Protein 2XZC (pdb70)

Secondary structure (P-SEA, 3-state):
ccccccbbbbbcccbbbbbbbbbcccccccccccbbbbbcccbbbbbcccccccccccccccccccbbbbbbccccccbbbbcccccccccbbbbbbcccccccbbbbccbbbbbbccbbbbbbbbbbbcccbbbbbcccccccccbbbbbcccccccccccccccccccccbbbbbbbbbccccccccbbbbbbbbcccccccccccccc/ccccccccccccccbbbbbbbbbcccccccbbbbbbbbcccccccccccccccccccccccccccccccbbbbbbccccccccbbbbbbbbccccbbbbccbbbbbbbbcbbbbbbbbbcccaaaaaacbbbbbbbbccccccbbbbbbbcccccccccccccccccccccbbbbbbbbbbbcaaaaaaccbbbbbbbcccccbbbbbbbcccc

Sequence (425 aa):
VQLQQESSGGPPGGLVKPSETLSSLTCAVSGYSSISSGYYWGWIRQPPGKGLEWIGSIYHSGSTYYNPSLKSRVTISSVDTSSKNQFSLKLSSVTAADTAVYYCAGLTQSSHNDANWGQQGTLTTVSSSASTKGPSVFPLAPGTAALGCCLVKDYFPEPVTVSWNSGALTSGVHTFPAVLQSSGLYSSLSSVVTVPSSSLGTQTYICCNVNHKPSNNTKVDKKVEPSSVLTQPPSVSAAPGQKVTISCSSGSSSNIGNNYVSSWYQQLPGTAPKLLIYDNNKRPSGIPDRFSGSKSGTSATLGITGLQTGDEADYYCGTWDSSLNPVFGGGTKLLEEIKRTVAAPSSVFIFPPSDEQLKSGTASVVCLLNNNFYPREAKVQQWKKVDNALQSGNNSQESVTEQDSKDSTYSLSSTLTLSKADYEKHKVYACCEEVTHQGLSSPVTKSFNRGE

Foldseek 3Di:
DAKAKDFAAEDEAQAKGKMKIADPPAQLLQFQKKAKWWAAPPGDIGGAKMAGSVRDIDGDVVQVVFWDWAADRVRSMIMIMGGRDDQVPFTFMKMWTHRDPPDDDIHIYDTDTHGHHPDDFDAWDKAWQAKCKMKIWIKTDFGDDDDKDKDKPVNPDDPQKDKDDWDQDPVRGTMTMIMGMDRPVCLVPDWIWMWMADPNVRDTDTDIHHD/DAWAWDAADEEAAQAKDKIKTAHACQKLVPWWKWKWWAAPPDDTDTQDTRFFDGDPPHDPLWGKHGDHRMIMIMGGRDALQRFTWMKMWTAGNVRHIDIYPTYGYAHDDDFDFWDKDKDWADPVVLVVWKTKIKMKGPFGPDPDKDKWKAFQNRTDDPQKDKDKDRQDSHRRGIMMMMIGIDTSVVVVVTFKIKMWMDDPNDPHIDIDIGTPPD

Radius of gyration: 23.61 Å; Cα contacts (8 Å, |Δi|>4): 1201; chains: 2; bounding box: 56×40×65 Å

B-factor: mean 16.96, std 10.25, range [4.0, 79.92]

Solvent-accessible surface area: 19146 Å² total

Nearest PDB structures (foldseek):
  2xzc-assembly1_H  TM=1.005E+00  e=4.422E-42  Homo sapiens
  6y1k-assembly1_H  TM=9.927E-01  e=2.645E-40  Homo sapiens
  4hs6-assembly1_B  TM=9.728E-01  e=4.816E-35  Homo sapiens
  5i18-assembly1_H  TM=9.633E-01  e=1.613E-32  Homo sapiens
  4llw-assembly1_A  TM=8.490E-01  e=1.448E-32  Homo sapiens

Structure (mmCIF, N/CA/C/O backbone):
data_2XZC
#
_entry.id   2XZC
#
_cell.length_a   52.560
_cell.length_b   66.950
_cell.length_c   66.210
_cell.angle_alpha   90.00
_cell.angle_beta   107.65
_cell.angle_gamma   90.00
#
_symmetry.space_group_name_H-M   'P 1 21 1'
#
loop_
_entity.id
_entity.type
_entity.pdbx_description
1 polymer 'FAB A.17 HEAVY CHAIN'
2 polymer 'FAB A.17 LIGHT CHAIN'
3 non-polymer 'CHLORIDE ION'
4 non-polymer '8-METHYL-8-AZABICYCLO[3.2.1]OCTAN-3-YL PHENYLPHOSPHONATE'
5 water water
#
loop_
_atom_site.group_PDB
_atom_site.id
_atom_site.type_symbol
_atom_site.label_atom_id
_atom_site.label_alt_id
_atom_site.label_comp_id
_atom_site.label_asym_id
_atom_site.label_entity_id
_atom_site.label_seq_id
_atom_site.pdbx_PDB_ins_code
_atom_site.Cartn_x
_atom_site.Cartn_y
_atom_site.Cartn_z
_atom_site.occupancy
_atom_site.B_iso_or_equiv
_atom_site.auth_seq_id
_atom_site.auth_comp_id
_atom_site.auth_asym_id
_atom_site.auth_atom_id
_atom_site.pdbx_PDB_model_num
ATOM 9 N N . VAL A 1 2 ? -9.194 -17.232 3.562 1.00 25.76 2 VAL H N 1
ATOM 10 C CA . VAL A 1 2 ? -8.161 -16.589 2.705 1.00 19.96 2 VAL H CA 1
ATOM 11 C C . VAL A 1 2 ? -7.227 -15.831 3.693 1.00 18.52 2 VAL H C 1
ATOM 12 O O . VAL A 1 2 ? -7.749 -15.184 4.602 1.00 23.21 2 VAL H O 1
ATOM 16 N N . GLN A 1 3 ? -5.939 -15.965 3.525 1.00 15.21 3 GLN H N 1
ATOM 17 C CA . GLN A 1 3 ? -4.944 -15.197 4.362 1.00 15.35 3 GLN H CA 1
ATOM 18 C C . GLN A 1 3 ? -4.002 -14.515 3.442 1.00 14.01 3 GLN H C 1
ATOM 19 O O . GLN A 1 3 ? -3.517 -15.041 2.469 1.00 13.99 3 GLN H O 1
ATOM 25 N N . LEU A 1 4 ? -3.709 -13.272 3.804 1.00 12.78 4 LEU H N 1
ATOM 26 C CA . LEU A 1 4 ? -2.684 -12.435 3.118 1.00 10.45 4 LEU H CA 1
ATOM 27 C C . LEU A 1 4 ? -1.584 -12.113 4.101 1.00 11.76 4 LEU H C 1
ATOM 28 O O . LEU A 1 4 ? -1.870 -11.783 5.250 1.00 13.71 4 LEU H O 1
ATOM 33 N N . GLN A 1 5 ? -0.356 -12.180 3.680 1.00 13.25 5 GLN H N 1
ATOM 34 C CA A GLN A 1 5 ? 0.752 -11.973 4.609 0.70 14.74 5 GLN H CA 1
ATOM 35 C CA B GLN A 1 5 ? 0.698 -11.884 4.644 0.30 13.90 5 GLN H CA 1
ATOM 36 C C . GLN A 1 5 ? 1.834 -11.165 3.924 1.00 13.56 5 GLN H C 1
ATOM 37 O O . GLN A 1 5 ? 2.434 -11.642 2.908 1.00 13.26 5 GLN H O 1
ATOM 48 N N . GLU A 1 6 ? 2.086 -9.924 4.406 1.00 13.15 6 GLU H N 1
ATOM 49 C CA . GLU A 1 6 ? 3.123 -9.092 3.857 1.00 11.78 6 GLU H CA 1
ATOM 50 C C . GLU A 1 6 ? 4.483 -9.639 4.276 1.00 12.38 6 GLU H C 1
ATOM 51 O O . GLU A 1 6 ? 4.619 -10.301 5.352 1.00 14.61 6 GLU H O 1
ATOM 57 N N A SER A 1 7 ? 5.440 -9.374 3.462 0.50 10.60 7 SER H N 1
ATOM 58 N N B SER A 1 7 ? 5.463 -9.365 3.438 0.50 12.55 7 SER H N 1
ATOM 59 C CA A SER A 1 7 ? 6.790 -9.714 3.842 0.50 10.52 7 SER H CA 1
ATOM 60 C CA B SER A 1 7 ? 6.906 -9.559 3.753 0.50 13.43 7 SER H CA 1
ATOM 61 C C A SER A 1 7 ? 7.126 -8.934 5.091 0.50 12.16 7 SER H C 1
ATOM 62 C C B SER A 1 7 ? 7.678 -8.435 3.168 0.50 14.13 7 SER H C 1
ATOM 63 O O A SER A 1 7 ? 6.401 -8.046 5.517 0.50 11.72 7 SER H O 1
ATOM 64 O O B SER A 1 7 ? 7.316 -7.880 2.153 0.50 14.09 7 SER H O 1
ATOM 69 N N A GLY A 1 8 ? 8.304 -9.198 5.618 0.50 10.92 8 GLY H N 1
ATOM 70 N N B GLY A 1 8 ? 8.866 -8.226 3.710 0.50 15.57 8 GLY H N 1
ATOM 71 C CA A GLY A 1 8 ? 8.654 -8.793 6.995 0.50 10.65 8 GLY H CA 1
ATOM 72 C CA B GLY A 1 8 ? 9.728 -7.263 3.188 0.50 10.32 8 GLY H CA 1
ATOM 73 C C A GLY A 1 8 ? 9.032 -7.312 7.044 0.50 12.94 8 GLY H C 1
ATOM 74 C C B GLY A 1 8 ? 10.568 -6.635 4.206 0.50 17.00 8 GLY H C 1
ATOM 75 O O A GLY A 1 8 ? 9.382 -6.690 6.032 0.50 12.18 8 GLY H O 1
ATOM 76 O O B GLY A 1 8 ? 10.415 -6.849 5.364 0.50 14.99 8 GLY H O 1
ATOM 77 N N A PRO A 1 9 ? 9.039 -6.701 8.239 0.50 15.55 9 PRO H N 1
ATOM 78 N N B PRO A 1 9 ? 11.503 -5.862 3.760 0.50 23.70 9 PRO H N 1
ATOM 79 C CA A PRO A 1 9 ? 9.291 -5.269 8.436 0.50 14.78 9 PRO H CA 1
ATOM 80 C CA B PRO A 1 9 ? 12.461 -5.325 4.713 0.50 21.20 9 PRO H CA 1
ATOM 81 C C A PRO A 1 9 ? 10.753 -4.955 8.387 0.50 15.22 9 PRO H C 1
ATOM 82 C C B PRO A 1 9 ? 11.764 -4.311 5.493 0.50 23.09 9 PRO H C 1
ATOM 83 O O A PRO A 1 9 ? 11.616 -5.876 8.618 0.50 20.69 9 PRO H O 1
ATOM 84 O O B PRO A 1 9 ? 10.958 -3.546 4.929 0.50 27.71 9 PRO H O 1
ATOM 91 N N A GLY A 1 10 ? 11.088 -3.695 8.120 0.50 10.40 10 GLY H N 1
ATOM 92 N N B GLY A 1 10 ? 12.153 -4.227 6.763 0.50 15.05 10 GLY H N 1
ATOM 93 C CA A GLY A 1 10 ? 12.473 -3.361 8.223 0.50 9.44 10 GLY H CA 1
ATOM 94 C CA B GLY A 1 10 ? 11.917 -3.251 7.787 0.50 11.90 10 GLY H CA 1
ATOM 95 C C A GLY A 1 10 ? 12.641 -1.919 7.836 0.50 10.31 10 GLY H C 1
ATOM 96 C C B GLY A 1 10 ? 12.528 -1.936 7.332 0.50 6.82 10 GLY H C 1
ATOM 97 O O A GLY A 1 10 ? 11.892 -1.002 8.218 0.50 10.56 10 GLY H O 1
ATOM 98 O O B GLY A 1 10 ? 11.819 -1.147 7.072 0.50 6.33 10 GLY H O 1
ATOM 99 N N . LEU A 1 11 ? 13.828 -1.753 7.297 1.00 11.24 11 LEU H N 1
ATOM 100 C CA . LEU A 1 11 ? 14.415 -0.469 7.032 1.00 9.80 11 LEU H CA 1
ATOM 101 C C . LEU A 1 11 ? 14.813 -0.380 5.574 1.00 10.08 11 LEU H C 1
ATOM 102 O O . LEU A 1 11 ? 15.323 -1.373 4.989 1.00 13.77 11 LEU H O 1
ATOM 107 N N . VAL A 1 12 ? 14.593 0.800 5.017 1.00 9.39 12 VAL H N 1
ATOM 108 C CA . VAL A 1 12 ? 15.032 1.108 3.660 1.00 9.36 12 VAL H CA 1
ATOM 109 C C . VAL A 1 12 ? 15.767 2.443 3.804 1.00 9.27 12 VAL H C 1
ATOM 110 O O . VAL A 1 12 ? 15.362 3.364 4.497 1.00 9.45 12 VAL H O 1
ATOM 114 N N . LYS A 1 13 ? 16.921 2.566 3.060 1.00 10.21 13 LYS H N 1
ATOM 115 C CA . LYS A 1 13 ? 17.622 3.820 3.081 1.00 9.40 13 LYS H CA 1
ATOM 116 C C . LYS A 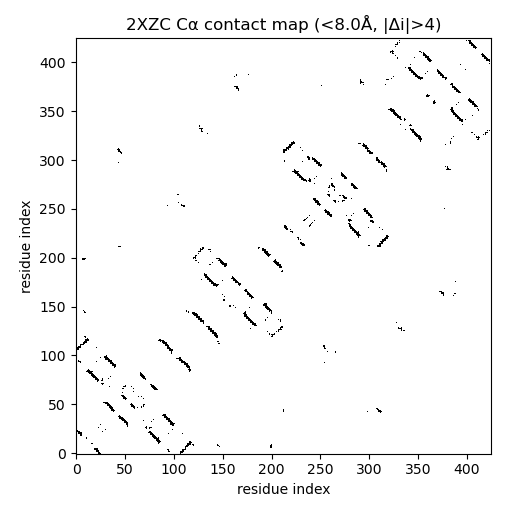1 13 ? 17.009 4.852 2.107 1.00 10.15 13 LYS H C 1
ATOM 117 O O . LYS A 1 13 ? 16.448 4.516 1.084 1.00 11.27 13 LYS H O 1
ATOM 123 N N . PRO A 1 14 ? 17.111 6.129 2.507 1.00 10.84 14 PRO H N 1
ATOM 124 C CA . PRO A 1 14 ? 16.541 7.173 1.586 1.00 9.77 14 PRO H CA 1
ATOM 125 C C . PRO A 1 14 ? 17.114 7.054 0.181 1.00 13.42 14 PRO H C 1
ATOM 126 O O . PRO A 1 14 ? 18.330 6.769 0.003 1.00 13.75 14 PRO H O 1
ATOM 130 N N . SER A 1 15 ? 16.304 7.259 -0.814 1.00 12.04 15 SER H N 1
ATOM 131 C CA . SER A 1 15 ? 16.561 7.188 -2.233 1.00 12.60 15 SER H CA 1
ATOM 132 C C . SER A 1 15 ? 16.519 5.829 -2.823 1.00 12.42 15 SER H C 1
ATOM 133 O O . SER A 1 15 ? 16.478 5.666 -4.076 1.00 14.32 15 SER H O 1
ATOM 136 N N . GLU A 1 16 ? 16.467 4.807 -1.976 1.00 11.56 16 GLU H N 1
ATOM 137 C CA . GLU A 1 16 ? 16.466 3.432 -2.410 1.00 11.59 16 GLU H CA 1
ATOM 138 C C . GLU A 1 16 ? 15.008 2.966 -2.664 1.00 11.46 16 GLU H C 1
ATOM 139 O O . GLU A 1 16 ? 14.078 3.787 -2.536 1.00 11.16 16 GLU H O 1
ATOM 145 N N . THR A 1 17 ? 14.799 1.745 -3.083 1.00 13.17 17 THR H N 1
ATOM 146 C CA . THR A 1 17 ? 13.499 1.281 -3.469 1.00 12.41 17 THR H CA 1
ATOM 147 C C . THR A 1 17 ? 12.937 0.367 -2.410 1.00 14.17 17 THR H C 1
ATOM 148 O O . THR A 1 17 ? 13.619 -0.573 -1.923 1.00 15.98 17 THR H O 1
ATOM 152 N N . LEU A 1 18 ? 11.730 0.647 -1.992 1.00 12.18 18 LEU H N 1
ATOM 153 C CA . LEU A 1 18 ? 11.013 -0.215 -1.031 1.00 11.80 18 LEU H CA 1
ATOM 154 C C . LEU A 1 18 ? 10.391 -1.317 -1.885 1.00 11.34 18 LEU H C 1
ATOM 155 O O . LEU A 1 18 ? 9.759 -1.122 -2.901 1.00 10.61 18 LEU H O 1
ATOM 160 N N . SER A 1 19 ? 10.586 -2.558 -1.418 1.00 12.08 19 SER H N 1
ATOM 161 C CA A SER A 1 19 ? 9.976 -3.694 -2.111 0.70 13.62 19 SER H CA 1
ATOM 162 C CA B SER A 1 19 ? 9.975 -3.715 -2.080 0.30 12.43 19 SER H CA 1
ATOM 163 C C . SER A 1 19 ? 9.253 -4.577 -1.098 1.00 10.88 19 SER H C 1
ATOM 164 O O . SER A 1 19 ? 9.848 -5.093 -0.134 1.00 13.96 19 SER H O 1
ATOM 169 N N . LEU A 1 20 ? 7.948 -4.780 -1.257 1.00 10.18 20 LEU H N 1
ATOM 170 C CA . LEU A 1 20 ? 7.171 -5.620 -0.402 1.00 9.99 20 LEU H CA 1
ATOM 171 C C . LEU A 1 20 ? 6.428 -6.653 -1.258 1.00 9.16 20 LEU H C 1
ATOM 172 O O . LEU A 1 20 ? 6.145 -6.437 -2.427 1.00 9.68 20 LEU H O 1
ATOM 177 N N . THR A 1 21 ? 6.173 -7.808 -0.649 1.00 9.18 21 THR H N 1
ATOM 178 C CA . THR A 1 21 ? 5.323 -8.824 -1.277 1.00 9.01 21 THR H CA 1
ATOM 179 C C . THR A 1 21 ? 4.247 -9.205 -0.333 1.00 10.36 21 THR H C 1
ATOM 180 O O . THR A 1 21 ? 4.308 -8.966 0.916 1.00 10.70 21 THR H O 1
ATOM 184 N N . CYS A 1 22 ? 3.156 -9.709 -0.893 1.00 9.74 22 CYS H N 1
ATOM 185 C CA . CYS A 1 22 ? 2.030 -10.179 -0.174 1.00 9.84 22 CYS H CA 1
ATOM 186 C C . CYS A 1 22 ? 1.680 -11.599 -0.648 1.00 10.05 22 CYS H C 1
ATOM 187 O O . CYS A 1 22 ? 1.325 -11.800 -1.825 1.00 11.51 22 CYS H O 1
ATOM 190 N N . ALA A 1 23 ? 1.924 -12.587 0.196 1.00 11.53 23 ALA H N 1
ATOM 191 C CA . ALA A 1 23 ? 1.590 -13.963 -0.142 1.00 10.77 23 ALA H CA 1
ATOM 192 C C . ALA A 1 23 ? 0.169 -14.262 0.142 1.00 11.10 23 ALA H C 1
ATOM 193 O O . ALA A 1 23 ? -0.288 -13.989 1.253 1.00 13.45 23 ALA H O 1
ATOM 195 N N . VAL A 1 24 ? -0.569 -14.778 -0.803 1.00 10.82 24 VAL H N 1
ATOM 196 C CA . VAL A 1 24 ? -1.940 -15.117 -0.686 1.00 11.08 24 VAL H CA 1
ATOM 197 C C . VAL A 1 24 ? -2.112 -16.653 -0.511 1.00 12.93 24 VAL H C 1
ATOM 198 O O . VAL A 1 24 ? -1.569 -17.438 -1.338 1.00 13.79 24 VAL H O 1
ATOM 202 N N . SER A 1 25 ? -2.854 -16.997 0.518 1.00 11.89 25 SER H N 1
ATOM 203 C CA . SER A 1 25 ? -3.180 -18.463 0.742 1.00 14.43 25 SER H CA 1
ATOM 204 C C . SER A 1 25 ? -4.649 -18.546 0.782 1.00 15.14 25 SER H C 1
ATOM 205 O O . SER A 1 25 ? -5.362 -17.724 1.287 1.00 15.61 25 SER H O 1
ATOM 208 N N . GLY A 1 26 ? -5.177 -19.615 0.165 1.00 15.90 26 GLY H N 1
ATOM 209 C CA . GLY A 1 26 ? -6.559 -19.888 0.239 1.00 16.04 26 GLY H CA 1
ATOM 210 C C . GLY A 1 26 ? -7.310 -19.306 -0.939 1.00 17.06 26 GLY H C 1
ATOM 211 O O . GLY A 1 26 ? -8.536 -19.336 -0.961 1.00 18.15 26 GLY H O 1
ATOM 212 N N . TYR A 1 27 ? -6.628 -18.746 -1.917 1.00 15.33 27 TYR H N 1
ATOM 213 C CA . TYR A 1 27 ? -7.314 -18.122 -3.099 1.00 15.10 27 TYR H CA 1
ATOM 214 C C . TYR A 1 27 ? -6.312 -18.048 -4.202 1.00 14.61 27 TYR H C 1
ATOM 215 O O . TYR A 1 27 ? -5.102 -17.742 -3.914 1.00 17.04 27 TYR H O 1
ATOM 224 N N . SER A 1 28 ? -6.696 -18.304 -5.448 1.00 14.41 28 SER H N 1
ATOM 225 C CA A SER A 1 28 ? -5.708 -18.243 -6.531 0.70 13.63 28 SER H CA 1
ATOM 226 C CA B SER A 1 28 ? -5.771 -18.219 -6.594 0.30 13.51 28 SER H CA 1
ATOM 227 C C . SER A 1 28 ? -5.503 -16.769 -6.904 1.00 13.59 28 SER H C 1
ATOM 228 O O . SER A 1 28 ? -6.488 -16.026 -7.134 1.00 14.46 28 SER H O 1
ATOM 233 N N . ILE A 1 29 ? -4.272 -16.302 -6.979 1.00 12.27 29 ILE H N 1
ATOM 234 C CA . ILE A 1 29 ? -4.074 -14.854 -7.233 1.00 14.15 29 ILE H CA 1
ATOM 235 C C . ILE A 1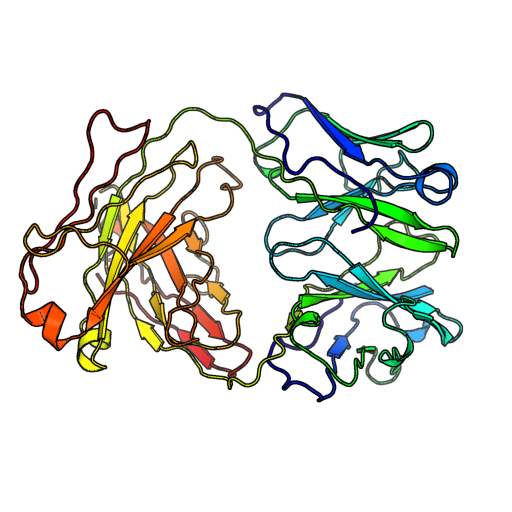 29 ? -4.695 -14.411 -8.552 1.00 13.95 29 ILE H C 1
ATOM 236 O O . ILE A 1 29 ? -5.286 -13.329 -8.633 1.00 15.25 29 ILE H O 1
ATOM 241 N N . SER A 1 30 ? -4.707 -15.271 -9.545 1.00 13.11 30 SER H N 1
ATOM 242 C CA . SER A 1 30 ? -5.228 -14.862 -10.848 1.00 16.46 30 SER H CA 1
ATOM 243 C C . SER A 1 30 ? -6.700 -14.777 -10.845 1.00 14.85 30 SER H C 1
ATOM 244 O O . SER A 1 30 ? -7.210 -14.123 -11.769 1.00 17.68 30 SER H O 1
ATOM 247 N N . SER A 1 31 ? -7.408 -15.315 -9.884 1.00 12.93 31 SER H N 1
ATOM 248 C CA . SER A 1 31 ? -8.839 -15.225 -9.872 1.00 15.01 31 SER H CA 1
ATOM 249 C C . SER A 1 31 ? -9.337 -13.924 -9.151 1.00 13.79 31 SER H C 1
ATOM 250 O O . SER A 1 31 ? -10.537 -13.589 -9.183 1.00 15.95 31 SER H O 1
ATOM 253 N N . GLY A 1 32 ? -8.453 -13.308 -8.330 1.00 11.29 32 GLY H N 1
ATOM 254 C CA . GLY A 1 32 ? -8.904 -12.174 -7.521 1.00 12.49 32 GLY H CA 1
ATOM 255 C C . GLY A 1 32 ? -9.394 -10.988 -8.374 1.00 10.15 32 GLY H C 1
ATOM 256 O O . GLY A 1 32 ? -8.816 -10.684 -9.393 1.00 11.91 32 GLY H O 1
ATOM 257 N N . TYR A 1 33 ? -10.374 -10.317 -7.875 1.00 10.14 33 TYR H N 1
ATOM 258 C CA . TYR A 1 33 ? -10.937 -9.131 -8.575 1.00 10.21 33 TYR H CA 1
ATOM 259 C C . TYR A 1 33 ? -9.968 -7.933 -8.552 1.00 9.07 33 TYR H C 1
ATOM 260 O O . TYR A 1 33 ? -9.739 -7.346 -9.561 1.00 9.37 33 TYR H O 1
ATOM 269 N N . TYR A 1 34 ? -9.431 -7.638 -7.352 1.00 8.06 34 TYR H N 1
ATOM 270 C CA . TYR A 1 34 ? -8.304 -6.685 -7.312 1.00 9.61 34 TYR H CA 1
ATOM 271 C C . TYR A 1 34 ? -7.473 -7.030 -6.059 1.00 7.49 34 TYR H C 1
ATOM 272 O O . TYR A 1 34 ? -8.005 -7.597 -5.076 1.00 8.32 34 TYR H O 1
ATOM 281 N N . TRP A 1 35 ? -6.217 -6.600 -6.179 1.00 7.68 35 TRP H N 1
ATOM 282 C CA . TRP A 1 35 ? -5.225 -6.699 -5.108 1.00 7.63 35 TRP H CA 1
ATOM 283 C C . TRP A 1 35 ? -4.640 -5.321 -4.958 1.00 8.49 35 TRP H C 1
ATOM 284 O O . TRP A 1 35 ? -4.367 -4.645 -5.947 1.00 9.73 35 TRP H O 1
ATOM 295 N N . GLY A 1 36 ? -4.360 -4.904 -3.722 1.00 8.14 36 GLY H N 1
ATOM 296 C CA . GLY A 1 36 ? -3.742 -3.524 -3.637 1.00 9.42 36 GLY H CA 1
ATOM 297 C C . GLY A 1 36 ? -3.096 -3.297 -2.306 1.00 7.67 36 GLY H C 1
ATOM 298 O O . GLY A 1 36 ? -2.982 -4.210 -1.470 1.00 7.35 36 GLY H O 1
ATOM 299 N N . TRP A 1 37 ? -2.682 -2.058 -2.120 1.00 7.02 37 TRP H N 1
ATOM 300 C CA . TRP A 1 37 ? -1.904 -1.688 -0.951 1.00 6.54 37 TRP H CA 1
ATOM 301 C C . TRP A 1 37 ? -2.411 -0.352 -0.394 1.00 5.84 37 TRP H C 1
ATOM 302 O O . TRP A 1 37 ? -2.797 0.564 -1.178 1.00 7.08 37 TRP H O 1
ATOM 313 N N . ILE A 1 38 ? -2.388 -0.223 0.911 1.00 6.83 38 ILE H N 1
ATOM 314 C CA . ILE A 1 38 ? -2.763 0.998 1.626 1.00 7.25 38 ILE H CA 1
ATOM 315 C C . ILE A 1 38 ? -1.671 1.168 2.699 1.00 7.57 38 ILE H C 1
ATOM 316 O O . ILE A 1 38 ? -1.039 0.167 3.137 1.00 11.22 38 ILE H O 1
ATOM 321 N N . ARG A 1 39 ? -1.368 2.339 3.090 1.00 6.50 39 ARG H N 1
ATOM 322 C CA . ARG A 1 39 ? -0.372 2.560 4.199 1.00 7.06 39 ARG H CA 1
ATOM 323 C C . ARG A 1 39 ? -0.921 3.446 5.257 1.00 7.17 39 ARG H C 1
ATOM 324 O O . ARG A 1 39 ? -1.917 4.146 5.061 1.00 8.22 39 ARG H O 1
ATOM 332 N N . GLN A 1 40 ? -0.230 3.465 6.389 1.00 6.75 40 GLN H N 1
ATOM 333 C CA . GLN A 1 40 ? -0.661 4.192 7.580 1.00 8.71 40 GLN H CA 1
ATOM 334 C C . GLN A 1 40 ? 0.632 4.721 8.269 1.00 7.59 40 GLN H C 1
ATOM 335 O O . GLN A 1 40 ? 1.243 3.953 8.940 1.00 8.79 40 GLN H O 1
ATOM 341 N N . PRO A 1 41 ? 0.900 6.017 8.004 1.00 9.94 41 PRO H N 1
ATOM 342 C CA . PRO A 1 41 ? 2.058 6.661 8.678 1.00 13.89 41 PRO H CA 1
ATOM 343 C C . PRO A 1 41 ? 1.810 6.586 10.155 1.00 16.42 41 PRO H C 1
ATOM 344 O O . PRO A 1 41 ? 0.654 6.594 10.646 1.00 14.29 41 PRO H O 1
ATOM 348 N N . PRO A 1 42 ? 2.884 6.587 10.903 1.00 19.81 42 PRO H N 1
ATOM 349 C CA . PRO A 1 42 ? 2.724 6.284 12.376 1.00 21.77 42 PRO H CA 1
ATOM 350 C C . PRO A 1 42 ? 1.939 7.400 13.124 1.00 19.42 42 PRO H C 1
ATOM 351 O O . PRO A 1 42 ? 2.082 8.510 12.807 1.00 20.05 42 PRO H O 1
ATOM 355 N N . GLY A 1 43 ? 0.881 7.014 13.819 1.00 18.93 43 GLY H N 1
ATOM 356 C CA . GLY A 1 43 ? -0.033 8.021 14.509 1.00 18.95 43 GLY H CA 1
ATOM 357 C C . GLY A 1 43 ? -0.987 8.712 13.535 1.00 18.45 43 GLY H C 1
ATOM 358 O O . GLY A 1 43 ? -1.647 9.717 13.862 1.00 17.99 43 GLY H O 1
ATOM 359 N N . LYS A 1 44 ? -1.094 8.292 12.263 1.00 13.31 44 LYS H N 1
ATOM 360 C CA . LYS A 1 44 ? -1.932 8.961 11.297 1.00 12.50 44 LYS H CA 1
ATOM 361 C C . LYS A 1 44 ? -2.954 7.982 10.712 1.00 11.20 44 LYS H C 1
ATOM 362 O O . LYS A 1 44 ? -3.046 6.813 11.175 1.00 9.75 44 LYS H O 1
ATOM 368 N N . GLY A 1 45 ? -3.692 8.405 9.737 1.00 11.24 45 GLY H N 1
ATOM 369 C CA . GLY A 1 45 ? -4.772 7.577 9.098 1.00 9.70 45 GLY H CA 1
ATOM 370 C C . GLY A 1 45 ? -4.253 6.830 7.896 1.00 10.33 45 GLY H C 1
ATOM 371 O O . GLY A 1 45 ? -3.068 6.652 7.643 1.00 10.79 45 GLY H O 1
ATOM 372 N N . LEU A 1 46 ? -5.214 6.242 7.249 1.00 11.48 46 LEU H N 1
ATOM 373 C CA . LEU A 1 46 ? -4.969 5.376 6.044 1.00 11.26 46 LEU H CA 1
ATOM 374 C C . LEU A 1 46 ? -4.876 6.124 4.814 1.00 11.84 46 LEU H C 1
ATOM 375 O O . LEU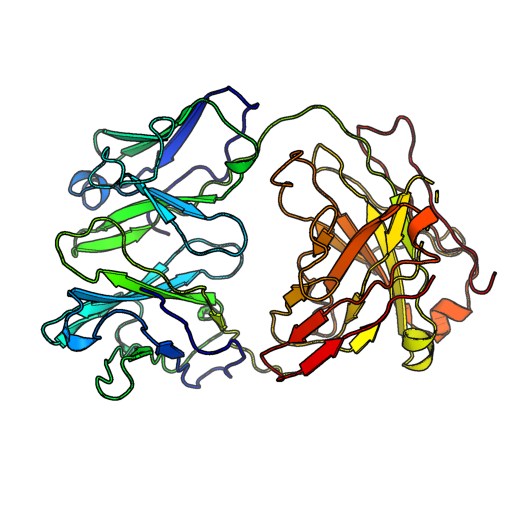 A 1 46 ? -5.565 7.140 4.609 1.00 11.95 46 LEU H O 1
ATOM 380 N N . GLU A 1 47 ? -4.028 5.650 3.871 1.00 8.40 47 GLU H N 1
ATOM 381 C CA . GLU A 1 47 ? -3.766 6.297 2.621 1.00 9.24 47 GLU H CA 1
ATOM 382 C C . GLU A 1 47 ? -3.674 5.183 1.545 1.00 9.07 47 GLU H C 1
ATOM 383 O O . GLU A 1 47 ? -2.837 4.255 1.648 1.00 9.72 47 GLU H O 1
ATOM 389 N N . TRP A 1 48 ? -4.519 5.192 0.537 1.00 8.91 48 TRP H N 1
ATOM 390 C CA . TRP A 1 48 ? -4.433 4.195 -0.544 1.00 7.22 48 TRP H CA 1
ATOM 391 C C . TRP A 1 48 ? -3.242 4.439 -1.395 1.00 8.76 48 TRP H C 1
ATOM 392 O O . TRP A 1 48 ? -2.938 5.616 -1.760 1.00 9.05 48 TRP H O 1
ATOM 403 N N . ILE A 1 49 ? -2.534 3.412 -1.816 1.00 7.00 49 ILE H N 1
ATOM 404 C CA . ILE A 1 49 ? -1.438 3.473 -2.693 1.00 6.59 49 ILE H CA 1
ATOM 405 C C . ILE A 1 49 ? -1.844 3.115 -4.101 1.00 8.44 49 ILE H C 1
ATOM 406 O O . ILE A 1 49 ? -1.403 3.790 -5.053 1.00 7.77 49 ILE H O 1
ATOM 411 N N . GLY A 1 50 ? -2.449 1.936 -4.268 1.00 7.12 50 GLY H N 1
ATOM 412 C CA . GLY A 1 50 ? -2.810 1.498 -5.619 1.00 7.06 50 GLY H CA 1
ATOM 413 C C . GLY A 1 50 ? -3.401 0.168 -5.630 1.00 6.94 50 GLY H C 1
ATOM 414 O O . GLY A 1 50 ? -3.387 -0.561 -4.585 1.00 7.67 50 GLY H O 1
ATOM 415 N N . SER A 1 51 ? -3.928 -0.215 -6.782 1.00 7.75 51 SER H N 1
ATOM 416 C CA . SER A 1 51 ? -4.582 -1.517 -6.959 1.00 8.03 51 SER H CA 1
ATOM 417 C C . SER A 1 51 ? -4.281 -2.040 -8.317 1.00 8.59 51 SER H C 1
ATOM 418 O O . SER A 1 51 ? -3.998 -1.293 -9.295 1.00 8.44 51 SER H O 1
ATOM 421 N N . ILE A 1 52 ? -4.255 -3.357 -8.443 1.00 8.22 52 ILE H N 1
ATOM 422 C CA . ILE A 1 52 ? -4.223 -4.094 -9.723 1.00 7.84 52 ILE H CA 1
ATOM 423 C C . ILE A 1 52 ? -5.423 -4.935 -9.792 1.00 8.33 52 ILE H C 1
ATOM 424 O O . ILE A 1 52 ? -5.789 -5.673 -8.864 1.00 9.14 52 ILE H O 1
ATOM 429 N N . TYR A 1 53 ? -6.130 -4.847 -10.947 1.00 9.04 53 TYR H N 1
ATOM 430 C CA . TYR A 1 53 ? -7.370 -5.607 -11.135 1.00 9.74 53 TYR H CA 1
ATOM 431 C C . TYR A 1 53 ? -7.113 -6.941 -11.858 1.00 9.06 53 TYR H C 1
ATOM 432 O O . TYR A 1 53 ? -6.046 -7.144 -12.397 1.00 9.89 53 TYR H O 1
ATOM 441 N N . HIS A 1 54 ? -8.127 -7.790 -11.817 1.00 11.76 54 HIS H N 1
ATOM 442 C CA . HIS A 1 54 ? -8.044 -9.100 -12.537 1.00 10.23 54 HIS H CA 1
ATOM 443 C C . HIS A 1 54 ? -7.554 -8.987 -13.979 1.00 12.13 54 HIS H C 1
ATOM 444 O O . HIS A 1 54 ? -6.790 -9.855 -14.435 1.00 13.00 54 HIS H O 1
ATOM 451 N N . SER A 1 55 ? -7.976 -7.905 -14.650 1.00 10.81 55 SER H N 1
ATOM 452 C CA . SER A 1 55 ? -7.510 -7.660 -16.024 1.00 11.28 55 SER H CA 1
ATOM 453 C C . SER A 1 55 ? -6.078 -7.425 -16.204 1.00 12.01 55 SER H C 1
ATOM 454 O O . SER A 1 55 ? -5.563 -7.427 -17.305 1.00 14.97 55 SER H O 1
ATOM 457 N N . GLY A 1 56 ? -5.379 -7.094 -15.130 1.00 11.52 56 GLY H N 1
ATOM 458 C CA . GLY A 1 56 ? -4.064 -6.588 -15.191 1.00 12.06 56 GLY H CA 1
ATOM 459 C C . GLY A 1 56 ? -3.978 -5.047 -15.196 1.00 11.60 56 GLY H C 1
ATOM 460 O O . GLY A 1 56 ? -2.841 -4.511 -15.077 1.00 12.08 56 GLY H O 1
ATOM 461 N N . SER A 1 57 ? -5.088 -4.355 -15.284 1.00 11.11 57 SER H N 1
ATOM 462 C CA . SER A 1 57 ? -5.007 -2.894 -15.293 1.00 10.36 57 SER H CA 1
ATOM 463 C C . SER A 1 57 ? -4.659 -2.430 -13.842 1.00 8.63 57 SER H C 1
ATOM 464 O O . SER A 1 57 ? -5.221 -2.874 -12.841 1.00 9.96 57 SER H O 1
ATOM 467 N N . THR A 1 58 ? -3.838 -1.374 -13.769 1.00 9.29 58 THR H N 1
ATOM 468 C CA . THR A 1 58 ? -3.413 -0.792 -12.446 1.00 9.64 58 THR H CA 1
ATOM 469 C C . THR A 1 58 ? -3.975 0.636 -12.381 1.00 8.25 58 THR H C 1
ATOM 470 O O . THR A 1 58 ? -4.073 1.381 -13.373 1.00 10.61 58 THR H O 1
ATOM 474 N N . TYR A 1 59 ? -4.255 1.020 -11.136 1.00 8.37 59 TYR H N 1
ATOM 475 C CA . TYR A 1 59 ? -4.608 2.399 -10.811 1.00 7.05 59 TYR H CA 1
ATOM 476 C C . TYR A 1 59 ? -3.825 2.735 -9.557 1.00 8.58 59 TYR H C 1
ATOM 477 O O . TYR A 1 59 ? -3.914 2.019 -8.558 1.00 8.58 59 TYR H O 1
ATOM 486 N N . TYR A 1 60 ? -3.137 3.894 -9.584 1.00 8.07 60 TYR H N 1
ATOM 487 C CA . TYR A 1 60 ? -2.305 4.302 -8.443 1.00 8.71 60 TYR H CA 1
ATOM 488 C C . TYR A 1 60 ? -2.742 5.630 -7.916 1.00 8.76 60 TYR H C 1
ATOM 489 O O . TYR A 1 60 ? -3.321 6.509 -8.625 1.00 10.24 60 TYR H O 1
ATOM 498 N N . ASN A 1 61 ? -2.406 5.874 -6.663 1.00 8.11 61 ASN H N 1
ATOM 499 C CA . ASN A 1 61 ? -2.667 7.191 -6.066 1.00 9.79 61 ASN H CA 1
ATOM 500 C C . ASN A 1 61 ? -1.886 8.230 -6.886 1.00 9.56 61 ASN H C 1
ATOM 501 O O . ASN A 1 61 ? -0.686 8.081 -7.123 1.00 8.75 61 ASN H O 1
ATOM 506 N N . PRO A 1 62 ? -2.579 9.279 -7.416 1.00 8.84 62 PRO H N 1
ATOM 507 C CA . PRO A 1 62 ? -1.871 10.234 -8.297 1.00 11.25 62 PRO H CA 1
ATOM 508 C C . PRO A 1 62 ? -0.638 10.910 -7.686 1.00 10.88 62 PRO H C 1
ATOM 509 O O . PRO A 1 62 ? 0.238 11.254 -8.437 1.00 13.07 62 PRO H O 1
ATOM 513 N N . SER A 1 63 ? -0.615 11.036 -6.365 1.00 10.67 63 SER H N 1
ATOM 514 C CA . SER A 1 63 ? 0.538 11.673 -5.738 1.00 11.88 63 SER H CA 1
ATOM 515 C C . SER A 1 63 ? 1.752 10.772 -5.673 1.00 12.46 63 SER H C 1
ATOM 516 O O . SER A 1 63 ? 2.888 11.224 -5.363 1.00 14.28 63 SER H O 1
ATOM 519 N N . LEU A 1 64 ? 1.585 9.479 -5.903 1.00 10.73 64 LEU H N 1
ATOM 520 C CA . LEU A 1 64 ? 2.643 8.467 -5.814 1.00 12.63 64 LEU H CA 1
ATOM 521 C C . LEU A 1 64 ? 2.927 7.795 -7.099 1.00 11.73 64 LEU H C 1
ATOM 522 O O . LEU A 1 64 ? 3.879 7.038 -7.163 1.00 11.97 64 LEU H O 1
ATOM 527 N N . LYS A 1 65 ? 2.128 8.051 -8.143 1.00 12.69 65 LYS H N 1
ATOM 528 C CA . LYS A 1 65 ? 2.135 7.235 -9.357 1.00 14.14 65 LYS H CA 1
ATOM 529 C C . LYS A 1 65 ? 3.466 7.038 -9.999 1.00 14.02 65 LYS H C 1
ATOM 530 O O . LYS A 1 65 ? 3.749 5.893 -10.416 1.00 17.10 65 LYS H O 1
ATOM 536 N N . SER A 1 66 ? 4.298 8.084 -10.010 1.00 13.92 66 SER H N 1
ATOM 537 C CA . SER A 1 66 ? 5.563 8.009 -10.719 1.00 15.04 66 SER H CA 1
ATOM 538 C C . SER A 1 66 ? 6.520 7.044 -9.991 1.00 16.50 66 SER H C 1
ATOM 539 O O . SER A 1 66 ? 7.591 6.814 -10.558 1.00 19.20 66 SER H O 1
ATOM 542 N N . ARG A 1 67 ? 6.259 6.665 -8.717 1.00 11.72 67 ARG H N 1
ATOM 543 C CA . ARG A 1 67 ? 7.168 5.885 -7.938 1.00 11.04 67 ARG H CA 1
ATOM 544 C C . ARG A 1 67 ? 6.671 4.463 -7.693 1.00 10.32 67 ARG H C 1
ATOM 545 O O . ARG A 1 67 ? 7.386 3.682 -7.075 1.00 10.81 67 ARG H O 1
ATOM 553 N N . VAL A 1 68 ? 5.434 4.162 -8.067 1.00 10.20 68 VAL H N 1
ATOM 554 C CA . VAL A 1 68 ? 4.791 2.937 -7.635 1.00 9.36 68 VAL H CA 1
ATOM 555 C C . VAL A 1 68 ? 4.734 1.927 -8.782 1.00 10.36 68 VAL H C 1
ATOM 556 O O . VAL A 1 68 ? 4.426 2.287 -9.944 1.00 11.88 68 VAL H O 1
ATOM 560 N N . THR A 1 69 ? 4.986 0.659 -8.448 1.00 9.26 69 THR H N 1
ATOM 561 C CA . THR A 1 69 ? 4.668 -0.455 -9.368 1.00 10.39 69 THR H CA 1
ATOM 562 C C . THR A 1 69 ? 3.990 -1.534 -8.532 1.00 9.41 69 THR H C 1
ATOM 563 O O . THR A 1 69 ? 4.549 -1.946 -7.501 1.00 9.84 69 THR H O 1
ATOM 567 N N . ILE A 1 70 ? 2.839 -1.986 -8.981 1.00 8.22 70 ILE H N 1
ATOM 568 C CA . ILE A 1 70 ? 2.158 -3.156 -8.377 1.00 8.78 70 ILE H CA 1
ATOM 569 C C . ILE A 1 70 ? 2.061 -4.215 -9.404 1.00 9.99 70 ILE H C 1
ATOM 570 O O . ILE A 1 70 ? 1.730 -3.953 -10.566 1.00 10.75 70 ILE H O 1
ATOM 575 N N . SER A 1 71 ? 2.459 -5.441 -9.029 1.00 9.41 71 SER H N 1
ATOM 576 C CA A SER A 1 71 ? 2.382 -6.554 -9.994 0.50 10.10 71 SER H CA 1
ATOM 577 C CA B SER A 1 71 ? 2.556 -6.600 -9.959 0.50 10.27 71 SER H CA 1
ATOM 578 C C . SER A 1 71 ? 1.996 -7.842 -9.270 1.00 10.58 71 SER H C 1
ATOM 579 O O . SER A 1 71 ? 1.925 -7.891 -8.040 1.00 11.45 71 SER H O 1
ATOM 584 N N . VAL A 1 72 ? 1.612 -8.838 -10.047 1.00 11.28 72 VAL H N 1
ATOM 585 C CA . VAL A 1 72 ? 1.248 -10.150 -9.569 1.00 11.60 72 VAL H CA 1
ATOM 586 C C . VAL A 1 72 ? 2.205 -11.214 -10.064 1.00 12.93 72 VAL H C 1
ATOM 587 O O . VAL A 1 72 ? 2.624 -11.158 -11.256 1.00 14.23 72 VAL H O 1
ATOM 591 N N . ASP A 1 73 ? 2.516 -12.191 -9.232 1.00 12.20 73 ASP H N 1
ATOM 592 C CA . ASP A 1 73 ? 3.367 -13.346 -9.641 1.00 13.20 73 ASP H CA 1
ATOM 593 C C . ASP A 1 73 ? 2.482 -14.561 -9.374 1.00 11.44 73 ASP H C 1
ATOM 594 O O . ASP A 1 73 ? 2.317 -15.009 -8.257 1.00 11.64 73 ASP H O 1
ATOM 599 N N . THR A 1 74 ? 2.000 -15.160 -10.473 1.00 13.19 74 THR H N 1
ATOM 600 C CA . THR A 1 74 ? 1.041 -16.291 -10.268 1.00 14.11 74 THR H CA 1
ATOM 601 C C . THR A 1 74 ? 1.783 -17.582 -9.775 1.00 13.28 74 THR H C 1
ATOM 602 O O . THR A 1 74 ? 1.184 -18.325 -8.952 1.00 16.17 74 THR H O 1
ATOM 606 N N . SER A 1 75 ? 3.034 -17.751 -10.100 1.00 13.25 75 SER H N 1
ATOM 607 C CA A SER A 1 75 ? 3.744 -18.946 -9.565 0.70 15.47 75 SER H CA 1
ATOM 608 C CA B SER A 1 75 ? 3.783 -18.917 -9.615 0.30 13.50 75 SER H CA 1
ATOM 609 C C . SER A 1 75 ? 3.970 -18.929 -8.107 1.00 15.59 75 SER H C 1
ATOM 610 O O . SER A 1 75 ? 3.924 -19.944 -7.449 1.00 15.04 75 SER H O 1
ATOM 615 N N . LYS A 1 76 ? 4.175 -17.741 -7.543 1.00 14.07 76 LYS H N 1
ATOM 616 C CA . LYS A 1 76 ? 4.355 -17.593 -6.095 1.00 13.43 76 LYS H CA 1
ATOM 617 C C . LYS A 1 76 ? 3.002 -17.389 -5.363 1.00 12.21 76 LYS H C 1
ATOM 618 O O . LYS A 1 76 ? 2.983 -17.328 -4.166 1.00 14.50 76 LYS H O 1
ATOM 624 N N . ASN A 1 77 ? 1.943 -17.167 -6.170 1.00 13.47 77 ASN H N 1
ATOM 625 C CA . ASN A 1 77 ? 0.632 -16.766 -5.685 1.00 10.47 77 ASN H CA 1
ATOM 626 C C . ASN A 1 77 ? 0.832 -15.520 -4.776 1.00 10.52 77 ASN H C 1
ATOM 627 O O . ASN A 1 77 ? 0.329 -15.487 -3.631 1.00 10.71 77 ASN H O 1
ATOM 632 N N . GLN A 1 78 ? 1.483 -14.478 -5.354 1.00 10.25 78 GLN H N 1
ATOM 633 C CA . GLN A 1 78 ? 1.776 -13.292 -4.513 1.00 11.59 78 GLN H CA 1
ATOM 634 C C . GLN A 1 78 ? 1.633 -12.087 -5.390 1.00 9.82 78 GLN H C 1
ATOM 635 O O . GLN A 1 78 ? 1.528 -12.160 -6.639 1.00 10.73 78 GLN H O 1
ATOM 641 N N . PHE A 1 79 ? 1.444 -10.938 -4.729 1.00 9.36 79 PHE H N 1
ATOM 642 C CA . PHE A 1 79 ? 1.541 -9.654 -5.433 1.00 8.68 79 PHE H CA 1
ATOM 643 C C . PHE A 1 79 ? 2.518 -8.754 -4.676 1.00 9.33 79 PHE H C 1
ATOM 644 O O . PHE A 1 79 ? 2.921 -9.082 -3.560 1.00 9.80 79 PHE H O 1
ATOM 652 N N . SER A 1 80 ? 2.929 -7.691 -5.361 1.00 8.15 80 SER H N 1
ATOM 653 C CA . SER A 1 80 ? 4.045 -6.906 -4.855 1.00 8.87 80 SER H CA 1
ATOM 654 C C . SER A 1 80 ? 3.738 -5.434 -4.932 1.00 9.02 80 SER H C 1
ATOM 655 O O . SER A 1 80 ? 2.853 -4.973 -5.681 1.00 9.91 80 SER H O 1
ATOM 658 N N . LEU A 1 81 ? 4.543 -4.734 -4.156 1.00 8.53 81 LEU H N 1
ATOM 659 C CA . LEU A 1 81 ? 4.631 -3.251 -4.268 1.00 7.51 81 LEU H CA 1
ATOM 660 C C . LEU A 1 81 ? 6.072 -2.881 -4.343 1.00 9.05 81 LEU H C 1
ATOM 661 O O . LEU A 1 81 ? 6.865 -3.317 -3.477 1.00 9.43 81 LEU H O 1
ATOM 666 N N . LYS A 1 82 ? 6.410 -2.039 -5.313 1.00 9.08 82 LYS H N 1
ATOM 667 C CA . LYS A 1 82 ? 7.743 -1.383 -5.351 1.00 10.52 82 LYS H CA 1
ATOM 668 C C . LYS A 1 82 ? 7.475 0.099 -5.309 1.00 9.83 82 LYS H C 1
ATOM 669 O O . LYS A 1 82 ? 6.652 0.602 -6.092 1.00 11.31 82 LYS H O 1
ATOM 675 N N . LEU A 1 83 ? 8.146 0.770 -4.395 1.00 9.44 83 LEU H N 1
ATOM 676 C CA . LEU A 1 83 ? 8.003 2.215 -4.255 1.00 9.26 83 LEU H CA 1
ATOM 677 C C . LEU A 1 83 ? 9.437 2.766 -4.342 1.00 9.37 83 LEU H C 1
ATOM 678 O O . LEU A 1 83 ? 10.292 2.505 -3.462 1.00 10.10 83 LEU H O 1
ATOM 683 N N . SER A 1 84 ? 9.790 3.472 -5.453 1.00 10.35 84 SER H N 1
ATOM 684 C CA . SER A 1 84 ? 11.153 3.942 -5.659 1.00 10.36 84 SER H CA 1
ATOM 685 C C . SER A 1 84 ? 11.379 5.301 -4.996 1.00 9.86 84 SER H C 1
ATOM 686 O O . SER A 1 84 ? 10.483 6.022 -4.529 1.00 10.70 84 SER H O 1
ATOM 689 N N . SER A 1 85 ? 12.659 5.575 -4.893 1.00 11.53 85 SER H N 1
ATOM 690 C CA . SER A 1 85 ? 13.187 6.856 -4.423 1.00 11.49 85 SER H CA 1
ATOM 691 C C . SER A 1 85 ? 12.507 7.282 -3.111 1.00 11.04 85 SER H C 1
ATOM 692 O O . SER A 1 85 ? 11.971 8.364 -2.900 1.00 10.97 85 SER H O 1
ATOM 695 N N . VAL A 1 86 ? 12.612 6.377 -2.109 1.00 9.78 86 VAL H N 1
ATOM 696 C CA . VAL A 1 86 ? 11.857 6.633 -0.905 1.00 9.24 86 VAL H CA 1
ATOM 697 C C . VAL A 1 86 ? 12.435 7.721 -0.031 1.00 9.74 86 VAL H C 1
ATOM 698 O O . VAL A 1 86 ? 13.716 7.979 -0.113 1.00 10.79 86 VAL H O 1
ATOM 702 N N . THR A 1 87 ? 11.642 8.322 0.825 1.00 9.14 87 THR H N 1
ATOM 703 C CA . THR A 1 87 ? 12.115 9.306 1.836 1.00 9.92 87 THR H CA 1
ATOM 704 C C . THR A 1 87 ? 11.505 8.992 3.151 1.00 8.98 87 THR H C 1
ATOM 705 O O . THR A 1 87 ? 10.574 8.128 3.205 1.00 9.22 87 THR H O 1
ATOM 709 N N . ALA A 1 88 ? 11.833 9.669 4.204 1.00 10.42 88 ALA H N 1
ATOM 710 C CA . ALA A 1 88 ? 11.169 9.473 5.502 1.00 9.77 88 ALA H CA 1
ATOM 711 C C . ALA A 1 88 ? 9.718 9.651 5.428 1.00 10.35 88 ALA H C 1
ATOM 712 O O . ALA A 1 88 ? 9.012 9.036 6.272 1.00 11.64 88 ALA H O 1
ATOM 714 N N . ALA A 1 89 ? 9.167 10.403 4.475 1.00 9.39 89 ALA H N 1
ATOM 715 C CA . ALA A 1 89 ? 7.706 10.540 4.428 1.00 9.56 89 ALA H CA 1
ATOM 716 C C . ALA A 1 89 ? 7.028 9.234 3.974 1.00 10.09 89 ALA H C 1
ATOM 717 O O . ALA A 1 89 ? 5.788 9.160 4.098 1.00 11.49 89 ALA H O 1
ATOM 719 N N . ASP A 1 90 ? 7.757 8.231 3.528 1.00 7.99 90 ASP H N 1
ATOM 720 C CA . ASP A 1 90 ? 7.217 6.908 3.164 1.00 6.83 90 ASP H CA 1
ATOM 721 C C . ASP A 1 90 ? 7.244 5.975 4.357 1.00 7.05 90 ASP H C 1
ATOM 722 O O . ASP A 1 90 ? 6.803 4.816 4.236 1.00 8.23 90 ASP H O 1
ATOM 727 N N . THR A 1 91 ? 7.741 6.359 5.536 1.00 6.35 91 THR H N 1
ATOM 728 C CA . THR A 1 91 ? 7.707 5.526 6.710 1.00 6.85 91 THR H CA 1
ATOM 729 C C . THR A 1 91 ? 6.233 5.244 7.098 1.00 7.30 91 THR H C 1
ATOM 730 O O . THR A 1 91 ? 5.475 6.200 7.251 1.00 8.46 91 THR H O 1
ATOM 734 N N . ALA A 1 92 ? 5.856 3.988 7.176 1.00 7.43 92 ALA H N 1
ATOM 735 C CA . ALA A 1 92 ? 4.423 3.682 7.427 1.00 6.27 92 ALA H CA 1
ATOM 736 C C . ALA A 1 92 ? 4.287 2.209 7.649 1.00 6.61 92 ALA H C 1
ATOM 737 O O . ALA A 1 92 ? 5.155 1.420 7.213 1.00 6.12 92 ALA H O 1
ATOM 739 N N . VAL A 1 93 ? 3.130 1.838 8.237 1.00 6.87 93 VAL H N 1
ATOM 740 C CA . VAL A 1 93 ? 2.692 0.439 8.137 1.00 7.80 93 VAL H CA 1
ATOM 741 C C . VAL A 1 93 ? 2.010 0.245 6.762 1.00 7.10 93 VAL H C 1
ATOM 742 O O . VAL A 1 93 ? 1.080 0.986 6.446 1.00 8.22 93 VAL H O 1
ATOM 746 N N . TYR A 1 94 ? 2.492 -0.708 5.996 1.00 6.35 94 TYR H N 1
ATOM 747 C CA . TYR A 1 94 ? 1.912 -1.005 4.684 1.00 6.16 94 TYR H CA 1
ATOM 748 C C . TYR A 1 94 ? 1.068 -2.245 4.823 1.00 7.55 94 TYR H C 1
ATOM 749 O O . TYR A 1 94 ? 1.557 -3.310 5.251 1.00 8.88 94 TYR H O 1
ATOM 758 N N . TYR A 1 95 ? -0.167 -2.143 4.376 1.00 7.32 95 TYR H N 1
ATOM 759 C CA . TYR A 1 95 ? -1.104 -3.296 4.349 1.00 5.85 95 TYR H CA 1
ATOM 760 C C . TYR A 1 95 ? -1.315 -3.706 2.955 1.00 7.36 95 TYR H C 1
ATOM 761 O O . TYR A 1 95 ? -1.594 -2.860 2.047 1.00 8.95 95 TYR H O 1
ATOM 770 N N . CYS A 1 96 ? -1.273 -5.002 2.683 1.00 7.08 96 CYS H N 1
ATOM 771 C CA . CYS A 1 96 ? -1.902 -5.487 1.427 1.00 7.97 96 CYS H CA 1
ATOM 772 C C . CYS A 1 96 ? -3.311 -5.950 1.700 1.00 8.45 96 CYS H C 1
ATOM 773 O O . CYS A 1 96 ? -3.735 -6.226 2.823 1.00 7.81 96 CYS H O 1
ATOM 776 N N . ALA A 1 97 ? -4.138 -5.876 0.641 1.00 8.72 97 ALA H N 1
ATOM 777 C CA . ALA A 1 97 ? -5.539 -6.199 0.715 1.00 8.33 97 ALA H CA 1
ATOM 778 C C . ALA A 1 97 ? -6.081 -6.637 -0.606 1.00 8.42 97 ALA H C 1
ATOM 779 O O . ALA A 1 97 ? -5.432 -6.353 -1.629 1.00 10.69 97 ALA H O 1
ATOM 781 N N . GLY A 1 98 ? -7.119 -7.450 -0.600 1.00 8.49 98 GLY H N 1
ATOM 782 C CA . GLY A 1 98 ? -7.682 -7.698 -1.985 1.00 9.66 98 GLY H CA 1
ATOM 783 C C . GLY A 1 98 ? -9.154 -8.047 -1.806 1.00 9.99 98 GLY H C 1
ATOM 784 O O . GLY A 1 98 ? -9.596 -8.572 -0.754 1.00 10.10 98 GLY H O 1
ATOM 785 N N . LEU A 1 99 ? -9.881 -7.796 -2.890 1.00 10.36 99 LEU H N 1
ATOM 786 C CA . LEU A 1 99 ? -11.304 -8.219 -2.922 1.00 9.68 99 LEU H CA 1
ATOM 787 C C . LEU A 1 99 ? -11.352 -9.454 -3.796 1.00 10.04 99 LEU H C 1
ATOM 788 O O . LEU A 1 99 ? -11.055 -9.363 -5.008 1.00 10.90 99 LEU H O 1
ATOM 793 N N . THR A 1 100 ? -11.612 -10.616 -3.241 1.00 11.40 100 THR H N 1
ATOM 794 C CA . THR A 1 100 ? -11.357 -11.809 -4.087 1.00 15.05 100 THR H CA 1
ATOM 795 C C . THR A 1 100 ? -12.381 -11.951 -5.172 1.00 15.95 100 THR H C 1
ATOM 796 O O . THR A 1 100 ? -11.992 -12.357 -6.300 1.00 16.60 100 THR H O 1
ATOM 800 N N . GLN A 1 101 ? -13.622 -11.547 -4.924 1.00 16.13 101 GLN H N 1
ATOM 801 C CA . GLN A 1 101 ? -14.702 -11.583 -5.964 1.00 19.91 101 GLN H CA 1
ATOM 802 C C . GLN A 1 101 ? -15.403 -10.250 -5.932 1.00 20.37 101 GLN H C 1
ATOM 803 O O . GLN A 1 101 ? -15.606 -9.678 -4.807 1.00 18.29 101 GLN H O 1
ATOM 809 N N . SER A 1 102 ? -15.766 -9.683 -7.097 1.00 20.54 102 SER H N 1
ATOM 810 C CA . SER A 1 102 ? -16.371 -8.310 -7.116 1.00 22.35 102 SER H CA 1
ATOM 811 C C . SER A 1 102 ? -17.675 -8.230 -6.347 1.00 24.45 102 SER H C 1
ATOM 812 O O . SER A 1 102 ? -18.045 -7.118 -5.908 1.00 24.18 102 SER H O 1
ATOM 815 N N . SER A 1 103 ? -18.333 -9.388 -6.129 1.00 23.82 103 SER H N 1
ATOM 816 C CA . SER A 1 103 ? -19.607 -9.397 -5.351 1.00 24.27 103 SER H CA 1
ATOM 817 C C . SER A 1 103 ? -19.382 -9.416 -3.811 1.00 23.74 103 SER H C 1
ATOM 818 O O . SER A 1 103 ? -20.346 -9.389 -2.987 1.00 26.15 103 SER H O 1
ATOM 821 N N . HIS A 1 104 ? -18.149 -9.544 -3.376 1.00 19.83 104 HIS H N 1
ATOM 822 C CA . HIS A 1 104 ? -17.876 -9.610 -1.968 1.00 19.99 104 HIS H CA 1
ATOM 823 C C . HIS A 1 104 ? -17.961 -8.183 -1.414 1.00 15.85 104 HIS H C 1
ATOM 824 O O . HIS A 1 104 ? -17.628 -7.200 -2.072 1.00 16.94 104 HIS H O 1
ATOM 831 N N . ASN A 1 105 ? -18.433 -8.132 -0.173 1.00 15.82 105 ASN H N 1
ATOM 832 C CA . ASN A 1 105 ? -18.376 -6.812 0.543 1.00 17.69 105 ASN H CA 1
ATOM 833 C C . ASN A 1 105 ? -16.998 -6.513 1.170 1.00 17.21 105 ASN H C 1
ATOM 834 O O . ASN A 1 105 ? -16.443 -5.394 1.051 1.00 18.58 105 ASN H O 1
ATOM 839 N N . ASP A 1 106 ? -16.463 -7.483 1.904 1.00 15.72 106 ASP H N 1
ATOM 840 C CA . ASP A 1 106 ? -15.320 -7.308 2.723 1.00 15.33 106 ASP H CA 1
ATOM 841 C C . ASP A 1 106 ? -14.138 -7.718 1.826 1.00 13.45 106 ASP H C 1
ATOM 842 O O . ASP A 1 106 ? -14.114 -8.838 1.231 1.00 14.52 106 ASP H O 1
ATOM 847 N N . ALA A 1 107 ? -13.117 -6.884 1.778 1.00 10.96 107 ALA H N 1
ATOM 848 C CA . ALA A 1 107 ? -11.796 -7.352 1.346 1.00 12.50 107 ALA H CA 1
ATOM 849 C C . ALA A 1 107 ? -11.123 -8.184 2.399 1.00 11.63 107 ALA H C 1
ATOM 850 O O . ALA A 1 107 ? -11.503 -8.146 3.579 1.00 12.36 107 ALA H O 1
ATOM 852 N N . ASN A 1 108 ? -10.178 -8.980 1.993 1.00 9.63 108 ASN H N 1
ATOM 853 C CA . ASN A 1 108 ? -9.272 -9.651 2.869 1.00 9.71 108 ASN H CA 1
ATOM 854 C C . ASN A 1 108 ? -8.013 -8.810 3.069 1.00 11.55 108 ASN H C 1
ATOM 855 O O . ASN A 1 108 ? -7.506 -8.320 2.076 1.00 13.46 108 ASN H O 1
ATOM 860 N N . TRP A 1 109 ? -7.574 -8.576 4.283 1.00 11.09 109 TRP H N 1
ATOM 861 C CA . TRP A 1 109 ? -6.395 -7.761 4.597 1.00 10.28 109 TRP H CA 1
ATOM 862 C C . TRP A 1 109 ? -5.288 -8.569 5.133 1.00 10.95 109 TRP H C 1
ATOM 863 O O . TRP A 1 109 ? -5.496 -9.494 5.912 1.00 13.03 109 TRP H O 1
ATOM 874 N N . GLY A 1 110 ? -4.070 -8.123 4.838 1.00 9.48 110 GLY H N 1
ATOM 875 C CA . GLY A 1 110 ? -2.888 -8.599 5.558 1.00 9.83 110 GLY H CA 1
ATOM 876 C C . GLY A 1 110 ? -2.748 -7.984 6.913 1.00 10.19 110 GLY H C 1
ATOM 877 O O . GLY A 1 110 ? -3.669 -7.345 7.379 1.00 13.10 110 GLY H O 1
ATOM 878 N N . GLN A 1 111 ? -1.656 -8.272 7.580 1.00 11.87 111 GLN H N 1
ATOM 879 C CA A GLN A 1 111 ? -1.521 -7.826 8.938 0.70 13.24 111 GLN H CA 1
ATOM 880 C CA B GLN A 1 111 ? -1.399 -7.880 8.935 0.30 12.30 111 GLN H CA 1
ATOM 881 C C . GLN A 1 111 ? -0.806 -6.505 9.078 1.00 10.27 111 GLN H C 1
ATOM 882 O O . GLN A 1 111 ? -0.750 -5.971 10.178 1.00 12.66 111 GLN H O 1
ATOM 893 N N . GLY A 1 112 ? -0.285 -6.010 7.973 1.00 9.59 112 GLY H N 1
ATOM 894 C CA . GLY A 1 112 ? 0.514 -4.740 8.030 1.00 9.20 112 GLY H CA 1
ATOM 895 C C . GLY A 1 112 ? 1.973 -5.021 8.308 1.00 9.78 112 GLY H C 1
ATOM 896 O O . GLY A 1 112 ? 2.307 -5.934 9.150 1.00 11.15 112 GLY H O 1
ATOM 897 N N . THR A 1 113 ? 2.856 -4.321 7.642 1.00 7.33 113 THR H N 1
ATOM 898 C CA . THR A 1 113 ? 4.306 -4.430 7.941 1.00 7.75 113 THR H CA 1
ATOM 899 C C . THR A 1 113 ? 4.853 -3.039 7.981 1.00 7.38 113 THR H C 1
ATOM 900 O O . THR A 1 113 ? 4.647 -2.223 7.061 1.00 7.60 113 THR H O 1
ATOM 904 N N . LEU A 1 114 ? 5.548 -2.734 9.050 1.00 8.59 114 LEU H N 1
ATOM 905 C CA . LEU A 1 114 ? 6.146 -1.368 9.215 1.00 8.76 114 LEU H CA 1
ATOM 906 C C . LEU A 1 114 ? 7.469 -1.271 8.422 1.00 8.20 114 LEU H C 1
ATOM 907 O O . LEU A 1 114 ? 8.391 -2.058 8.587 1.00 9.25 114 LEU H O 1
ATOM 912 N N . THR A 1 115 ? 7.496 -0.293 7.516 1.00 7.09 115 THR H N 1
ATOM 913 C CA . THR A 1 115 ? 8.751 0.013 6.761 1.00 7.78 115 THR H CA 1
ATOM 914 C C . THR A 1 115 ? 9.168 1.362 7.276 1.00 7.97 115 THR H C 1
ATOM 915 O O . THR A 1 115 ? 8.439 2.379 7.292 1.00 8.51 115 THR H O 1
ATOM 919 N N . THR A 1 116 ? 10.454 1.449 7.708 1.00 6.57 116 THR H N 1
ATOM 920 C CA . THR A 1 116 ? 11.043 2.702 8.198 1.00 7.57 116 THR H CA 1
ATOM 921 C C . THR A 1 116 ? 12.076 3.176 7.192 1.00 8.26 116 THR H C 1
ATOM 922 O O . THR A 1 116 ? 12.934 2.388 6.808 1.00 9.30 116 THR H O 1
ATOM 926 N N . VAL A 1 117 ? 11.966 4.414 6.707 1.00 7.57 117 VAL H N 1
ATOM 927 C CA . VAL A 1 117 ? 12.977 4.942 5.741 1.00 7.91 117 VAL H CA 1
ATOM 928 C C . VAL A 1 117 ? 13.874 5.859 6.596 1.00 9.47 117 VAL H C 1
ATOM 929 O O . VAL A 1 117 ? 13.427 6.841 7.193 1.00 10.46 117 VAL H O 1
ATOM 933 N N . SER A 1 118 ? 15.153 5.457 6.710 1.00 8.54 118 SER H N 1
ATOM 934 C CA . SER A 1 118 ? 16.081 6.145 7.593 1.00 9.35 118 SER H CA 1
ATOM 935 C C . SER A 1 118 ? 17.518 5.879 7.124 1.00 8.86 118 SER H C 1
ATOM 936 O O . SER A 1 118 ? 17.797 4.830 6.564 1.00 10.18 118 SER H O 1
ATOM 939 N N . SER A 1 119 ? 18.396 6.827 7.441 1.00 10.89 119 SER H N 1
ATOM 940 C CA A SER A 1 119 ? 19.846 6.656 7.219 0.50 12.49 119 SER H CA 1
ATOM 941 C CA B SER A 1 119 ? 19.853 6.642 7.191 0.50 11.92 119 SER H CA 1
ATOM 942 C C . SER A 1 119 ? 20.462 5.922 8.340 1.00 12.85 119 SER H C 1
ATOM 943 O O . SER A 1 119 ? 21.672 5.552 8.228 1.00 15.65 119 SER H O 1
ATOM 948 N N . ALA A 1 120 ? 19.794 5.702 9.444 1.00 10.19 120 ALA H N 1
ATOM 949 C CA . ALA A 1 120 ? 20.308 4.850 10.543 1.00 11.66 120 ALA H CA 1
ATOM 950 C C . ALA A 1 120 ? 20.317 3.422 10.106 1.00 10.20 120 ALA H C 1
ATOM 951 O O . ALA A 1 120 ? 19.827 3.074 9.035 1.00 12.84 120 ALA H O 1
ATOM 953 N N . SER A 1 121 ? 20.905 2.538 10.893 1.00 10.35 121 SER H N 1
ATOM 954 C CA . SER A 1 121 ? 21.063 1.160 10.549 1.00 9.52 121 SER H CA 1
ATOM 955 C C . SER A 1 121 ? 20.346 0.192 11.514 1.00 8.80 121 SER H C 1
ATOM 956 O O . SER A 1 121 ? 20.057 0.533 12.666 1.00 9.88 121 SER H O 1
ATOM 959 N N . THR A 1 122 ? 20.103 -0.985 11.038 1.00 7.71 122 THR H N 1
ATOM 960 C CA . THR A 1 122 ? 19.428 -2.020 11.840 1.00 8.93 122 THR H CA 1
ATOM 961 C C . THR A 1 122 ? 20.274 -2.398 12.997 1.00 10.65 122 THR H C 1
ATOM 962 O O . THR A 1 122 ? 21.496 -2.554 12.874 1.00 10.99 122 THR H O 1
ATOM 966 N N . LYS A 1 123 ? 19.681 -2.493 14.197 1.00 9.01 123 LYS H N 1
ATOM 967 C CA . LYS A 1 123 ? 20.373 -2.893 15.415 1.00 9.52 123 LYS H CA 1
ATOM 968 C C . LYS A 1 123 ? 19.438 -3.791 16.234 1.00 8.65 123 LYS H C 1
ATOM 969 O O . LYS A 1 123 ? 18.309 -3.362 16.523 1.00 8.40 123 LYS H O 1
ATOM 975 N N . GLY A 1 124 ? 19.895 -4.947 16.626 1.00 8.97 124 GLY H N 1
ATOM 976 C CA . GLY A 1 124 ? 19.038 -5.808 17.466 1.00 8.52 124 GLY H CA 1
ATOM 977 C C . GLY A 1 124 ? 19.056 -5.386 18.932 1.00 8.50 124 GLY H C 1
ATOM 978 O O . GLY A 1 124 ? 19.980 -4.740 19.387 1.00 10.38 124 GLY H O 1
ATOM 979 N N . PRO A 1 125 ? 18.011 -5.769 19.663 1.00 10.22 125 PRO H N 1
ATOM 980 C CA . PRO A 1 125 ? 17.897 -5.348 21.045 1.00 10.90 125 PRO H CA 1
ATOM 981 C C . PRO A 1 125 ? 18.754 -6.215 22.038 1.00 10.21 125 PRO H C 1
ATOM 982 O O . PRO A 1 125 ? 19.078 -7.356 21.723 1.00 10.72 125 PRO H O 1
ATOM 986 N N . SER A 1 126 ? 18.957 -5.623 23.176 1.00 10.10 126 SER H N 1
ATOM 987 C CA . SER A 1 126 ? 19.281 -6.363 24.378 1.00 9.47 126 SER H CA 1
ATOM 988 C C . SER A 1 126 ? 18.026 -6.553 25.157 1.00 9.91 126 SER H C 1
ATOM 989 O O . SER A 1 126 ? 17.124 -5.705 25.133 1.00 11.85 126 SER H O 1
ATOM 992 N N . VAL A 1 127 ? 17.827 -7.695 25.817 1.00 7.75 127 VAL H N 1
ATOM 993 C CA . VAL A 1 127 ? 16.652 -7.949 26.638 1.00 8.02 127 VAL H CA 1
ATOM 994 C C . VAL A 1 127 ? 17.082 -8.134 28.070 1.00 7.31 127 VAL H C 1
ATOM 995 O O . VAL A 1 127 ? 17.903 -9.027 28.403 1.00 9.91 127 VAL H O 1
ATOM 999 N N . PHE A 1 128 ? 16.559 -7.316 28.951 1.00 6.11 128 PHE H N 1
ATOM 1000 C CA . PHE A 1 128 ? 16.923 -7.346 30.361 1.00 6.44 128 PHE H CA 1
ATOM 1001 C C . PHE A 1 128 ? 15.661 -7.703 31.182 1.00 6.95 128 PHE H C 1
ATOM 1002 O O . PHE A 1 128 ? 14.558 -7.311 30.859 1.00 7.89 128 PHE H O 1
ATOM 1010 N N . PRO A 1 129 ? 15.813 -8.437 32.290 1.00 7.69 129 PRO H N 1
ATOM 1011 C CA . PRO A 1 129 ? 14.657 -8.688 33.136 1.00 7.49 129 PRO H CA 1
ATOM 1012 C C . PRO A 1 129 ? 14.205 -7.550 33.996 1.00 9.71 129 PRO H C 1
ATOM 1013 O O . PRO A 1 129 ? 15.048 -6.737 34.445 1.00 10.84 129 PRO H O 1
ATOM 1017 N N . LEU A 1 130 ? 12.927 -7.431 34.242 1.00 8.27 130 LEU H N 1
ATOM 1018 C CA . LEU A 1 130 ? 12.341 -6.554 35.276 1.00 8.99 130 LEU H CA 1
ATOM 1019 C C . LEU A 1 130 ? 11.839 -7.556 36.358 1.00 9.80 130 LEU H C 1
ATOM 1020 O O . LEU A 1 130 ? 10.768 -8.095 36.276 1.00 8.77 130 LEU H O 1
ATOM 1025 N N . ALA A 1 131 ? 12.729 -7.896 37.298 1.00 11.72 131 ALA H N 1
ATOM 1026 C CA . ALA A 1 131 ? 12.450 -9.047 38.242 1.00 11.32 131 ALA H CA 1
ATOM 1027 C C . ALA A 1 131 ? 11.393 -8.661 39.226 1.00 12.95 131 ALA H C 1
ATOM 1028 O O . ALA A 1 131 ? 11.356 -7.537 39.708 1.00 14.57 131 ALA H O 1
ATOM 1030 N N . PRO A 1 132 ? 10.505 -9.599 39.602 1.00 12.62 132 PRO H N 1
ATOM 1031 C CA . PRO A 1 132 ? 9.473 -9.272 40.585 1.00 16.06 132 PRO H CA 1
ATOM 1032 C C . PRO A 1 132 ? 10.168 -9.109 41.955 1.00 18.19 132 PRO H C 1
ATOM 1033 O O . PRO A 1 132 ? 9.788 -8.241 42.749 1.00 25.47 132 PRO H O 1
ATOM 1037 N N . SER A 1 133 ? 11.049 -9.956 42.291 1.00 22.07 133 SER H N 1
ATOM 1038 N N . GLY A 1 140 ? -0.892 -9.477 47.307 1.00 28.39 140 GLY H N 1
ATOM 1039 C CA . GLY A 1 140 ? -1.031 -10.838 46.724 1.00 25.46 140 GLY H CA 1
ATOM 1040 C C . GLY A 1 140 ? -0.524 -10.885 45.257 1.00 23.17 140 GLY H C 1
ATOM 1041 O O . GLY A 1 140 ? -0.466 -11.970 44.675 1.00 25.68 140 GLY H O 1
ATOM 1042 N N . THR A 1 141 ? -0.272 -9.697 44.681 1.00 22.73 141 THR H N 1
ATOM 1043 C CA . THR A 1 141 ? 0.044 -9.499 43.204 1.00 21.91 141 THR H CA 1
ATOM 1044 C C . THR A 1 141 ? 1.463 -8.934 43.044 1.00 19.47 141 THR H C 1
ATOM 1045 O O . THR A 1 141 ? 1.916 -7.962 43.690 1.00 22.33 141 THR H O 1
ATOM 1049 N N . ALA A 1 142 ? 2.154 -9.592 42.123 1.00 16.40 142 ALA H N 1
ATOM 1050 C CA . ALA A 1 142 ? 3.530 -9.183 41.824 1.00 13.57 142 ALA H CA 1
ATOM 1051 C C . ALA A 1 142 ? 3.532 -8.738 40.345 1.00 11.85 142 ALA H C 1
ATOM 1052 O O . ALA A 1 142 ? 2.857 -9.320 39.521 1.00 14.34 142 ALA H O 1
ATOM 1054 N N . ALA A 1 143 ? 4.396 -7.764 40.059 1.00 12.19 143 ALA H N 1
ATOM 1055 C CA . ALA A 1 143 ? 4.634 -7.356 38.627 1.00 10.50 143 ALA H CA 1
ATOM 1056 C C . ALA A 1 143 ? 6.014 -7.773 38.270 1.00 9.34 143 ALA H C 1
ATOM 1057 O O . ALA A 1 143 ? 6.996 -7.686 39.019 1.00 9.86 143 ALA H O 1
ATOM 1059 N N . LEU A 1 144 ? 6.185 -8.186 37.027 1.00 8.66 144 LEU H N 1
ATOM 1060 C CA . LEU A 1 144 ? 7.503 -8.528 36.467 1.00 9.15 144 LEU H CA 1
ATOM 1061 C C . LEU A 1 144 ? 7.427 -8.205 34.957 1.00 8.04 144 LEU H C 1
ATOM 1062 O O . LEU A 1 144 ? 6.383 -7.919 34.407 1.00 9.85 144 LEU H O 1
ATOM 1067 N N . GLY A 1 145 ? 8.583 -8.222 34.334 1.00 7.00 145 GLY H N 1
ATOM 1068 C CA . GLY A 1 145 ? 8.571 -7.806 32.923 1.00 7.59 145 GLY H CA 1
ATOM 1069 C C . GLY A 1 145 ? 9.922 -8.038 32.271 1.00 7.09 145 GLY H C 1
ATOM 1070 O O . GLY A 1 145 ? 10.865 -8.608 32.831 1.00 7.42 145 GLY H O 1
ATOM 1071 N N . CYS A 1 146 ? 10.022 -7.502 31.035 1.00 6.75 146 CYS H N 1
ATOM 1072 C CA A CYS A 1 146 ? 11.270 -7.451 30.203 0.80 7.14 146 CYS H CA 1
ATOM 1073 C CA B CYS A 1 146 ? 11.297 -7.358 30.421 0.20 6.73 146 CYS H CA 1
ATOM 1074 C C . CYS A 1 146 ? 11.410 -6.028 29.685 1.00 5.91 146 CYS H C 1
ATOM 1075 O O . CYS A 1 146 ? 10.411 -5.474 29.206 1.00 7.36 146 CYS H O 1
ATOM 1080 N N . LEU A 1 147 ? 12.664 -5.606 29.710 1.00 5.59 147 LEU H N 1
ATOM 1081 C CA . LEU A 1 147 ? 13.028 -4.331 29.047 1.00 7.37 147 LEU H CA 1
ATOM 1082 C C . LEU A 1 147 ? 13.737 -4.666 27.804 1.00 6.01 147 LEU H C 1
ATOM 1083 O O . LEU A 1 147 ? 14.793 -5.363 27.864 1.00 7.75 147 LEU H O 1
ATOM 1088 N N . VAL A 1 148 ? 13.253 -4.245 26.659 1.00 6.68 148 VAL H N 1
ATOM 1089 C CA . VAL A 1 148 ? 13.824 -4.607 25.301 1.00 6.15 148 VAL H CA 1
ATOM 1090 C C . VAL A 1 148 ? 14.478 -3.275 24.830 1.00 6.25 148 VAL H C 1
ATOM 1091 O O . VAL A 1 148 ? 13.765 -2.358 24.432 1.00 7.22 148 VAL H O 1
ATOM 1095 N N . LYS A 1 149 ? 15.780 -3.211 24.958 1.00 7.82 149 LYS H N 1
ATOM 1096 C CA . LYS A 1 149 ? 16.508 -1.894 24.849 1.00 8.48 149 LYS H CA 1
ATOM 1097 C C . LYS A 1 149 ? 17.407 -1.870 23.644 1.00 7.95 149 LYS H C 1
ATOM 1098 O O . LYS A 1 149 ? 18.036 -2.834 23.265 1.00 9.27 149 LYS H O 1
ATOM 1104 N N . ASP A 1 150 ? 17.467 -0.654 23.073 1.00 8.72 150 ASP H N 1
ATOM 1105 C CA . ASP A 1 150 ? 18.494 -0.320 22.107 1.00 9.26 150 ASP H CA 1
ATOM 1106 C C . ASP A 1 150 ? 18.416 -1.065 20.793 1.00 9.16 150 ASP H C 1
ATOM 1107 O O . ASP A 1 150 ? 19.344 -1.633 20.243 1.00 11.10 150 ASP H O 1
ATOM 1112 N N . TYR A 1 151 ? 17.229 -0.911 20.165 1.00 7.59 151 TYR H N 1
ATOM 1113 C CA . TYR A 1 151 ? 17.051 -1.553 18.853 1.00 8.21 151 TYR H CA 1
ATOM 1114 C C . TYR A 1 151 ? 16.577 -0.525 17.811 1.00 6.90 151 TYR H C 1
ATOM 1115 O O . TYR A 1 151 ? 16.062 0.574 18.139 1.00 7.49 151 TYR H O 1
ATOM 1124 N N . PHE A 1 152 ? 16.735 -0.903 16.537 1.00 6.90 152 PHE H N 1
ATOM 1125 C CA . PHE A 1 152 ? 16.255 -0.049 15.448 1.00 6.07 152 PHE H CA 1
ATOM 1126 C C . PHE A 1 152 ? 16.098 -0.893 14.225 1.00 6.14 152 PHE H C 1
ATOM 1127 O O . PHE A 1 152 ? 16.867 -1.798 14.022 1.00 7.00 152 PHE H O 1
ATOM 1135 N N . PRO A 1 153 ? 15.129 -0.620 13.342 1.00 6.48 153 PRO H N 1
ATOM 1136 C CA . PRO A 1 153 ? 13.951 0.218 13.560 1.00 5.97 153 PRO H CA 1
ATOM 1137 C C . PRO A 1 153 ? 12.891 -0.498 14.343 1.00 6.11 153 PRO H C 1
ATOM 1138 O O . PRO A 1 153 ? 13.141 -1.650 14.825 1.00 6.76 153 PRO H O 1
ATOM 1142 N N . GLU A 1 154 ? 11.757 0.119 14.562 1.00 6.83 154 GLU H N 1
ATOM 1143 C CA . GLU A 1 154 ? 10.592 -0.661 15.079 1.00 7.03 154 GLU H CA 1
ATOM 1144 C C . GLU A 1 154 ? 10.195 -1.698 14.019 1.00 6.67 154 GLU H C 1
ATOM 1145 O O . GLU A 1 154 ? 10.563 -1.577 12.849 1.00 7.91 154 GLU H O 1
ATOM 1151 N N . PRO A 1 155 ? 9.405 -2.711 14.399 1.00 6.90 155 PRO H N 1
ATOM 1152 C CA . PRO A 1 155 ? 8.873 -2.991 15.709 1.00 6.92 155 PRO H CA 1
ATOM 1153 C C . PRO A 1 155 ? 9.558 -4.178 16.374 1.00 7.16 155 PRO H C 1
ATOM 1154 O O . PRO A 1 155 ? 10.283 -4.909 15.748 1.00 8.22 155 PRO H O 1
ATOM 1158 N N . VAL A 1 156 ? 9.239 -4.355 17.628 1.00 8.83 156 VAL H N 1
ATOM 1159 C CA . VAL A 1 156 ? 9.501 -5.645 18.346 1.00 9.71 156 VAL H CA 1
ATOM 1160 C C . VAL A 1 156 ? 8.110 -6.160 18.751 1.00 11.42 156 VAL H C 1
ATOM 1161 O O . VAL A 1 156 ? 7.223 -5.372 19.097 1.00 14.82 156 VAL H O 1
ATOM 1165 N N . THR A 1 157 ? 8.031 -7.484 18.827 1.00 10.38 157 THR H N 1
ATOM 1166 C CA . THR A 1 157 ? 6.869 -8.119 19.445 1.00 13.00 157 THR H CA 1
ATOM 1167 C C . THR A 1 157 ? 7.321 -8.821 20.709 1.00 9.51 157 THR H C 1
ATOM 1168 O O . THR A 1 157 ? 8.481 -9.313 20.783 1.00 9.79 157 THR H O 1
ATOM 1172 N N . VAL A 1 158 ? 6.411 -8.862 21.646 1.00 9.48 158 VAL H N 1
ATOM 1173 C CA . VAL A 1 158 ? 6.710 -9.584 22.873 1.00 8.99 158 VAL H CA 1
ATOM 1174 C C . VAL A 1 158 ? 5.438 -10.423 23.223 1.00 10.11 158 VAL H C 1
ATOM 1175 O O . VAL A 1 158 ? 4.308 -9.969 23.206 1.00 11.91 158 VAL H O 1
ATOM 1179 N N . SER A 1 159 ? 5.725 -11.693 23.496 1.00 9.95 159 SER H N 1
ATOM 1180 C CA . SER A 1 159 ? 4.714 -12.578 24.139 1.00 9.24 159 SER H CA 1
ATOM 1181 C C . SER A 1 159 ? 5.271 -13.087 25.427 1.00 8.69 159 SER H C 1
ATOM 1182 O O . SER A 1 159 ? 6.468 -12.940 25.658 1.00 8.73 159 SER H O 1
ATOM 1185 N N . TRP A 1 160 ? 4.364 -13.667 26.218 1.00 9.94 160 TRP H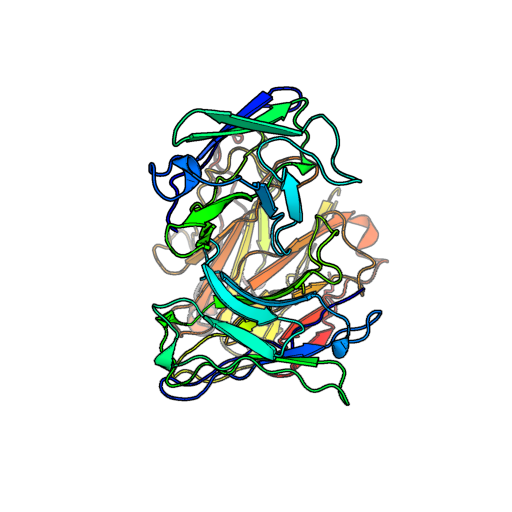 N 1
ATOM 1186 C CA . TRP A 1 160 ? 4.782 -14.317 27.503 1.00 10.26 160 TRP H CA 1
ATOM 1187 C C . TRP A 1 160 ? 4.420 -15.845 27.489 1.00 9.91 160 TRP H C 1
ATOM 1188 O O . TRP A 1 160 ? 3.312 -16.201 27.016 1.00 11.50 160 TRP H O 1
ATOM 1199 N N . ASN A 1 161 ? 5.408 -16.582 27.860 1.00 9.75 161 ASN H N 1
ATOM 1200 C CA . ASN A 1 161 ? 5.188 -18.080 27.980 1.00 12.37 161 ASN H CA 1
ATOM 1201 C C . ASN A 1 161 ? 4.653 -18.639 26.708 1.00 15.54 161 ASN H C 1
ATOM 1202 O O . ASN A 1 161 ? 3.698 -19.468 26.682 1.00 14.87 161 ASN H O 1
ATOM 1207 N N . SER A 1 162 ? 5.238 -18.227 25.611 1.00 13.60 162 SER H N 1
ATOM 1208 C CA . SER A 1 162 ? 4.933 -18.708 24.250 1.00 14.81 162 SER H CA 1
ATOM 1209 C C . SER A 1 162 ? 3.502 -18.496 23.930 1.00 16.71 162 SER H C 1
ATOM 1210 O O . SER A 1 162 ? 2.885 -19.364 23.190 1.00 20.34 162 SER H O 1
ATOM 1213 N N . GLY A 1 163 ? 2.867 -17.448 24.388 1.00 14.63 163 GLY H N 1
ATOM 1214 C CA . GLY A 1 163 ? 1.484 -17.129 24.179 1.00 16.82 163 GLY H CA 1
ATOM 1215 C C . GLY A 1 163 ? 0.499 -17.711 25.144 1.00 18.34 163 GLY H C 1
ATOM 1216 O O . GLY A 1 163 ? -0.719 -17.358 25.091 1.00 20.51 163 GLY H O 1
ATOM 1217 N N . ALA A 1 164 ? 0.998 -18.545 26.047 1.00 17.38 164 ALA H N 1
ATOM 1218 C CA . ALA A 1 164 ? 0.103 -19.089 27.158 1.00 17.31 164 ALA H CA 1
ATOM 1219 C C . ALA A 1 164 ? -0.355 -18.064 28.162 1.00 19.48 164 ALA H C 1
ATOM 1220 O O . ALA A 1 164 ? -1.418 -18.201 28.828 1.00 21.97 164 ALA H O 1
ATOM 1222 N N . LEU A 1 165 ? 0.432 -16.957 28.337 1.00 14.21 165 LEU H N 1
ATOM 1223 C CA . LEU A 1 165 ? 0.105 -15.966 29.351 1.00 13.82 165 LEU H CA 1
ATOM 1224 C C . LEU A 1 165 ? -0.304 -14.690 28.683 1.00 14.23 165 LEU H C 1
ATOM 1225 O O . LEU A 1 165 ? 0.541 -14.008 28.023 1.00 13.56 165 LEU H O 1
ATOM 1230 N N . THR A 1 166 ? -1.551 -14.338 28.734 1.00 14.30 166 THR H N 1
ATOM 1231 C CA . THR A 1 166 ? -2.052 -13.128 28.147 1.00 15.35 166 THR H CA 1
ATOM 1232 C C . THR A 1 166 ? -2.723 -12.248 29.126 1.00 16.35 166 THR H C 1
ATOM 1233 O O . THR A 1 166 ? -2.691 -11.051 28.945 1.00 15.88 166 THR H O 1
ATOM 1237 N N . SER A 1 167 ? -3.403 -12.788 30.157 1.00 15.85 167 SER H N 1
ATOM 1238 C CA . SER A 1 167 ? -4.116 -11.953 31.085 1.00 15.99 167 SER H CA 1
ATOM 1239 C C . SER A 1 167 ? -3.078 -11.120 31.873 1.00 15.19 167 SER H C 1
ATOM 1240 O O . SER A 1 167 ? -2.070 -11.675 32.305 1.00 15.90 167 SER H O 1
ATOM 1243 N N . GLY A 1 168 ? -3.393 -9.858 32.061 1.00 14.47 168 GLY H N 1
ATOM 1244 C CA . GLY A 1 168 ? -2.559 -8.926 32.842 1.00 13.76 168 GLY H CA 1
ATOM 1245 C C . GLY A 1 168 ? -1.275 -8.456 32.129 1.00 12.19 168 GLY H C 1
ATOM 1246 O O . GLY A 1 168 ? -0.505 -7.759 32.763 1.00 13.70 168 GLY H O 1
ATOM 1247 N N . VAL A 1 169 ? -1.067 -8.852 30.906 1.00 11.63 169 VAL H N 1
ATOM 1248 C CA . VAL A 1 169 ? 0.134 -8.406 30.108 1.00 11.39 169 VAL H CA 1
ATOM 1249 C C . VAL A 1 169 ? -0.108 -7.000 29.594 1.00 11.31 169 VAL H C 1
ATOM 1250 O O . VAL A 1 169 ? -1.180 -6.684 29.038 1.00 13.55 169 VAL H O 1
ATOM 1254 N N . HIS A 1 170 ? 0.909 -6.135 29.748 1.00 9.31 170 HIS H N 1
ATOM 1255 C CA . HIS A 1 170 ? 0.887 -4.840 29.069 1.00 7.83 170 HIS H CA 1
ATOM 1256 C C . HIS A 1 170 ? 2.205 -4.650 28.380 1.00 8.46 170 HIS H C 1
ATOM 1257 O O . HIS A 1 170 ? 3.246 -4.583 29.087 1.00 9.05 170 HIS H O 1
ATOM 1264 N N . THR A 1 171 ? 2.194 -4.550 27.048 1.00 8.29 171 THR H N 1
ATOM 1265 C CA . THR A 1 171 ? 3.375 -4.257 26.250 1.00 9.32 171 THR H CA 1
ATOM 1266 C C . THR A 1 171 ? 3.259 -2.831 25.801 1.00 9.00 171 THR H C 1
ATOM 1267 O O . THR A 1 171 ? 2.258 -2.467 25.139 1.00 10.65 171 THR H O 1
ATOM 1271 N N . PHE A 1 172 ? 4.170 -1.957 26.271 1.00 7.61 172 PHE H N 1
ATOM 1272 C CA . PHE A 1 172 ? 4.040 -0.545 26.067 1.00 7.53 172 PHE H CA 1
ATOM 1273 C C . PHE A 1 172 ? 4.512 -0.109 24.687 1.00 8.27 172 PHE H C 1
ATOM 1274 O O . PHE A 1 172 ? 5.399 -0.761 24.074 1.00 8.58 172 PHE H O 1
ATOM 1282 N N . PRO A 1 173 ? 4.016 1.012 24.140 1.00 8.49 173 PRO H N 1
ATOM 1283 C CA . PRO A 1 173 ? 4.698 1.621 22.972 1.00 7.97 173 PRO H CA 1
ATOM 1284 C C . PRO A 1 173 ? 6.185 1.864 23.281 1.00 7.52 173 PRO H C 1
ATOM 1285 O O . PRO A 1 173 ? 6.563 2.301 24.369 1.00 7.83 173 PRO H O 1
ATOM 1289 N N . ALA A 1 174 ? 6.996 1.661 22.236 1.00 8.44 174 ALA H N 1
ATOM 1290 C CA . ALA A 1 174 ? 8.352 2.016 22.385 1.00 9.21 174 ALA H CA 1
ATOM 1291 C C . ALA A 1 174 ? 8.628 3.501 22.482 1.00 7.51 174 ALA H C 1
ATOM 1292 O O . ALA A 1 174 ? 7.788 4.293 21.997 1.00 11.44 174 ALA H O 1
ATOM 1294 N N . VAL A 1 175 ? 9.690 3.878 23.112 1.00 8.84 175 VAL H N 1
ATOM 1295 C CA . VAL A 1 175 ? 10.167 5.322 23.039 1.00 9.36 175 VAL H CA 1
ATOM 1296 C C . VAL A 1 175 ? 11.422 5.354 22.293 1.00 9.51 175 VAL H C 1
ATOM 1297 O O . VAL A 1 175 ? 12.239 4.455 22.316 1.00 9.02 175 VAL H O 1
ATOM 1301 N N . LEU A 1 176 ? 11.585 6.467 21.503 1.00 10.18 176 LEU H N 1
ATOM 1302 C CA . LEU A 1 176 ? 12.819 6.736 20.763 1.00 10.67 176 LEU H CA 1
ATOM 1303 C C . LEU A 1 176 ? 13.760 7.533 21.674 1.00 11.35 176 LEU H C 1
ATOM 1304 O O . LEU A 1 176 ? 13.396 8.632 22.112 1.00 14.14 176 LEU H O 1
ATOM 1309 N N . GLN A 1 177 ? 14.829 6.869 22.068 1.00 12.33 177 GLN H N 1
ATOM 1310 C CA . GLN A 1 177 ? 15.801 7.510 22.963 1.00 13.40 177 GLN H CA 1
ATOM 1311 C C . GLN A 1 177 ? 16.580 8.557 22.209 1.00 17.30 177 GLN H C 1
ATOM 1312 O O . GLN A 1 177 ? 16.658 8.547 20.973 1.00 16.37 177 GLN H O 1
ATOM 1318 N N . SER A 1 178 ? 17.242 9.448 22.964 1.00 19.87 178 SER H N 1
ATOM 1319 C CA . SER A 1 178 ? 18.117 10.426 22.313 1.00 20.97 178 SER H CA 1
ATOM 1320 C C . SER A 1 178 ? 19.247 9.832 21.527 1.00 21.46 178 SER H C 1
ATOM 1321 O O . SER A 1 178 ? 19.808 10.440 20.629 1.00 22.05 178 SER H O 1
ATOM 1324 N N . SER A 1 179 ? 19.632 8.581 21.760 1.00 17.56 179 SER H N 1
ATOM 1325 C CA . SER A 1 179 ? 20.596 7.933 20.948 1.00 17.97 179 SER H CA 1
ATOM 1326 C C . SER A 1 179 ? 20.112 7.574 19.501 1.00 14.81 179 SER H C 1
ATOM 1327 O O . SER A 1 179 ? 20.909 7.106 18.676 1.00 18.84 179 SER H O 1
ATOM 1330 N N . GLY A 1 180 ? 18.784 7.645 19.273 1.00 15.09 180 GLY H N 1
ATOM 1331 C CA . GLY A 1 180 ? 18.258 7.233 17.964 1.00 14.93 180 GLY H CA 1
ATOM 1332 C C . GLY A 1 180 ? 17.781 5.773 18.024 1.00 13.37 180 GLY H C 1
ATOM 1333 O O . GLY A 1 180 ? 17.394 5.287 16.994 1.00 13.81 180 GLY H O 1
ATOM 1334 N N . LEU A 1 181 ? 17.876 5.116 19.188 1.00 9.61 181 LEU H N 1
ATOM 1335 C CA . LEU A 1 181 ? 17.453 3.678 19.307 1.00 8.60 181 LEU H CA 1
ATOM 1336 C C . LEU A 1 181 ? 16.192 3.664 20.116 1.00 8.47 181 LEU H C 1
ATOM 1337 O O . LEU A 1 181 ? 15.991 4.466 21.067 1.00 9.94 181 LEU H O 1
ATOM 1342 N N . TYR A 1 182 ? 15.351 2.641 19.870 1.00 7.53 182 TYR H N 1
ATOM 1343 C CA . TYR A 1 182 ? 14.114 2.432 20.627 1.00 8.00 182 TYR H CA 1
ATOM 1344 C C . TYR A 1 182 ? 14.374 1.595 21.870 1.00 6.53 182 TYR H C 1
ATOM 1345 O O . TYR A 1 182 ? 15.315 0.812 21.952 1.00 7.69 182 TYR H O 1
ATOM 1354 N N . SER A 1 183 ? 13.437 1.779 22.836 1.00 7.16 183 SER H N 1
ATOM 1355 C CA A SER A 1 183 ? 13.405 0.948 24.065 0.50 7.00 183 SER H CA 1
ATOM 1356 C CA B SER A 1 183 ? 13.366 0.877 24.014 0.50 8.41 183 SER H CA 1
ATOM 1357 C C . SER A 1 183 ? 11.947 0.723 24.378 1.00 8.05 183 SER H C 1
ATOM 1358 O O . SER A 1 183 ? 11.126 1.654 24.338 1.00 8.70 183 SER H O 1
ATOM 1363 N N . LEU A 1 184 ? 11.594 -0.500 24.811 1.00 8.64 184 LEU H N 1
ATOM 1364 C CA . LEU A 1 184 ? 10.211 -0.856 25.137 1.00 10.04 184 LEU H CA 1
ATOM 1365 C C . LEU A 1 184 ? 10.199 -1.735 26.354 1.00 8.30 184 LEU H C 1
ATOM 1366 O O . LEU A 1 184 ? 11.142 -2.525 26.593 1.00 9.20 184 LEU H O 1
ATOM 1371 N N . SER A 1 185 ? 9.181 -1.655 27.159 1.00 7.37 185 SER H N 1
ATOM 1372 C CA . SER A 1 185 ? 8.960 -2.600 28.239 1.00 7.55 185 SER H CA 1
ATOM 1373 C C . SER A 1 185 ? 7.693 -3.363 28.008 1.00 6.98 185 SER H C 1
ATOM 1374 O O . SER A 1 185 ? 6.706 -2.896 27.390 1.00 7.62 185 SER H O 1
ATOM 1377 N N . SER A 1 186 ? 7.709 -4.617 28.527 1.00 5.90 186 SER H N 1
ATOM 1378 C CA . SER A 1 186 ? 6.490 -5.488 28.534 1.00 6.82 186 SER H CA 1
ATOM 1379 C C . SER A 1 186 ? 6.403 -6.001 29.967 1.00 6.93 186 SER H C 1
ATOM 1380 O O . SER A 1 186 ? 7.418 -6.516 30.484 1.00 7.60 186 SER H O 1
ATOM 1383 N N . VAL A 1 187 ? 5.247 -5.920 30.597 1.00 7.46 187 VAL H N 1
ATOM 1384 C CA . VAL A 1 187 ? 5.088 -6.331 31.975 1.00 8.32 187 VAL H CA 1
ATOM 1385 C C . VAL A 1 187 ? 3.888 -7.220 32.068 1.00 8.24 187 VAL H C 1
ATOM 1386 O O . VAL A 1 187 ? 3.038 -7.245 31.180 1.00 8.86 187 VAL H O 1
ATOM 1390 N N . VAL A 1 188 ? 3.808 -7.900 33.197 1.00 9.34 188 VAL H N 1
ATOM 1391 C CA . VAL A 1 188 ? 2.587 -8.709 33.509 1.00 9.90 188 VAL H CA 1
ATOM 1392 C C . VAL A 1 188 ? 2.520 -8.722 35.041 1.00 11.55 188 VAL H C 1
ATOM 1393 O O . VAL A 1 188 ? 3.516 -8.700 35.775 1.00 11.18 188 VAL H O 1
ATOM 1397 N N . THR A 1 189 ? 1.280 -8.762 35.527 1.00 11.90 189 THR H N 1
ATOM 1398 C CA . THR A 1 189 ? 1.010 -8.895 36.977 1.00 12.78 189 THR H CA 1
ATOM 1399 C C . THR A 1 189 ? 0.481 -10.339 37.191 1.00 13.57 189 THR H C 1
ATOM 1400 O O . THR A 1 189 ? -0.311 -10.886 36.353 1.00 15.30 189 THR H O 1
ATOM 1404 N N . VAL A 1 190 ? 1.000 -11.028 38.202 1.00 14.29 190 VAL H N 1
ATOM 1405 C CA . VAL A 1 190 ? 0.727 -12.444 38.468 1.00 15.42 190 VAL H CA 1
ATOM 1406 C C . VAL A 1 190 ? 0.508 -12.574 39.986 1.00 15.11 190 VAL H C 1
ATOM 1407 O O . VAL A 1 190 ? 0.924 -11.748 40.755 1.00 15.02 190 VAL H O 1
ATOM 1411 N N . PRO A 1 191 ? -0.086 -13.701 40.421 1.00 16.31 191 PRO H N 1
ATOM 1412 C CA . PRO A 1 191 ? -0.043 -13.948 41.866 1.00 16.19 191 PRO H CA 1
ATOM 1413 C C . PRO A 1 191 ? 1.400 -14.077 42.391 1.00 14.77 191 PRO H C 1
ATOM 1414 O O . PRO A 1 191 ? 2.244 -14.867 41.867 1.00 16.53 191 PRO H O 1
ATOM 1418 N N . SER A 1 192 ? 1.649 -13.431 43.548 1.00 16.82 192 SER H N 1
ATOM 1419 C CA . SER A 1 192 ? 2.878 -13.622 44.246 1.00 18.03 192 SER H CA 1
ATOM 1420 C C . SER A 1 192 ? 3.224 -15.061 44.605 1.00 17.49 192 SER H C 1
ATOM 1421 O O . SER A 1 192 ? 4.336 -15.491 44.524 1.00 18.68 192 SER H O 1
ATOM 1424 N N . SER A 1 193 ? 2.173 -15.863 44.899 1.00 20.23 193 SER H N 1
ATOM 1425 C CA . SER A 1 193 ? 2.429 -17.331 45.156 1.00 21.50 193 SER H CA 1
ATOM 1426 C C . SER A 1 193 ? 2.952 -18.140 44.010 1.00 20.86 193 SER H C 1
ATOM 1427 O O . SER A 1 193 ? 3.535 -19.217 44.154 1.00 24.66 193 SER H O 1
ATOM 1430 N N . SER A 1 194 ? 2.803 -17.589 42.798 1.00 16.70 194 SER H N 1
ATOM 1431 C CA . SER A 1 194 ? 3.147 -18.358 41.618 1.00 15.73 194 SER H CA 1
ATOM 1432 C C . SER A 1 194 ? 4.636 -18.210 41.281 1.00 13.86 194 SER H C 1
ATOM 1433 O O . SER A 1 194 ? 5.224 -18.909 40.460 1.00 15.27 194 SER H O 1
ATOM 1436 N N . LEU A 1 195 ? 5.275 -17.207 41.985 1.00 16.06 195 LEU H N 1
ATOM 1437 C CA . LEU A 1 195 ? 6.643 -16.882 41.632 1.00 17.19 195 LEU H CA 1
ATOM 1438 C C . LEU A 1 195 ? 7.605 -17.999 41.880 1.00 16.16 195 LEU H C 1
ATOM 1439 O O . LEU A 1 195 ? 8.638 -18.186 41.207 1.00 17.95 195 LEU H O 1
ATOM 1444 N N . GLY A 1 196 ? 7.255 -18.823 42.910 1.00 16.29 196 GLY H N 1
ATOM 1445 C CA . GLY A 1 196 ? 8.141 -19.915 43.188 1.00 19.08 196 GLY H CA 1
ATOM 1446 C C . GLY A 1 196 ? 7.926 -21.174 42.352 1.00 16.22 196 GLY H C 1
ATOM 1447 O O . GLY A 1 196 ? 8.764 -22.093 42.317 1.00 19.20 196 GLY H O 1
ATOM 1448 N N . THR A 1 197 ? 6.794 -21.262 41.627 1.00 13.89 197 THR H N 1
ATOM 1449 C CA . THR A 1 197 ? 6.471 -22.441 40.883 1.00 13.32 197 THR H CA 1
ATOM 1450 C C . THR A 1 197 ? 6.245 -22.312 39.349 1.00 11.36 197 THR H C 1
ATOM 1451 O O . THR A 1 197 ? 6.341 -23.262 38.630 1.00 16.12 197 THR H O 1
ATOM 1455 N N . GLN A 1 198 ? 5.917 -21.065 38.926 1.00 14.19 198 GLN H N 1
ATOM 1456 C CA . GLN A 1 198 ? 5.584 -20.859 37.518 1.00 14.73 198 GLN H CA 1
ATOM 1457 C C . GLN A 1 198 ? 6.778 -20.116 36.908 1.00 13.26 198 GLN H C 1
ATOM 1458 O O . GLN A 1 198 ? 7.148 -19.028 37.434 1.00 16.05 198 GLN H O 1
ATOM 1464 N N . THR A 1 199 ? 7.285 -20.634 35.817 1.00 12.19 199 THR H N 1
ATOM 1465 C CA . THR A 1 199 ? 8.309 -19.996 35.106 1.00 13.73 199 THR H CA 1
ATOM 1466 C C . THR A 1 199 ? 7.657 -18.911 34.193 1.00 12.07 199 THR H C 1
ATOM 1467 O O . THR A 1 199 ? 6.552 -19.066 33.639 1.00 13.84 199 THR H O 1
ATOM 1471 N N . TYR A 1 200 ? 8.349 -17.730 34.138 1.00 10.79 200 TYR H N 1
ATOM 1472 C CA . TYR A 1 200 ? 7.855 -16.589 33.286 1.00 9.72 200 TYR H CA 1
ATOM 1473 C C . TYR A 1 200 ? 9.007 -16.273 32.328 1.00 8.64 200 TYR H C 1
ATOM 1474 O O . TYR A 1 200 ? 10.120 -16.033 32.728 1.00 10.07 200 TYR H O 1
ATOM 1483 N N . ILE A 1 201 ? 8.662 -16.380 31.024 1.00 9.21 201 ILE H N 1
ATOM 1484 C CA . ILE A 1 201 ? 9.617 -16.111 29.939 1.00 8.00 201 ILE H CA 1
ATOM 1485 C C . ILE A 1 201 ? 8.943 -15.157 28.972 1.00 8.79 201 ILE H C 1
ATOM 1486 O O . ILE A 1 201 ? 7.805 -15.312 28.549 1.00 9.42 201 ILE H O 1
ATOM 1491 N N . CYS A 1 202 ? 9.752 -14.105 28.675 1.00 7.88 202 CYS H N 1
ATOM 1492 C CA A CYS A 1 202 ? 9.244 -13.190 27.603 0.80 7.96 202 CYS H CA 1
ATOM 1493 C CA B CYS A 1 202 ? 9.269 -13.164 27.646 0.20 8.26 202 CYS H CA 1
ATOM 1494 C C . CYS A 1 202 ? 9.893 -13.546 26.308 1.00 6.68 202 CYS H C 1
ATOM 1495 O O . CYS A 1 202 ? 11.119 -13.779 26.208 1.00 8.78 202 CYS H O 1
ATOM 1500 N N . ASN A 1 203 ? 9.071 -13.651 25.274 1.00 7.57 203 ASN H N 1
ATOM 1501 C CA . ASN A 1 203 ? 9.477 -14.058 23.966 1.00 7.22 203 ASN H CA 1
ATOM 1502 C C . ASN A 1 203 ? 9.576 -12.827 23.068 1.00 7.32 203 ASN H C 1
ATOM 1503 O O . ASN A 1 203 ? 8.524 -12.260 22.742 1.00 8.46 203 ASN H O 1
ATOM 1508 N N . VAL A 1 204 ? 10.779 -12.434 22.785 1.00 7.71 204 VAL H N 1
ATOM 1509 C CA . VAL A 1 204 ? 10.999 -11.148 22.051 1.00 7.14 204 VAL H CA 1
ATOM 1510 C C . VAL A 1 204 ? 11.380 -11.480 20.638 1.00 6.92 204 VAL H C 1
ATOM 1511 O O . VAL A 1 204 ? 12.279 -12.293 20.388 1.00 9.12 204 VAL H O 1
ATOM 1515 N N . ASN A 1 205 ? 10.786 -10.758 19.669 1.00 8.59 205 ASN H N 1
ATOM 1516 C CA . ASN A 1 205 ? 11.166 -10.892 18.290 1.00 8.53 205 ASN H CA 1
ATOM 1517 C C . ASN A 1 205 ? 11.367 -9.478 17.687 1.00 8.17 205 ASN H C 1
ATOM 1518 O O . ASN A 1 205 ? 10.404 -8.720 17.679 1.00 11.08 205 ASN H O 1
ATOM 1523 N N . HIS A 1 206 ? 12.552 -9.303 17.192 1.00 7.89 206 HIS H N 1
ATOM 1524 C CA . HIS A 1 206 ? 12.888 -8.110 16.359 1.00 8.85 206 HIS H CA 1
ATOM 1525 C C . HIS A 1 206 ? 13.144 -8.507 14.945 1.00 7.42 206 HIS H C 1
ATOM 1526 O O . HIS A 1 206 ? 14.245 -8.836 14.639 1.00 9.14 206 HIS H O 1
ATOM 1533 N N . LYS A 1 207 ? 12.100 -8.576 14.146 1.00 8.90 207 LYS H N 1
ATOM 1534 C CA . LYS A 1 207 ? 12.188 -9.170 12.810 1.00 11.53 207 LYS H CA 1
ATOM 1535 C C . LYS A 1 207 ? 13.199 -8.410 11.949 1.00 11.77 207 LYS H C 1
ATOM 1536 O O . LYS A 1 207 ? 13.961 -9.010 11.228 1.00 12.99 207 LYS H O 1
ATOM 1542 N N . PRO A 1 208 ? 13.265 -7.049 12.100 1.00 10.34 208 PRO H N 1
ATOM 1543 C CA . PRO A 1 208 ? 14.229 -6.406 11.200 1.00 12.08 208 PRO H CA 1
ATOM 1544 C C . PRO A 1 208 ? 15.621 -6.853 11.311 1.00 12.93 208 PRO H C 1
ATOM 1545 O O . PRO A 1 208 ? 16.365 -6.789 10.328 1.00 16.24 208 PRO H O 1
ATOM 1549 N N . SER A 1 209 ? 16.108 -7.304 12.499 1.00 10.43 209 SER H N 1
ATOM 1550 C CA . SER A 1 209 ? 17.471 -7.749 12.683 1.00 10.93 209 SER H CA 1
ATOM 1551 C C . SER A 1 209 ? 17.515 -9.310 12.778 1.00 10.69 209 SER H C 1
ATOM 1552 O O . SER A 1 209 ? 18.597 -9.802 13.139 1.00 15.26 209 SER H O 1
ATOM 1555 N N . ASN A 1 210 ? 16.361 -9.945 12.548 1.00 13.49 210 ASN H N 1
ATOM 1556 C CA A ASN A 1 210 ? 16.245 -11.411 12.740 0.60 14.91 210 ASN H CA 1
ATOM 1557 C CA B ASN A 1 210 ? 16.254 -11.390 12.736 0.40 15.23 210 ASN H CA 1
ATOM 1558 C C . ASN A 1 210 ? 16.725 -11.821 14.144 1.00 17.44 210 ASN H C 1
ATOM 1559 O O . ASN A 1 210 ? 17.442 -12.821 14.297 1.00 19.34 210 ASN H O 1
ATOM 1568 N N . THR A 1 211 ? 16.373 -11.044 15.197 1.00 14.48 211 THR H N 1
ATOM 1569 C CA . THR A 1 211 ? 16.811 -11.338 16.616 1.00 13.41 211 THR H CA 1
ATOM 1570 C C . THR A 1 211 ? 15.568 -11.848 17.303 1.00 13.08 211 THR H C 1
ATOM 1571 O O . THR A 1 211 ? 14.595 -11.141 17.470 1.00 13.42 211 THR H O 1
ATOM 1575 N N . LYS A 1 212 ? 15.600 -13.127 17.789 1.00 10.79 212 LYS H N 1
ATOM 1576 C CA . LYS A 1 212 ? 14.609 -13.699 18.721 1.00 10.53 212 LYS H CA 1
ATOM 1577 C C . LYS A 1 212 ? 15.353 -14.110 19.954 1.00 8.66 212 LYS H C 1
ATOM 1578 O O . LYS A 1 212 ? 16.422 -14.745 19.916 1.00 9.01 212 LYS H O 1
ATOM 1584 N N . VAL A 1 213 ? 14.742 -13.710 21.091 1.00 8.06 213 VAL H N 1
ATOM 1585 C CA . VAL A 1 213 ? 15.279 -14.082 22.433 1.00 8.48 213 VAL H CA 1
ATOM 1586 C C . VAL A 1 213 ? 14.162 -14.482 23.324 1.00 9.67 213 VAL H C 1
ATOM 1587 O O . VAL A 1 213 ? 13.116 -13.851 23.360 1.00 10.15 213 VAL H O 1
ATOM 1591 N N . ASP A 1 214 ? 14.369 -15.613 24.057 1.00 10.05 214 ASP H N 1
ATOM 1592 C CA . ASP A 1 214 ? 13.446 -16.045 25.117 1.00 8.93 214 ASP H CA 1
ATOM 1593 C C . ASP A 1 214 ? 14.111 -15.843 26.412 1.00 9.09 214 ASP H C 1
ATOM 1594 O O . ASP A 1 214 ? 15.153 -16.482 26.662 1.00 11.32 214 ASP H O 1
ATOM 1599 N N . LYS A 1 215 ? 13.705 -14.862 27.204 1.00 8.33 215 LYS H N 1
ATOM 1600 C CA . LYS A 1 215 ? 14.356 -14.466 28.439 1.00 9.24 215 LYS H CA 1
ATOM 1601 C C . LYS A 1 215 ? 13.486 -14.880 29.637 1.00 9.22 215 LYS H C 1
ATOM 1602 O O . LYS A 1 215 ? 12.352 -14.447 29.815 1.00 8.20 215 LYS H O 1
ATOM 1608 N N . LYS A 1 216 ? 14.060 -15.771 30.487 1.00 10.57 216 LYS H N 1
ATOM 1609 C CA . LYS A 1 216 ? 13.410 -16.073 31.765 1.00 10.87 216 LYS H CA 1
ATOM 1610 C C . LYS A 1 216 ? 13.596 -14.969 32.763 1.00 10.47 216 LYS H C 1
ATOM 1611 O O . LYS A 1 216 ? 14.710 -14.382 32.890 1.00 12.71 216 LYS H O 1
ATOM 1617 N N . VAL A 1 217 ? 12.507 -14.661 33.402 1.00 8.34 217 VAL H N 1
ATOM 1618 C CA . VAL A 1 217 ? 12.529 -13.565 34.452 1.00 8.73 217 VAL H CA 1
ATOM 1619 C C . VAL A 1 217 ? 12.363 -14.224 35.828 1.00 10.81 217 VAL H C 1
ATOM 1620 O O . VAL A 1 217 ? 11.328 -14.777 36.018 1.00 12.90 217 VAL H O 1
ATOM 1624 N N . GLU A 1 218 ? 13.399 -14.168 36.607 1.00 15.01 218 GLU H N 1
ATOM 1625 C CA . GLU A 1 218 ? 13.426 -14.869 37.933 1.00 18.81 218 GLU H CA 1
ATOM 1626 C C . GLU A 1 218 ? 13.171 -13.903 39.011 1.00 18.36 218 GLU H C 1
ATOM 1627 O O . GLU A 1 218 ? 13.640 -12.778 38.912 1.00 16.01 218 GLU H O 1
ATOM 1633 N N . PRO A 1 219 ? 12.521 -14.365 40.100 1.00 19.59 219 PRO H N 1
ATOM 1634 C CA . PRO A 1 219 ? 12.277 -13.511 41.191 1.00 22.85 219 PRO H CA 1
ATOM 1635 C C . PRO A 1 219 ? 13.615 -13.204 41.834 1.00 25.37 219 PRO H C 1
ATOM 1636 O O . PRO A 1 219 ? 14.627 -13.916 41.650 1.00 25.71 219 PRO H O 1
ATOM 1640 N N . LYS A 1 220 ? 13.705 -12.110 42.469 1.00 31.18 220 LYS H N 1
ATOM 1649 N N . SER B 2 2 ? -5.207 12.109 4.868 1.00 19.26 2 SER L N 1
ATOM 1650 C CA A SER B 2 2 ? -6.689 12.055 4.943 0.70 18.67 2 SER L CA 1
ATOM 1651 C CA B SER B 2 2 ? -6.658 12.049 4.969 0.30 18.16 2 SER L CA 1
ATOM 1652 C C . SER B 2 2 ? -7.294 13.135 4.143 1.00 20.14 2 SER L C 1
ATOM 1653 O O . SER B 2 2 ? -6.629 14.199 3.905 1.00 19.60 2 SER L O 1
ATOM 1658 N N . VAL B 2 3 ? -8.478 12.861 3.649 1.00 16.63 3 VAL L N 1
ATOM 1659 C CA . VAL B 2 3 ? -9.248 13.737 2.895 1.00 16.90 3 VAL L CA 1
ATOM 1660 C C . VAL B 2 3 ? -10.572 14.131 3.623 1.00 19.52 3 VAL L C 1
ATOM 1661 O O . VAL B 2 3 ? -11.068 15.253 3.468 1.00 19.92 3 VAL L O 1
ATOM 1665 N N . LEU B 2 4 ? -11.233 13.175 4.278 1.00 15.25 4 LEU L N 1
ATOM 1666 C CA . LEU B 2 4 ? -12.523 13.451 4.868 1.00 15.06 4 LEU L CA 1
ATOM 1667 C C . LEU B 2 4 ? -12.227 13.822 6.308 1.00 14.80 4 LEU L C 1
ATOM 1668 O O . LEU B 2 4 ? -11.204 13.432 6.915 1.00 15.91 4 LEU L O 1
ATOM 1673 N N . THR B 2 5 ? -13.143 14.634 6.906 1.00 13.64 5 THR L N 1
ATOM 1674 C CA . THR B 2 5 ? -12.864 15.135 8.267 1.00 12.92 5 THR L CA 1
ATOM 1675 C C . THR B 2 5 ? -13.783 14.394 9.295 1.00 11.04 5 THR L C 1
ATOM 1676 O O . THR B 2 5 ? -15.004 14.356 9.145 1.00 12.19 5 THR L O 1
ATOM 1680 N N . GLN B 2 6 ? -13.098 13.875 10.287 1.00 10.50 6 GLN L N 1
ATOM 1681 C CA . GLN B 2 6 ? -13.772 13.203 11.419 1.00 11.22 6 GLN L CA 1
ATOM 1682 C C . GLN B 2 6 ? -13.299 13.913 12.726 1.00 11.86 6 GLN L C 1
ATOM 1683 O O . GLN B 2 6 ? -12.166 14.370 12.796 1.00 12.21 6 GLN L O 1
ATOM 1689 N N . PRO B 2 7 ? -14.091 13.871 13.799 1.00 12.53 7 PRO L N 1
ATOM 1690 C CA . PRO B 2 7 ? -13.558 14.402 15.076 1.00 11.77 7 PRO L CA 1
ATOM 1691 C C . PRO B 2 7 ? -12.416 13.515 15.567 1.00 11.41 7 PRO L C 1
ATOM 1692 O O . PRO B 2 7 ? -12.423 12.249 15.364 1.00 11.03 7 PRO L O 1
ATOM 1696 N N . PRO B 2 8 ? -11.440 14.016 16.293 1.00 12.06 8 PRO L N 1
ATOM 1697 C CA . PRO B 2 8 ? -10.341 13.150 16.764 1.00 13.64 8 PRO L CA 1
ATOM 1698 C C . PRO B 2 8 ? -10.748 12.082 17.731 1.00 11.27 8 PRO L C 1
ATOM 1699 O O . PRO B 2 8 ? -10.082 10.995 17.792 1.00 11.80 8 PRO L O 1
ATOM 1703 N N . SER B 2 9 ? -11.782 12.373 18.539 1.00 11.79 9 SER L N 1
ATOM 1704 C CA . SER B 2 9 ? -12.153 11.408 19.534 1.00 14.12 9 SER L CA 1
ATOM 1705 C C . SER B 2 9 ? -13.595 11.553 19.914 1.00 12.80 9 SER L C 1
ATOM 1706 O O . SER B 2 9 ? -14.185 12.641 19.710 1.00 14.31 9 SER L O 1
ATOM 1709 N N . VAL B 2 10 ? -14.180 10.477 20.401 1.00 12.00 10 VAL L N 1
ATOM 1710 C CA . VAL B 2 10 ? -15.540 10.506 21.025 1.00 11.46 10 VAL L CA 1
ATOM 1711 C C . VAL B 2 10 ? -15.390 9.610 22.267 1.00 12.07 10 VAL L C 1
ATOM 1712 O O . VAL B 2 10 ? -14.580 8.703 22.359 1.00 12.02 10 VAL L O 1
ATOM 1716 N N . SER B 2 11 ? -16.332 9.808 23.213 1.00 13.34 11 SER L N 1
ATOM 1717 C CA . SER B 2 11 ? -16.325 9.046 24.432 1.00 13.46 11 SER L CA 1
ATOM 1718 C C . SER B 2 11 ? -17.723 8.948 25.042 1.00 13.05 11 SER L C 1
ATOM 1719 O O . SER B 2 11 ? -18.511 9.901 24.904 1.00 15.22 11 SER L O 1
ATOM 1722 N N . ALA B 2 12 ? -17.976 7.827 25.622 1.00 11.24 12 ALA L N 1
ATOM 1723 C CA . ALA B 2 12 ? -19.247 7.598 26.357 1.00 12.07 12 ALA L CA 1
ATOM 1724 C C . ALA B 2 12 ? -19.036 6.416 27.248 1.00 11.98 12 ALA L C 1
ATOM 1725 O O . ALA B 2 12 ? -18.022 5.646 27.136 1.00 10.61 12 ALA L O 1
ATOM 1727 N N . ALA B 2 13 ? -20.000 6.164 28.146 1.00 12.04 13 ALA L N 1
ATOM 1728 C CA . ALA B 2 13 ? -19.960 4.976 29.021 1.00 11.66 13 ALA L CA 1
ATOM 1729 C C . ALA B 2 13 ? -20.519 3.723 28.349 1.00 11.50 13 ALA L C 1
ATOM 1730 O O . ALA B 2 13 ? -21.268 3.851 27.379 1.00 10.25 13 ALA L O 1
ATOM 1732 N N . PRO B 2 14 ? -20.176 2.553 28.881 1.00 11.19 14 PRO L N 1
ATOM 1733 C CA . PRO B 2 14 ? -20.768 1.313 28.348 1.00 11.23 14 PRO L CA 1
ATOM 1734 C C . PRO B 2 14 ? -22.264 1.349 28.406 1.00 11.80 14 PRO L C 1
ATOM 1735 O O . PRO B 2 14 ? -22.871 1.963 29.384 1.00 14.02 14 PRO L O 1
ATOM 1739 N N . GLY B 2 15 ? -22.884 0.758 27.353 1.00 12.33 15 GLY L N 1
ATOM 1740 C CA . GLY B 2 15 ? -24.331 0.806 27.242 1.00 14.97 15 GLY L CA 1
ATOM 1741 C C . GLY B 2 15 ? -24.845 2.052 26.545 1.00 12.74 15 GLY L C 1
ATOM 1742 O O . GLY B 2 15 ? -26.012 2.025 26.122 1.00 14.15 15 GLY L O 1
ATOM 1743 N N . GLN B 2 16 ? -24.117 3.139 26.408 1.00 10.72 16 GLN L N 1
ATOM 1744 C CA . GLN B 2 16 ? -24.569 4.336 25.799 1.00 11.75 16 GLN L CA 1
ATOM 1745 C C . GLN B 2 16 ? -24.388 4.251 24.238 1.00 11.00 16 GLN L C 1
ATOM 1746 O O . GLN B 2 16 ? -23.937 3.178 23.764 1.00 11.12 16 GLN L O 1
ATOM 1752 N N . LYS B 2 17 ? -24.759 5.291 23.584 1.00 11.61 17 LYS L N 1
ATOM 1753 C CA . LYS B 2 17 ? -24.586 5.451 22.100 1.00 10.48 17 LYS L CA 1
ATOM 1754 C C . LYS B 2 17 ? -23.604 6.539 21.860 1.00 11.26 17 LYS L C 1
ATOM 1755 O O . LYS B 2 17 ? -23.571 7.588 22.547 1.00 11.91 17 LYS L O 1
ATOM 1761 N N . VAL B 2 18 ? -22.770 6.381 20.813 1.00 10.22 18 VAL L N 1
ATOM 1762 C CA . VAL B 2 18 ? -22.015 7.495 20.204 1.00 11.17 18 VAL L CA 1
ATOM 1763 C C . VAL B 2 18 ? -22.283 7.538 18.735 1.00 9.87 18 VAL L C 1
ATOM 1764 O O . VAL B 2 18 ? -22.669 6.520 18.120 1.00 10.75 18 VAL L O 1
ATOM 1768 N N . THR B 2 19 ? -22.120 8.741 18.158 1.00 9.35 19 THR L N 1
ATOM 1769 C CA . THR B 2 19 ? -22.113 8.931 16.736 1.00 10.80 19 THR L CA 1
ATOM 1770 C C . THR B 2 19 ? -20.755 9.511 16.407 1.00 10.04 19 THR L C 1
ATOM 1771 O O . THR B 2 19 ? -20.128 10.302 17.141 1.00 10.43 19 THR L O 1
ATOM 1775 N N . ILE B 2 20 ? -20.311 9.181 15.181 1.00 10.00 20 ILE L N 1
ATOM 1776 C CA . ILE B 2 20 ? -19.040 9.652 14.638 1.00 9.58 20 ILE L CA 1
ATOM 1777 C C . ILE B 2 20 ? -19.364 10.198 13.229 1.00 8.80 20 ILE L C 1
ATOM 1778 O O . ILE B 2 20 ? -19.801 9.436 12.367 1.00 10.11 20 ILE L O 1
ATOM 1783 N N . SER B 2 21 ? -19.055 11.490 13.032 1.00 11.84 21 SER L N 1
ATOM 1784 C CA . SER B 2 21 ? -19.340 12.112 11.769 1.00 11.79 21 SER L CA 1
ATOM 1785 C C . SER B 2 21 ? -18.141 12.076 10.791 1.00 11.14 21 SER L C 1
ATOM 1786 O O . SER B 2 21 ? -16.981 11.873 11.196 1.00 11.97 21 SER L O 1
ATOM 1789 N N . CYS B 2 22 ? -18.453 12.165 9.531 1.00 11.29 22 CYS L N 1
ATOM 1790 C CA . CYS B 2 22 ? -17.480 12.194 8.457 0.70 8.80 22 CYS L CA 1
ATOM 1791 C C . CYS B 2 22 ? -17.915 13.182 7.439 1.00 11.67 22 CYS L C 1
ATOM 1792 O O . CYS B 2 22 ? -18.979 13.023 6.829 1.00 13.80 22 CYS L O 1
ATOM 1795 N N . SER B 2 23 ? -17.168 14.257 7.338 1.00 12.63 23 SER L N 1
ATOM 1796 C CA A SER B 2 23 ? -17.619 15.355 6.429 0.70 12.81 23 SER L CA 1
ATOM 1797 C CA B SER B 2 23 ? -17.497 15.456 6.513 0.30 12.18 23 SER L CA 1
ATOM 1798 C C . SER B 2 23 ? -16.681 15.474 5.204 1.00 12.85 23 SER L C 1
ATOM 1799 O O . SER B 2 23 ? -15.454 15.376 5.331 1.00 13.60 23 SER L O 1
ATOM 1804 N N . GLY B 2 24 ? -17.319 15.595 4.054 1.00 14.10 24 GLY L N 1
ATOM 1805 C CA . GLY B 2 24 ? -16.634 15.573 2.774 1.00 16.36 24 GLY L CA 1
ATOM 1806 C C . GLY B 2 24 ? -17.152 16.738 1.905 1.00 17.18 24 GLY L C 1
ATOM 1807 O O . GLY B 2 24 ? -17.594 17.800 2.436 1.00 19.10 24 GLY L O 1
ATOM 1808 N N . SER B 2 25 ? -17.196 16.482 0.644 1.00 17.27 25 SER L N 1
ATOM 1809 C CA . SER B 2 25 ? -17.556 17.538 -0.321 1.00 15.73 25 SER L CA 1
ATOM 1810 C C . SER B 2 25 ? -18.526 16.903 -1.270 1.00 18.29 25 SER L C 1
ATOM 1811 O O . SER B 2 25 ? -18.752 15.675 -1.290 1.00 15.45 25 SER L O 1
ATOM 1814 N N . SER B 2 26 ? -19.133 17.740 -2.168 1.00 18.50 26 SER L N 1
ATOM 1815 C CA . SER B 2 26 ? -20.034 17.249 -3.144 1.00 19.65 26 SER L CA 1
ATOM 1816 C C . SER B 2 26 ? -19.379 16.239 -4.073 1.00 17.64 26 SER L C 1
ATOM 1817 O O . SER B 2 26 ? -20.078 15.332 -4.489 1.00 19.93 26 SER L O 1
ATOM 1820 N N . SER B 2 27 ? -18.066 16.349 -4.343 1.00 18.74 27 SER L N 1
ATOM 1821 C CA . SER B 2 27 ? -17.467 15.390 -5.350 1.00 18.52 27 SER L CA 1
ATOM 1822 C C . SER B 2 27 ? -16.932 14.029 -4.725 1.00 17.12 27 SER L C 1
ATOM 1823 O O . SER B 2 27 ? -16.557 13.107 -5.448 1.00 18.32 27 SER L O 1
ATOM 1826 N N . ASN B 2 28 ? -16.891 13.948 -3.381 1.00 15.61 28 ASN L N 1
ATOM 1827 C CA . ASN B 2 28 ? -16.550 12.666 -2.753 1.00 14.08 28 ASN L CA 1
ATOM 1828 C C . ASN B 2 28 ? -17.871 12.089 -2.117 1.00 13.84 28 ASN L C 1
ATOM 1829 O O . ASN B 2 28 ? -18.624 11.412 -2.829 1.00 13.03 28 ASN L O 1
ATOM 1834 N N . ILE B 2 29 ? -18.090 12.360 -0.814 1.00 13.14 29 ILE L N 1
ATOM 1835 C CA . ILE B 2 29 ? -19.328 11.865 -0.167 1.00 14.49 29 ILE L CA 1
ATOM 1836 C C . ILE B 2 29 ? -20.610 12.237 -0.913 1.00 14.60 29 ILE L C 1
ATOM 1837 O O . ILE B 2 29 ? -21.462 11.425 -1.118 1.00 16.54 29 ILE L O 1
ATOM 1842 N N . GLY B 2 30 ? -20.602 13.441 -1.461 1.00 16.42 30 GLY L N 1
ATOM 1843 C CA . GLY B 2 30 ? -21.845 13.922 -2.109 1.00 18.08 30 GLY L CA 1
ATOM 1844 C C . GLY B 2 30 ? -22.250 12.975 -3.232 1.00 19.58 30 GLY L C 1
ATOM 1845 O O . GLY B 2 30 ? -23.484 12.677 -3.405 1.00 25.46 30 GLY L O 1
ATOM 1846 N N . ASN B 2 31 ? -21.283 12.385 -3.955 1.00 17.24 31 ASN L N 1
ATOM 1847 C CA . ASN B 2 31 ? -21.630 11.551 -5.080 1.00 17.95 31 ASN L CA 1
ATOM 1848 C C . ASN B 2 31 ? -21.428 10.072 -4.924 1.00 16.12 31 ASN L C 1
ATOM 1849 O O . ASN B 2 31 ? -21.632 9.353 -5.808 1.00 19.43 31 ASN L O 1
ATOM 1854 N N . ASN B 2 32 ? -20.899 9.615 -3.746 1.00 13.75 32 ASN L N 1
ATOM 1855 C CA . ASN B 2 32 ? -20.431 8.242 -3.653 1.00 13.58 32 ASN L CA 1
ATOM 1856 C C . ASN B 2 32 ? -20.850 7.588 -2.333 1.00 12.20 32 ASN L C 1
ATOM 1857 O O . ASN B 2 32 ? -21.207 8.305 -1.364 1.00 15.19 32 ASN L O 1
ATOM 1862 N N . TYR B 2 33 ? -20.807 6.286 -2.380 1.00 12.93 33 TYR L N 1
ATOM 1863 C CA . TYR B 2 33 ? -21.114 5.491 -1.157 1.00 11.79 33 TYR L CA 1
ATOM 1864 C C . TYR B 2 33 ? -20.058 5.620 -0.125 1.00 11.99 33 TYR L C 1
ATOM 1865 O O . TYR B 2 33 ? -18.832 5.739 -0.469 1.00 11.84 33 TYR L O 1
ATOM 1874 N N . VAL B 2 34 ? -20.445 5.589 1.116 1.00 10.82 34 VAL L N 1
ATOM 1875 C CA . VAL B 2 34 ? -19.501 5.659 2.266 1.00 8.52 34 VAL L CA 1
ATOM 1876 C C . VAL B 2 34 ? -19.426 4.304 2.902 1.00 8.51 34 VAL L C 1
ATOM 1877 O O . VAL B 2 34 ? -20.402 3.566 3.114 1.00 10.27 34 VAL L O 1
ATOM 1881 N N . SER B 2 35 ? -18.180 4.006 3.343 1.00 7.81 35 SER L N 1
ATOM 1882 C CA A SER B 2 35 ? -17.847 2.790 4.082 0.70 9.16 35 SER L CA 1
ATOM 1883 C CA B SER B 2 35 ? -17.906 2.797 4.127 0.30 8.25 35 SER L CA 1
ATOM 1884 C C . SER B 2 35 ? -17.219 3.196 5.413 1.00 6.89 35 SER L C 1
ATOM 1885 O O . SER B 2 35 ? -16.657 4.278 5.563 1.00 9.10 35 SER L O 1
ATOM 1890 N N . TRP B 2 36 ? -17.340 2.348 6.430 1.00 7.76 36 TRP L N 1
ATOM 1891 C CA . TRP B 2 36 ? -16.739 2.573 7.748 1.00 6.49 36 TRP L CA 1
ATOM 1892 C C . TRP B 2 36 ? -15.983 1.382 8.219 1.00 6.71 36 TRP L C 1
ATOM 1893 O O . TRP B 2 36 ? -16.389 0.240 7.931 1.00 7.23 36 TRP L O 1
ATOM 1904 N N . TYR B 2 37 ? -14.865 1.639 8.921 1.00 6.43 37 TYR L N 1
ATOM 1905 C CA . TYR B 2 37 ? -13.951 0.581 9.363 1.00 6.53 37 TYR L CA 1
ATOM 1906 C C . TYR B 2 37 ? -13.660 0.751 10.825 1.00 7.30 37 TYR L C 1
ATOM 1907 O O . TYR B 2 37 ? -13.531 1.899 11.331 1.00 7.77 37 TYR L O 1
ATOM 1916 N N . GLN B 2 38 ? -13.463 -0.348 11.527 1.00 6.99 38 GLN L N 1
ATOM 1917 C CA . GLN B 2 38 ? -12.948 -0.317 12.863 1.00 7.04 38 GLN L CA 1
ATOM 1918 C C . GLN B 2 38 ? -11.503 -0.803 12.816 1.00 7.30 38 GLN L C 1
ATOM 1919 O O . GLN B 2 38 ? -11.210 -1.859 12.167 1.00 8.68 38 GLN L O 1
ATOM 1925 N N . GLN B 2 39 ? -10.628 -0.124 13.524 1.00 7.36 39 GLN L N 1
ATOM 1926 C CA . GLN B 2 39 ? -9.217 -0.584 13.694 1.00 6.85 39 GLN L CA 1
ATOM 1927 C C . GLN B 2 39 ? -8.874 -0.698 15.151 1.00 7.55 39 GLN L C 1
ATOM 1928 O O . GLN B 2 39 ? -8.604 0.273 15.849 1.00 7.84 39 GLN L O 1
ATOM 1934 N N . LEU B 2 40 ? -8.981 -1.937 15.647 1.00 9.95 40 LEU L N 1
ATOM 1935 C CA . LEU B 2 40 ? -8.512 -2.234 16.996 1.00 11.39 40 LEU L CA 1
ATOM 1936 C C . LEU B 2 40 ? -7.012 -2.004 16.960 1.00 12.58 40 LEU L C 1
ATOM 1937 O O . LEU B 2 40 ? -6.321 -2.242 15.936 1.00 12.51 40 LEU L O 1
ATOM 1942 N N . PRO B 2 41 ? -6.413 -1.598 18.093 1.00 14.90 41 PRO L N 1
ATOM 1943 C CA . PRO B 2 41 ? -4.973 -1.420 18.111 1.00 16.45 41 PRO L CA 1
ATOM 1944 C C . PRO B 2 41 ? -4.124 -2.601 17.586 1.00 16.38 41 PRO L C 1
ATOM 1945 O O . PRO B 2 41 ? -4.401 -3.747 17.915 1.00 19.58 41 PRO L O 1
ATOM 1949 N N . GLY B 2 42 ? -3.197 -2.232 16.692 1.00 17.63 42 GLY L N 1
ATOM 1950 C CA . GLY B 2 42 ? -2.244 -3.230 16.100 1.00 18.38 42 GLY L CA 1
ATOM 1951 C C . GLY B 2 42 ? -2.856 -4.186 15.050 1.00 18.23 42 GLY L C 1
ATOM 1952 O O . GLY B 2 42 ? -2.328 -5.233 14.775 1.00 19.06 42 GLY L O 1
ATOM 1953 N N . THR B 2 43 ? -4.092 -3.930 14.620 1.00 15.18 43 THR L N 1
ATOM 1954 C CA . THR B 2 43 ? -4.739 -4.824 13.678 1.00 12.87 43 THR L CA 1
ATOM 1955 C C . THR B 2 43 ? -5.074 -4.013 12.381 1.00 9.89 43 THR L C 1
ATOM 1956 O O . THR B 2 43 ? -5.062 -2.770 12.346 1.00 11.05 43 THR L O 1
ATOM 1960 N N . ALA B 2 44 ? -5.392 -4.718 11.328 1.00 9.82 44 ALA L N 1
ATOM 1961 C CA . ALA B 2 44 ? -5.918 -4.143 10.091 1.00 8.74 44 ALA L CA 1
ATOM 1962 C C . ALA B 2 44 ? -7.340 -3.576 10.244 1.00 9.67 44 ALA L C 1
ATOM 1963 O O . ALA B 2 44 ? -8.128 -4.077 11.087 1.00 9.58 44 ALA L O 1
ATOM 1965 N N . PRO B 2 45 ? -7.678 -2.589 9.503 1.00 8.02 45 PRO L N 1
ATOM 1966 C CA . PRO B 2 45 ? -9.108 -2.159 9.451 1.00 9.14 45 PRO L CA 1
ATOM 1967 C C . PRO B 2 45 ? -10.010 -3.284 9.107 1.00 7.90 45 PRO L C 1
ATOM 1968 O O . PRO B 2 45 ? -9.744 -4.190 8.301 1.00 10.08 45 PRO L O 1
ATOM 1972 N N . LYS B 2 46 ? -11.202 -3.253 9.739 1.00 8.20 46 LYS L N 1
ATOM 1973 C CA . LYS B 2 46 ? -12.238 -4.260 9.519 1.00 9.75 46 LYS L CA 1
ATOM 1974 C C . LYS B 2 46 ? -13.536 -3.509 9.100 1.00 8.81 46 LYS L C 1
ATOM 1975 O O . LYS B 2 46 ? -13.964 -2.515 9.777 1.00 7.85 46 LYS L O 1
ATOM 1981 N N . LEU B 2 47 ? -14.200 -3.931 8.058 1.00 7.79 47 LEU L N 1
ATOM 1982 C CA . LEU B 2 47 ? -15.361 -3.255 7.509 1.00 7.14 47 LEU L CA 1
ATOM 1983 C C . LEU B 2 47 ? -16.518 -3.426 8.509 1.00 8.08 47 LEU L C 1
ATOM 1984 O O . LEU B 2 47 ? -16.918 -4.543 8.938 1.00 8.87 47 LEU L O 1
ATOM 1989 N N . LEU B 2 48 ? -17.142 -2.292 8.842 1.00 8.11 48 LEU L N 1
ATOM 1990 C CA . LEU B 2 48 ? -18.386 -2.239 9.623 1.00 6.87 48 LEU L CA 1
ATOM 1991 C C . LEU B 2 48 ? -19.578 -1.967 8.782 1.00 7.99 48 LEU L C 1
ATOM 1992 O O . LEU B 2 48 ? -20.694 -2.516 9.063 1.00 8.98 48 LEU L O 1
ATOM 1997 N N . ILE B 2 49 ? -19.491 -1.083 7.828 1.00 8.38 49 ILE L N 1
ATOM 1998 C CA . ILE B 2 49 ? -20.602 -0.571 6.999 1.00 7.88 49 ILE L CA 1
ATOM 1999 C C . ILE B 2 49 ? -20.105 -0.351 5.601 1.00 8.58 49 ILE L C 1
ATOM 2000 O O . ILE B 2 49 ? -19.037 0.213 5.408 1.00 8.28 49 ILE L O 1
ATOM 2005 N N . TYR B 2 50 ? -20.932 -0.718 4.642 1.00 8.80 50 TYR L N 1
ATOM 2006 C CA . TYR B 2 50 ? -20.667 -0.410 3.218 1.00 10.63 50 TYR L CA 1
ATOM 2007 C C . TYR B 2 50 ? -21.930 0.131 2.562 1.00 9.95 50 TYR L C 1
ATOM 2008 O O . TYR B 2 50 ? -23.027 -0.024 3.135 1.00 9.80 50 TYR L O 1
ATOM 2017 N N . ASP B 2 51 ? -21.785 0.756 1.418 1.00 9.91 51 ASP L N 1
ATOM 2018 C CA . ASP B 2 51 ? -22.933 1.347 0.652 1.00 12.41 51 ASP L CA 1
ATOM 2019 C C . ASP B 2 51 ? -23.738 2.158 1.653 1.00 10.50 51 ASP L C 1
ATOM 2020 O O . ASP B 2 51 ? -25.022 2.111 1.665 1.00 12.31 51 ASP L O 1
ATOM 2025 N N . ASN B 2 52 ? -23.131 3.004 2.417 1.00 9.45 52 ASN L N 1
ATOM 2026 C CA . ASN B 2 52 ? -23.739 3.952 3.362 1.00 11.46 52 ASN L CA 1
ATOM 2027 C C . ASN B 2 52 ? -24.313 3.359 4.665 1.00 9.55 52 ASN L C 1
ATOM 2028 O O . ASN B 2 52 ? -24.155 3.935 5.727 1.00 9.03 52 ASN L O 1
ATOM 2033 N N . ASN B 2 53 ? -24.970 2.210 4.530 1.00 9.64 53 ASN L N 1
ATOM 2034 C CA . ASN B 2 53 ? -25.818 1.768 5.662 1.00 9.65 53 ASN L CA 1
ATOM 2035 C C . ASN B 2 53 ? -25.924 0.273 5.719 1.00 10.63 53 ASN L C 1
ATOM 2036 O O . ASN B 2 53 ? -26.749 -0.214 6.564 1.00 12.18 53 ASN L O 1
ATOM 2041 N N . LYS B 2 54 ? -25.148 -0.503 4.978 1.00 10.89 54 LYS L N 1
ATOM 2042 C CA . LYS B 2 54 ? -25.312 -1.939 4.990 1.00 9.86 54 LYS L CA 1
ATOM 2043 C C . LYS B 2 54 ? -24.250 -2.595 5.881 1.00 9.79 54 LYS L C 1
ATOM 2044 O O . LYS B 2 54 ? -23.008 -2.185 5.831 1.00 10.99 54 LYS L O 1
ATOM 2050 N N . ARG B 2 55 ? -24.565 -3.555 6.685 1.00 11.63 55 ARG L N 1
ATOM 2051 C CA . ARG B 2 55 ? -23.559 -4.323 7.482 1.00 11.80 55 ARG L CA 1
ATOM 2052 C C . ARG B 2 55 ? -23.163 -5.607 6.829 1.00 13.51 55 ARG L C 1
ATOM 2053 O O . ARG B 2 55 ? -24.063 -6.380 6.419 1.00 14.16 55 ARG L O 1
ATOM 2061 N N . PRO B 2 56 ? -21.884 -5.880 6.731 1.00 10.75 56 PRO L N 1
ATOM 2062 C CA . PRO B 2 56 ? -21.444 -7.161 6.232 1.00 13.43 56 PRO L CA 1
ATOM 2063 C C . PRO B 2 56 ? -21.776 -8.204 7.320 1.00 14.28 56 PRO L C 1
ATOM 2064 O O . PRO B 2 56 ? -22.049 -7.967 8.497 1.00 13.04 56 PRO L O 1
ATOM 2068 N N . SER B 2 57 ? -21.764 -9.474 6.843 1.00 17.79 57 SER L N 1
ATOM 2069 C CA . SER B 2 57 ? -22.023 -10.601 7.754 1.00 20.00 57 SER L CA 1
ATOM 2070 C C . SER B 2 57 ? -21.027 -10.544 8.927 1.00 17.53 57 SER L C 1
ATOM 2071 O O . SER B 2 57 ? -19.879 -10.241 8.742 1.00 18.71 57 SER L O 1
ATOM 2074 N N . GLY B 2 58 ? -21.470 -10.800 10.151 1.00 16.60 58 GLY L N 1
ATOM 2075 C CA . GLY B 2 58 ? -20.592 -10.799 11.283 1.00 16.34 58 GLY L CA 1
ATOM 2076 C C . GLY B 2 58 ? -20.657 -9.493 12.121 1.00 15.53 58 GLY L C 1
ATOM 2077 O O . GLY B 2 58 ? -20.083 -9.451 13.168 1.00 17.36 58 GLY L O 1
ATOM 2078 N N . ILE B 2 59 ? -21.148 -8.397 11.545 1.00 12.58 59 ILE L N 1
ATOM 2079 C CA . ILE B 2 59 ? -21.144 -7.101 12.285 1.00 10.28 59 ILE L CA 1
ATOM 2080 C C . ILE B 2 59 ? -22.553 -6.978 12.927 1.00 9.65 59 ILE L C 1
ATOM 2081 O O . ILE B 2 59 ? -23.592 -7.062 12.216 1.00 11.89 59 ILE L O 1
ATOM 2086 N N . PRO B 2 60 ? -22.561 -6.788 14.188 1.00 9.88 60 PRO L N 1
ATOM 2087 C CA . PRO B 2 60 ? -23.948 -6.707 14.843 1.00 11.04 60 PRO L CA 1
ATOM 2088 C C . PRO B 2 60 ? -24.626 -5.412 14.595 1.00 8.84 60 PRO L C 1
ATOM 2089 O O . PRO B 2 60 ? -24.023 -4.378 14.214 1.00 9.26 60 PRO L O 1
ATOM 2093 N N . ASP B 2 61 ? -25.930 -5.413 14.869 1.00 9.03 61 ASP L N 1
ATOM 2094 C CA . ASP B 2 61 ? -26.797 -4.247 14.526 1.00 9.07 61 ASP L CA 1
ATOM 2095 C C . ASP B 2 61 ? -26.629 -3.125 15.540 1.00 9.44 61 ASP L C 1
ATOM 2096 O O . ASP B 2 61 ? -27.287 -2.098 15.376 1.00 10.54 61 ASP L O 1
ATOM 2101 N N . ARG B 2 62 ? -25.699 -3.217 16.478 1.00 9.22 62 ARG L N 1
ATOM 2102 C CA . ARG B 2 62 ? -25.288 -2.061 17.257 1.00 9.42 62 ARG L CA 1
ATOM 2103 C C . ARG B 2 62 ? -24.570 -1.047 16.411 1.00 9.40 62 ARG L C 1
ATOM 2104 O O . ARG B 2 62 ? -24.496 0.102 16.821 1.00 9.94 62 ARG L O 1
ATOM 2112 N N . PHE B 2 63 ? -24.016 -1.471 15.268 1.00 8.35 63 PHE L N 1
ATOM 2113 C CA . PHE B 2 63 ? -23.416 -0.528 14.326 1.00 8.42 63 PHE L CA 1
ATOM 2114 C C . PHE B 2 63 ? -24.370 -0.170 13.282 1.00 8.53 63 PHE L C 1
ATOM 2115 O O . PHE B 2 63 ? -25.022 -1.077 12.679 1.00 9.46 63 PHE L O 1
ATOM 2123 N N . SER B 2 64 ? -24.453 1.109 12.918 1.00 8.02 64 SER L N 1
ATOM 2124 C CA . SER B 2 64 ? -25.276 1.531 11.801 1.00 8.11 64 SER L CA 1
ATOM 2125 C C . SER B 2 64 ? -24.600 2.733 11.097 1.00 7.80 64 SER L C 1
ATOM 2126 O O . SER B 2 64 ? -23.763 3.408 11.677 1.00 8.64 64 SER L O 1
ATOM 2129 N N . GLY B 2 65 ? -25.002 2.959 9.853 1.00 8.27 65 GLY L N 1
ATOM 2130 C CA . GLY B 2 65 ? -24.464 4.182 9.139 1.00 9.26 65 GLY L CA 1
ATOM 2131 C C . GLY B 2 65 ? -25.621 4.859 8.427 1.00 8.50 65 GLY L C 1
ATOM 2132 O O . GLY B 2 65 ? -26.620 4.213 8.053 1.00 11.69 65 GLY L O 1
ATOM 2133 N N . SER B 2 66 ? -25.350 6.109 8.118 1.00 9.39 66 SER L N 1
ATOM 2134 C CA . SER B 2 66 ? -26.237 6.856 7.207 1.00 11.66 66 SER L CA 1
ATOM 2135 C C . SER B 2 66 ? -25.419 7.889 6.500 1.00 11.49 66 SER L C 1
ATOM 2136 O O . SER B 2 66 ? -24.298 8.216 6.888 1.00 10.40 66 SER L O 1
ATOM 2139 N N . LYS B 2 67 ? -26.044 8.458 5.466 1.00 13.30 67 LYS L N 1
ATOM 2140 C CA . LYS B 2 67 ? -25.377 9.497 4.665 1.00 15.86 67 LYS L CA 1
ATOM 2141 C C . LYS B 2 67 ? -26.453 10.550 4.368 1.00 16.22 67 LYS L C 1
ATOM 2142 O O . LYS B 2 67 ? -27.606 10.182 4.024 1.00 17.81 67 LYS L O 1
ATOM 2148 N N . SER B 2 68 ? -26.035 11.791 4.534 1.00 15.72 68 SER L N 1
ATOM 2149 C CA . SER B 2 68 ? -26.957 12.912 4.214 1.00 19.79 68 SER L CA 1
ATOM 2150 C C . SER B 2 68 ? -26.112 14.027 3.554 1.00 17.65 68 SER L C 1
ATOM 2151 O O . SER B 2 68 ? -25.270 14.639 4.156 1.00 16.87 68 SER L O 1
ATOM 2154 N N . GLY B 2 69 ? -26.374 14.279 2.271 1.00 19.36 69 GLY L N 1
ATOM 2155 C CA . GLY B 2 69 ? -25.641 15.422 1.647 1.00 19.84 69 GLY L CA 1
ATOM 2156 C C . GLY B 2 69 ? -24.139 15.073 1.445 1.00 15.81 69 GLY L C 1
ATOM 2157 O O . GLY B 2 69 ? -23.816 14.010 0.790 1.00 20.06 69 GLY L O 1
ATOM 2158 N N . THR B 2 70 ? -23.301 15.899 2.003 1.00 16.70 70 THR L N 1
ATOM 2159 C CA . THR B 2 70 ? -21.899 15.702 1.863 1.00 16.24 70 THR L CA 1
ATOM 2160 C C . THR B 2 70 ? -21.315 15.155 3.197 1.00 16.34 70 THR L C 1
ATOM 2161 O O . THR B 2 70 ? -20.091 15.241 3.383 1.00 15.16 70 THR L O 1
ATOM 2165 N N . SER B 2 71 ? -22.148 14.622 4.100 1.00 14.83 71 SER L N 1
ATOM 2166 C CA . SER B 2 71 ? -21.722 14.066 5.441 1.00 14.49 71 SER L CA 1
ATOM 2167 C C . SER B 2 71 ? -22.300 12.681 5.571 1.00 12.73 71 SER L C 1
ATOM 2168 O O . SER B 2 71 ? -23.229 12.228 4.908 1.00 14.27 71 SER L O 1
ATOM 2171 N N . ALA B 2 72 ? -21.586 11.908 6.436 1.00 11.84 72 ALA L N 1
ATOM 2172 C CA . ALA B 2 72 ? -22.069 10.555 6.780 1.00 12.20 72 ALA L CA 1
ATOM 2173 C C . ALA B 2 72 ? -21.833 10.429 8.258 1.00 10.85 72 ALA L C 1
ATOM 2174 O O . ALA B 2 72 ? -20.962 11.067 8.871 1.00 11.64 72 ALA L O 1
ATOM 2176 N N . THR B 2 73 ? -22.547 9.438 8.825 1.00 9.19 73 THR L N 1
ATOM 2177 C CA . THR B 2 73 ? -22.466 9.210 10.262 1.00 11.01 73 THR L CA 1
ATOM 2178 C C . THR B 2 73 ? -22.473 7.713 10.604 1.00 9.44 73 THR L C 1
ATOM 2179 O O . THR B 2 73 ? -23.274 6.977 10.031 1.00 11.21 73 THR L O 1
ATOM 2183 N N . LEU B 2 74 ? -21.561 7.331 11.520 1.00 7.28 74 LEU L N 1
ATOM 2184 C CA . LEU B 2 74 ? -21.572 5.996 12.092 1.00 7.96 74 LEU L CA 1
ATOM 2185 C C . LEU B 2 74 ? -22.174 6.069 13.503 1.00 7.52 74 LEU L C 1
ATOM 2186 O O . LEU B 2 74 ? -21.790 6.928 14.297 1.00 8.81 74 LEU L O 1
ATOM 2191 N N . GLY B 2 75 ? -23.138 5.211 13.753 1.00 8.80 75 GLY L N 1
ATOM 2192 C CA . GLY B 2 75 ? -23.695 5.125 15.125 1.00 8.82 75 GLY L CA 1
ATOM 2193 C C . GLY B 2 75 ? -23.261 3.828 15.766 1.00 7.56 75 GLY L C 1
ATOM 2194 O O . GLY B 2 75 ? -23.173 2.761 15.078 1.00 8.42 75 GLY L O 1
ATOM 2195 N N . ILE B 2 76 ? -22.927 3.850 17.033 1.00 8.15 76 ILE L N 1
ATOM 2196 C CA . ILE B 2 76 ? -22.600 2.608 17.764 1.00 8.61 76 ILE L CA 1
ATOM 2197 C C . ILE B 2 76 ? -23.486 2.672 19.049 1.00 9.04 76 ILE L C 1
ATOM 2198 O O . ILE B 2 76 ? -23.285 3.567 19.873 1.00 10.68 76 ILE L O 1
ATOM 2203 N N . THR B 2 77 ? -24.385 1.710 19.190 1.00 9.25 77 THR L N 1
ATOM 2204 C CA . THR B 2 77 ? -25.223 1.674 20.439 1.00 10.34 77 THR L CA 1
ATOM 2205 C C . THR B 2 77 ? -24.714 0.574 21.268 1.00 11.00 77 THR L C 1
ATOM 2206 O O . THR B 2 77 ? -23.946 -0.335 20.896 1.00 11.73 77 THR L O 1
ATOM 2210 N N . GLY B 2 78 ? -25.182 0.546 22.541 1.00 10.63 78 GLY L N 1
ATOM 2211 C CA . GLY B 2 78 ? -24.873 -0.595 23.396 1.00 11.03 78 GLY L CA 1
ATOM 2212 C C . GLY B 2 78 ? -23.377 -0.750 23.555 1.00 11.32 78 GLY L C 1
ATOM 2213 O O . GLY B 2 78 ? -22.817 -1.844 23.559 1.00 12.61 78 GLY L O 1
ATOM 2214 N N . LEU B 2 79 ? -22.697 0.367 23.847 1.00 10.24 79 LEU L N 1
ATOM 2215 C CA . LEU B 2 79 ? -21.207 0.390 23.789 1.00 11.27 79 LEU L CA 1
ATOM 2216 C C . LEU B 2 79 ? -20.642 -0.645 24.725 1.00 12.88 79 LEU L C 1
ATOM 2217 O O . LEU B 2 79 ? -21.126 -0.774 25.878 1.00 14.06 79 LEU L O 1
ATOM 2222 N N . GLN B 2 80 ? -19.581 -1.332 24.291 1.00 12.03 80 GLN L N 1
ATOM 2223 C CA . GLN B 2 80 ? -18.879 -2.321 25.129 1.00 14.54 80 GLN L CA 1
ATOM 2224 C C . GLN B 2 80 ? -17.428 -1.906 25.210 1.00 13.86 80 GLN L C 1
ATOM 2225 O O . GLN B 2 80 ? -16.904 -1.219 24.285 1.00 12.20 80 GLN L O 1
ATOM 2231 N N . THR B 2 81 ? -16.712 -2.472 26.179 1.00 13.07 81 THR L N 1
ATOM 2232 C CA . THR B 2 81 ? -15.324 -2.092 26.335 1.00 16.26 81 THR L CA 1
ATOM 2233 C C . THR B 2 81 ? -14.478 -2.562 25.094 1.00 15.26 81 THR L C 1
ATOM 2234 O O . THR B 2 81 ? -13.483 -1.879 24.662 1.00 16.40 81 THR L O 1
ATOM 2238 N N . GLY B 2 82 ? -14.891 -3.611 24.454 1.00 14.40 82 GLY L N 1
ATOM 2239 C CA . GLY B 2 82 ? -14.272 -4.099 23.222 1.00 16.96 82 GLY L CA 1
ATOM 2240 C C . GLY B 2 82 ? -14.372 -3.139 22.051 1.00 15.20 82 GLY L C 1
ATOM 2241 O O . GLY B 2 82 ? -13.822 -3.447 20.959 1.00 16.26 82 GLY L O 1
ATOM 2242 N N . ASP B 2 83 ? -15.229 -2.110 22.108 1.00 12.61 83 ASP L N 1
ATOM 2243 C CA . ASP B 2 83 ? -15.375 -1.209 21.018 1.00 11.32 83 ASP L CA 1
ATOM 2244 C C . ASP B 2 83 ? -14.327 -0.118 21.046 1.00 10.29 83 ASP L C 1
ATOM 2245 O O . ASP B 2 83 ? -14.268 0.729 20.135 1.00 10.50 83 ASP L O 1
ATOM 2250 N N . GLU B 2 84 ? -13.463 -0.069 22.007 1.00 11.34 84 GLU L N 1
ATOM 2251 C CA . GLU B 2 84 ? -12.385 0.868 22.047 1.00 10.50 84 GLU L CA 1
ATOM 2252 C C . GLU B 2 84 ? -11.474 0.630 20.843 1.00 9.81 84 GLU L C 1
ATOM 2253 O O . GLU B 2 84 ? -10.918 -0.491 20.678 1.00 11.39 84 GLU L O 1
ATOM 2259 N N . ALA B 2 85 ? -11.276 1.614 20.007 1.00 8.73 85 ALA L N 1
ATOM 2260 C CA . ALA B 2 85 ? -10.659 1.422 18.664 1.00 8.25 85 ALA L CA 1
ATOM 2261 C C . ALA B 2 85 ? -10.657 2.756 18.004 1.00 8.87 85 ALA L C 1
ATOM 2262 O O . ALA B 2 85 ? -11.264 3.717 18.470 1.00 9.72 85 ALA L O 1
ATOM 2264 N N . ASP B 2 86 ? -9.945 2.815 16.861 1.00 8.22 86 ASP L N 1
ATOM 2265 C CA . ASP B 2 86 ? -10.078 3.907 15.940 1.00 10.00 86 ASP L CA 1
ATOM 2266 C C . ASP B 2 86 ? -11.031 3.615 14.836 1.00 9.32 86 ASP L C 1
ATOM 2267 O O . ASP B 2 86 ? -10.996 2.464 14.341 1.00 12.48 86 ASP L O 1
ATOM 2272 N N . TYR B 2 87 ? -11.899 4.524 14.445 1.00 7.67 87 TYR L N 1
ATOM 2273 C CA . TYR B 2 87 ? -12.883 4.293 13.424 1.00 6.96 87 TYR L CA 1
ATOM 2274 C C . TYR B 2 87 ? 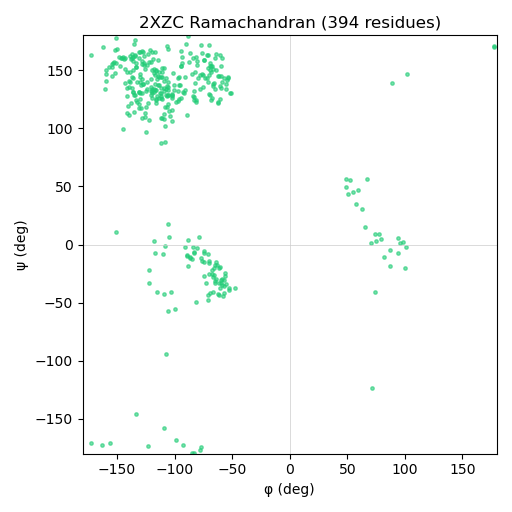-12.592 5.170 12.241 1.00 8.33 87 TYR L C 1
ATOM 2275 O O . TYR B 2 87 ? -12.324 6.411 12.462 1.00 9.32 87 TYR L O 1
ATOM 2284 N N . TYR B 2 88 ? -12.703 4.654 11.037 1.00 7.50 88 TYR L N 1
ATOM 2285 C CA . TYR B 2 88 ? -12.447 5.450 9.808 1.00 7.40 88 TYR L CA 1
ATOM 2286 C C . TYR B 2 88 ? -13.576 5.376 8.864 1.00 7.37 88 TYR L C 1
ATOM 2287 O O . TYR B 2 88 ? -14.160 4.322 8.617 1.00 8.21 88 TYR L O 1
ATOM 2296 N N . CYS B 2 89 ? -13.912 6.483 8.274 1.00 7.46 89 CYS L N 1
ATOM 2297 C CA . CYS B 2 89 ? -14.767 6.447 7.112 1.00 8.20 89 CYS L CA 1
ATOM 2298 C C . CYS B 2 89 ? -13.962 6.432 5.816 1.00 7.73 89 CYS L C 1
ATOM 2299 O O . CYS B 2 89 ? -12.789 6.863 5.801 1.00 8.45 89 CYS L O 1
ATOM 2302 N N . GLY B 2 90 ? -14.591 6.025 4.742 1.00 7.97 90 GLY L N 1
ATOM 2303 C CA . GLY B 2 90 ? -13.956 6.024 3.413 1.00 8.63 90 GLY L CA 1
ATOM 2304 C C . GLY B 2 90 ? -14.991 6.294 2.338 1.00 9.44 90 GLY L C 1
ATOM 2305 O O . GLY B 2 90 ? -16.163 5.921 2.498 1.00 9.44 90 GLY L O 1
ATOM 2306 N N . THR B 2 91 ? -14.582 6.859 1.193 1.00 9.65 91 THR L N 1
ATOM 2307 C CA . THR B 2 91 ? -15.519 6.993 0.058 1.00 10.90 91 THR L CA 1
ATOM 2308 C C . THR B 2 91 ? -14.598 7.074 -1.176 1.00 10.68 91 THR L C 1
ATOM 2309 O O . THR B 2 91 ? -13.368 6.802 -1.092 1.00 11.62 91 THR L O 1
ATOM 2313 N N . TRP B 2 92 ? -15.181 7.387 -2.306 1.00 10.57 92 TRP L N 1
ATOM 2314 C CA . TRP B 2 92 ? -14.394 7.643 -3.543 1.00 11.11 92 TRP L CA 1
ATOM 2315 C C . TRP B 2 92 ? -14.477 9.087 -3.882 1.00 12.51 92 TRP L C 1
ATOM 2316 O O . TRP B 2 92 ? -15.448 9.815 -3.634 1.00 12.36 92 TRP L O 1
ATOM 2327 N N . ASP B 2 93 ? -13.406 9.557 -4.553 1.00 12.55 93 ASP L N 1
ATOM 2328 C CA . ASP B 2 93 ? -13.347 10.981 -4.898 1.00 13.06 93 ASP L CA 1
ATOM 2329 C C . ASP B 2 93 ? -13.791 11.170 -6.381 1.00 13.83 93 ASP L C 1
ATOM 2330 O O . ASP B 2 93 ? -14.317 10.222 -7.032 1.00 13.47 93 ASP L O 1
ATOM 2335 N N . SER B 2 94 ? -13.556 12.386 -6.893 1.00 15.75 94 SER L N 1
ATOM 2336 C CA . SER B 2 94 ? -14.029 12.649 -8.274 1.00 17.22 94 SER L CA 1
ATOM 2337 C C . SER B 2 94 ? -13.325 11.832 -9.340 1.00 17.20 94 SER L C 1
ATOM 2338 O O . SER B 2 94 ? -13.873 11.638 -10.470 1.00 17.19 94 SER L O 1
ATOM 2341 N N . SER B 2 95 ? -12.136 11.315 -9.036 1.00 15.55 95 SER L N 1
ATOM 2342 C CA . SER B 2 95 ? -11.478 10.347 -9.892 1.00 14.48 95 SER L CA 1
ATOM 2343 C C . SER B 2 95 ? -11.813 8.907 -9.631 1.00 14.16 95 SER L C 1
ATOM 2344 O O . SER B 2 95 ? -11.228 7.947 -10.200 1.00 14.92 95 SER L O 1
ATOM 2347 N N . LEU B 2 96 ? -12.753 8.652 -8.691 1.00 12.96 96 LEU L N 1
ATOM 2348 C CA . LEU B 2 96 ? -13.115 7.287 -8.269 1.00 14.05 96 LEU L CA 1
ATOM 2349 C C . LEU B 2 96 ? -11.934 6.521 -7.613 1.00 12.23 96 LEU L C 1
ATOM 2350 O O . LEU B 2 96 ? -11.859 5.308 -7.677 1.00 14.52 96 LEU L O 1
ATOM 2355 N N . ASN B 2 97 ? -11.102 7.325 -6.985 1.00 11.78 97 ASN L N 1
ATOM 2356 C CA . ASN B 2 97 ? -10.054 6.747 -6.136 1.00 12.65 97 ASN L CA 1
ATOM 2357 C C . ASN B 2 97 ? -10.517 6.726 -4.659 1.00 10.57 97 ASN L C 1
ATOM 2358 O O . ASN B 2 97 ? -11.231 7.670 -4.210 1.00 12.87 97 ASN L O 1
ATOM 2363 N N . PRO B 2 98 ? -10.132 5.693 -3.934 1.00 10.87 98 PRO L N 1
ATOM 2364 C CA . PRO B 2 98 ? -10.506 5.608 -2.481 1.00 10.42 98 PRO L CA 1
ATOM 2365 C C . PRO B 2 98 ? -9.822 6.678 -1.726 1.00 10.36 98 PRO L C 1
ATOM 2366 O O . PRO B 2 98 ? -8.584 6.854 -1.843 1.00 13.00 98 PRO L O 1
ATOM 2370 N N . VAL B 2 99 ? -10.565 7.321 -0.833 1.00 9.91 99 VAL L N 1
ATOM 2371 C CA . VAL B 2 99 ? -10.057 8.302 0.144 1.00 9.87 99 VAL L CA 1
ATOM 2372 C C . VAL B 2 99 ? -10.634 8.009 1.500 1.00 9.59 99 VAL L C 1
ATOM 2373 O O . VAL B 2 99 ? -11.704 7.385 1.631 1.00 9.85 99 VAL L O 1
ATOM 2377 N N . PHE B 2 100 ? -9.900 8.395 2.547 1.00 9.60 100 PHE L N 1
ATOM 2378 C CA . PHE B 2 100 ? -10.251 8.115 3.986 1.00 9.71 100 PHE L CA 1
ATOM 2379 C C . PHE B 2 100 ? -10.413 9.302 4.758 1.00 9.45 100 PHE L C 1
ATOM 2380 O O . PHE B 2 100 ? -9.801 10.418 4.476 1.00 10.56 100 PHE L O 1
ATOM 2388 N N . GLY B 2 101 ? -11.176 9.187 5.865 1.00 9.79 101 GLY L N 1
ATOM 2389 C CA . GLY B 2 101 ? -11.136 10.202 6.968 1.00 10.80 101 GLY L CA 1
ATOM 2390 C C . GLY B 2 101 ? -9.890 9.988 7.805 1.00 10.08 101 GLY L C 1
ATOM 2391 O O . GLY B 2 101 ? -9.167 8.998 7.672 1.00 9.83 101 GLY L O 1
ATOM 2392 N N . GLY B 2 102 ? -9.632 10.940 8.727 1.00 10.14 102 GLY L N 1
ATOM 2393 C CA . GLY B 2 102 ? -8.434 10.915 9.540 1.00 9.58 102 GLY L CA 1
ATOM 2394 C C . GLY B 2 102 ? -8.549 10.010 10.771 1.00 9.55 102 GLY L C 1
ATOM 2395 O O . GLY B 2 102 ? -7.589 9.837 11.459 1.00 10.82 102 GLY L O 1
ATOM 2396 N N . GLY B 2 103 ? -9.770 9.454 11.052 1.00 9.31 103 GLY L N 1
ATOM 2397 C CA . GLY B 2 103 ? -9.878 8.523 12.177 1.00 10.06 103 GLY L CA 1
ATOM 2398 C C . GLY B 2 103 ? -10.479 9.213 13.350 1.00 9.73 103 GLY L C 1
ATOM 2399 O O . GLY B 2 103 ? -10.166 10.378 13.678 1.00 10.62 103 GLY L O 1
ATOM 2400 N N . THR B 2 104 ? -11.240 8.475 14.139 1.00 8.68 104 THR L N 1
ATOM 2401 C CA . THR B 2 104 ? -11.795 8.933 15.454 1.00 8.16 104 THR L CA 1
ATOM 2402 C C . THR B 2 104 ? -11.483 7.875 16.450 1.00 7.79 104 THR L C 1
ATOM 2403 O O . THR B 2 104 ? -11.862 6.676 16.237 1.00 9.23 104 THR L O 1
ATOM 2407 N N . LYS B 2 105 ? -10.836 8.183 17.542 1.00 8.18 105 LYS L N 1
ATOM 2408 C CA . LYS B 2 105 ? -10.611 7.249 18.635 1.00 9.42 105 LYS L CA 1
ATOM 2409 C C . LYS B 2 105 ? -11.827 7.214 19.554 1.00 9.88 105 LYS L C 1
ATOM 2410 O O . LYS B 2 105 ? -12.251 8.302 20.086 1.00 11.63 105 LYS L O 1
ATOM 2416 N N . LEU B 2 106 ? -12.335 6.054 19.826 1.00 9.25 106 LEU L N 1
ATOM 2417 C CA A LEU B 2 106 ? -13.429 5.897 20.794 0.50 9.90 106 LEU L CA 1
ATOM 2418 C CA B LEU B 2 106 ? -13.433 5.891 20.806 0.50 9.95 106 LEU L CA 1
ATOM 2419 C C . LEU B 2 106 ? -12.889 5.531 22.155 1.00 9.39 106 LEU L C 1
ATOM 2420 O O . LEU B 2 106 ? -12.184 4.558 22.287 1.00 10.47 106 LEU L O 1
ATOM 2429 N N . GLU B 2 107 ? -13.206 6.352 23.166 1.00 9.59 107 GLU L N 1
ATOM 2430 C CA A GLU B 2 107 ? -12.767 6.005 24.520 0.60 9.97 107 GLU L CA 1
ATOM 2431 C CA B GLU B 2 107 ? -12.787 6.179 24.529 0.40 10.31 107 GLU L CA 1
ATOM 2432 C C . GLU B 2 107 ? -14.036 5.705 25.353 1.00 9.70 107 GLU L C 1
ATOM 2433 O O . GLU B 2 107 ? -15.096 6.330 25.205 1.00 10.69 107 GLU L O 1
ATOM 2444 N N . ILE B 2 108 ? -13.916 4.698 26.140 1.00 11.56 108 ILE L N 1
ATOM 2445 C CA . ILE B 2 108 ? -15.002 4.244 27.029 1.00 12.04 108 ILE L CA 1
ATOM 2446 C C . ILE B 2 108 ? -14.825 4.865 28.389 1.00 14.20 108 ILE L C 1
ATOM 2447 O O . ILE B 2 108 ? -13.699 4.846 29.012 1.00 15.32 108 ILE L O 1
ATOM 2452 N N . LYS B 2 109 ? -15.823 5.537 28.933 1.00 12.48 109 LYS L 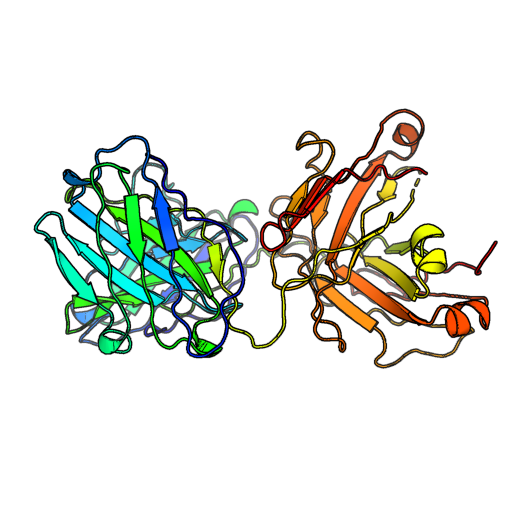N 1
ATOM 2453 C CA . LYS B 2 109 ? -15.760 6.187 30.260 1.00 14.41 109 LYS L CA 1
ATOM 2454 C C . LYS B 2 109 ? -15.977 5.127 31.317 1.00 16.81 109 LYS L C 1
ATOM 2455 O O . LYS B 2 109 ? -16.765 4.153 31.164 1.00 18.81 109 LYS L O 1
ATOM 2461 N N . ARG B 2 110 ? -15.291 5.234 32.435 1.00 16.04 110 ARG L N 1
ATOM 2462 C CA . ARG B 2 110 ? -15.452 4.319 33.547 1.00 15.79 110 ARG L CA 1
ATOM 2463 C C . ARG B 2 110 ? -15.132 5.065 34.773 1.00 13.92 110 ARG L C 1
ATOM 2464 O O . ARG B 2 110 ? -14.836 6.201 34.754 1.00 15.91 110 ARG L O 1
ATOM 2472 N N . THR B 2 111 ? -15.283 4.341 35.914 1.00 16.68 111 THR L N 1
ATOM 2473 C CA . THR B 2 111 ? -15.027 4.953 37.231 1.00 18.40 111 THR L CA 1
ATOM 2474 C C . THR B 2 111 ? -13.568 5.285 37.458 1.00 15.53 111 THR L C 1
ATOM 2475 O O . THR B 2 111 ? -12.660 4.634 36.805 1.00 17.05 111 THR L O 1
ATOM 2479 N N . VAL B 2 112 ? -13.251 6.240 38.278 1.00 15.80 112 VAL L N 1
ATOM 2480 C CA . VAL B 2 112 ? -11.865 6.445 38.683 1.00 16.38 112 VAL L CA 1
ATOM 2481 C C . VAL B 2 112 ? -11.245 5.195 39.291 1.00 15.92 112 VAL L C 1
ATOM 2482 O O . VAL B 2 112 ? -11.796 4.463 40.113 1.00 16.87 112 VAL L O 1
ATOM 2486 N N . ALA B 2 113 ? -9.994 4.860 38.840 1.00 15.25 113 ALA L N 1
ATOM 2487 C CA . ALA B 2 113 ? -9.205 3.723 39.385 1.00 14.92 113 ALA L CA 1
ATOM 2488 C C . ALA B 2 113 ? -7.809 4.211 39.622 1.00 14.86 113 ALA L C 1
ATOM 2489 O O . ALA B 2 113 ? -7.143 4.775 38.712 1.00 13.90 113 ALA L O 1
ATOM 2491 N N . ALA B 2 114 ? -7.281 4.079 40.839 1.00 14.69 114 ALA L N 1
ATOM 2492 C CA . ALA B 2 114 ? -5.931 4.512 41.163 1.00 14.40 114 ALA L CA 1
ATOM 2493 C C . ALA B 2 114 ? -4.968 3.454 40.553 1.00 13.10 114 ALA L C 1
ATOM 2494 O O . ALA B 2 114 ? -5.282 2.306 40.527 1.00 14.52 114 ALA L O 1
ATOM 2496 N N . PRO B 2 115 ? -3.803 3.970 40.113 1.00 13.07 115 PRO L N 1
ATOM 2497 C CA . PRO B 2 115 ? -2.777 2.997 39.643 1.00 13.15 115 PRO L CA 1
ATOM 2498 C C . PRO B 2 115 ? -2.189 2.150 40.772 1.00 13.54 115 PRO L C 1
ATOM 2499 O O . PRO B 2 115 ? -2.089 2.713 41.941 1.00 13.64 115 PRO L O 1
ATOM 2503 N N . SER B 2 116 ? -1.807 0.920 40.501 1.00 11.16 116 SER L N 1
ATOM 2504 C CA A SER B 2 116 ? -0.864 0.236 41.392 0.70 11.94 116 SER L CA 1
ATOM 2505 C CA B SER B 2 116 ? -0.844 0.256 41.405 0.30 11.45 116 SER L CA 1
ATOM 2506 C C . SER B 2 116 ? 0.522 0.564 40.866 1.00 11.18 116 SER L C 1
ATOM 2507 O O . SER B 2 116 ? 0.780 0.497 39.650 1.00 11.93 116 SER L O 1
ATOM 2512 N N . VAL B 2 117 ? 1.455 0.877 41.737 1.00 10.94 117 VAL L N 1
ATOM 2513 C CA . VAL B 2 117 ? 2.761 1.405 41.352 1.00 9.04 117 VAL L CA 1
ATOM 2514 C C . VAL B 2 117 ? 3.805 0.387 41.707 1.00 10.98 117 VAL L C 1
ATOM 2515 O O . VAL B 2 117 ? 3.816 -0.176 42.843 1.00 11.36 117 VAL L O 1
ATOM 2519 N N . PHE B 2 118 ? 4.788 0.150 40.815 1.00 9.05 118 PHE L N 1
ATOM 2520 C CA . PH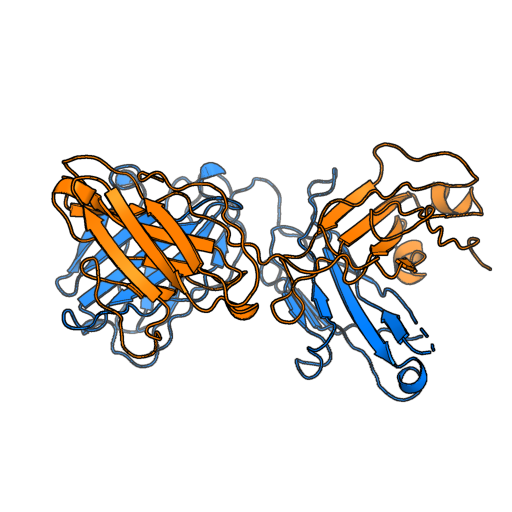E B 2 118 ? 5.906 -0.762 41.034 1.00 9.24 118 PHE L CA 1
ATOM 2521 C C . PHE B 2 118 ? 7.169 -0.111 40.559 1.00 11.29 118 PHE L C 1
ATOM 2522 O O . PHE B 2 118 ? 7.147 0.572 39.511 1.00 10.58 118 PHE L O 1
ATOM 2530 N N . ILE B 2 119 ? 8.313 -0.296 41.229 1.00 8.54 119 ILE L N 1
ATOM 2531 C CA . ILE B 2 119 ? 9.597 0.215 40.743 1.00 9.36 119 ILE L CA 1
ATOM 2532 C C . ILE B 2 119 ? 10.545 -0.954 40.542 1.00 9.86 119 ILE L C 1
ATOM 2533 O O . ILE B 2 119 ? 10.540 -1.911 41.338 1.00 10.69 119 ILE L O 1
ATOM 2538 N N . PHE B 2 120 ? 11.353 -0.869 39.488 1.00 9.21 120 PHE L N 1
ATOM 2539 C CA . PHE B 2 120 ? 12.293 -1.913 39.179 1.00 8.57 120 PHE L CA 1
ATOM 2540 C C . PHE B 2 120 ? 13.665 -1.358 39.075 1.00 9.12 120 PHE L C 1
ATOM 2541 O O . PHE B 2 120 ? 13.936 -0.430 38.212 1.00 8.77 120 PHE L O 1
ATOM 2549 N N . PRO B 2 121 ? 14.662 -1.752 39.891 1.00 8.87 121 PRO L N 1
ATOM 2550 C CA . PRO B 2 121 ? 16.025 -1.386 39.714 1.00 8.88 121 PRO L CA 1
ATOM 2551 C C . PRO B 2 121 ? 16.596 -1.859 38.401 1.00 9.25 121 PRO L C 1
ATOM 2552 O O . PRO B 2 121 ? 16.045 -2.822 37.770 1.00 9.89 121 PRO L O 1
ATOM 2556 N N . PRO B 2 122 ? 17.720 -1.326 37.935 1.00 8.81 122 PRO L N 1
ATOM 2557 C CA . PRO B 2 122 ? 18.394 -1.934 36.791 1.00 9.14 122 PRO L CA 1
ATOM 2558 C C . PRO B 2 122 ? 18.838 -3.341 37.123 1.00 10.21 122 PRO L C 1
ATOM 2559 O O . PRO B 2 122 ? 19.220 -3.648 38.255 1.00 11.50 122 PRO L O 1
ATOM 2563 N N . SER B 2 123 ? 18.784 -4.206 36.136 1.00 9.83 123 SER L N 1
ATOM 2564 C CA . SER B 2 123 ? 19.301 -5.561 36.306 1.00 9.64 123 SER L CA 1
ATOM 2565 C C . SER B 2 123 ? 20.777 -5.583 36.382 1.00 9.78 123 SER L C 1
ATOM 2566 O O . SER B 2 123 ? 21.494 -4.738 35.861 1.00 9.33 123 SER L O 1
ATOM 2569 N N . ASP B 2 124 ? 21.325 -6.586 37.076 1.00 10.45 124 ASP L N 1
ATOM 2570 C CA . ASP B 2 124 ? 22.741 -6.790 37.041 1.00 10.89 124 ASP L CA 1
ATOM 2571 C C . ASP B 2 124 ? 23.277 -6.992 35.665 1.00 10.82 124 ASP L C 1
ATOM 2572 O O . ASP B 2 124 ? 24.361 -6.536 35.349 1.00 11.84 124 ASP L O 1
ATOM 2577 N N . GLU B 2 125 ? 22.506 -7.660 34.813 1.00 12.27 125 GLU L N 1
ATOM 2578 C CA . GLU B 2 125 ? 22.906 -7.896 33.432 1.00 13.18 125 GLU L CA 1
ATOM 2579 C C . GLU B 2 125 ? 23.097 -6.520 32.676 1.00 11.75 125 GLU L C 1
ATOM 2580 O O . GLU B 2 125 ? 24.077 -6.309 31.995 1.00 13.45 125 GLU L O 1
ATOM 2586 N N . GLN B 2 126 ? 22.157 -5.588 32.904 1.00 9.67 126 GLN L N 1
ATOM 2587 C CA . GLN B 2 126 ? 22.326 -4.282 32.224 1.00 11.46 126 GLN L CA 1
ATOM 2588 C C . GLN B 2 126 ? 23.505 -3.498 32.796 1.00 9.72 126 GLN L C 1
ATOM 2589 O O . GLN B 2 126 ? 24.272 -2.909 32.082 1.00 10.55 126 GLN L O 1
ATOM 2595 N N . LEU B 2 127 ? 23.623 -3.542 34.153 1.00 9.70 127 LEU L N 1
ATOM 2596 C CA . LEU B 2 127 ? 24.754 -2.800 34.739 1.00 11.20 127 LEU L CA 1
ATOM 2597 C C . LEU B 2 127 ? 26.130 -3.378 34.219 1.00 12.43 127 LEU L C 1
ATOM 2598 O O . LEU B 2 127 ? 26.980 -2.587 33.984 1.00 14.05 127 LEU L O 1
ATOM 2603 N N . LYS B 2 128 ? 26.177 -4.695 33.973 1.00 13.27 128 LYS L N 1
ATOM 2604 C CA . LYS B 2 128 ? 27.448 -5.284 33.457 1.00 17.36 128 LYS L CA 1
ATOM 2605 C C . LYS B 2 128 ? 27.676 -4.655 32.029 1.00 18.30 128 LYS L C 1
ATOM 2606 O O . LYS B 2 128 ? 28.832 -4.560 31.617 1.00 20.15 128 LYS L O 1
ATOM 2612 N N . SER B 2 129 ? 26.633 -4.352 31.268 1.00 18.49 129 SER L N 1
ATOM 2613 C CA . SER B 2 129 ? 26.733 -3.809 29.868 1.00 17.07 129 SER L CA 1
ATOM 2614 C C . SER B 2 129 ? 27.022 -2.303 29.994 1.00 21.11 129 SER L C 1
ATOM 2615 O O . SER B 2 129 ? 27.169 -1.671 28.946 1.00 24.40 129 SER L O 1
ATOM 2618 N N . GLY B 2 130 ? 27.082 -1.656 31.180 1.00 16.97 130 GLY L N 1
ATOM 2619 C CA . GLY B 2 130 ? 27.430 -0.233 31.337 1.00 17.05 130 GLY L CA 1
ATOM 2620 C C . GLY B 2 130 ? 26.380 0.901 31.502 1.00 17.88 130 GLY L C 1
ATOM 2621 O O . GLY B 2 130 ? 26.621 2.152 31.713 1.00 19.67 130 GLY L O 1
ATOM 2622 N N . THR B 2 131 ? 25.128 0.420 31.533 1.00 16.10 131 THR L N 1
ATOM 2623 C CA . THR B 2 131 ? 24.041 1.375 31.610 1.00 15.60 131 THR L CA 1
ATOM 2624 C C . THR B 2 131 ? 23.111 0.979 32.722 1.00 12.28 131 THR L C 1
ATOM 2625 O O . THR B 2 131 ? 23.131 -0.152 33.206 1.00 10.39 131 THR L O 1
ATOM 2629 N N . ALA B 2 132 ? 22.212 1.903 33.128 1.00 14.52 132 ALA L N 1
ATOM 2630 C CA . ALA B 2 132 ? 21.219 1.642 34.157 1.00 12.17 132 ALA L CA 1
ATOM 2631 C C . ALA B 2 132 ? 19.898 2.235 33.745 1.00 12.93 132 ALA L C 1
ATOM 2632 O O . ALA B 2 132 ? 19.813 3.510 33.423 1.00 16.89 132 ALA L O 1
ATOM 2634 N N . SER B 2 133 ? 18.870 1.427 33.653 1.00 8.67 133 SER L N 1
ATOM 2635 C CA . SER B 2 133 ? 17.509 1.912 33.397 1.00 8.75 133 SER L CA 1
ATOM 2636 C C . SER B 2 133 ? 16.699 1.565 34.588 1.00 8.37 133 SER L C 1
ATOM 2637 O O . SER B 2 133 ? 16.691 0.385 35.086 1.00 10.41 133 SER L O 1
ATOM 2640 N N . VAL B 2 134 ? 16.048 2.546 35.212 1.00 7.95 134 VAL L N 1
ATOM 2641 C CA . VAL B 2 134 ? 15.171 2.301 36.337 1.00 7.38 134 VAL L CA 1
ATOM 2642 C C . VAL B 2 134 ? 13.775 2.455 35.801 1.00 8.21 134 VAL L C 1
ATOM 2643 O O . VAL B 2 134 ? 13.483 3.452 35.111 1.00 8.31 134 VAL L O 1
ATOM 2647 N N . VAL B 2 135 ? 12.868 1.534 36.101 1.00 7.55 135 VAL L N 1
ATOM 2648 C CA . VAL B 2 135 ? 11.544 1.587 35.504 1.00 6.31 135 VAL L CA 1
ATOM 2649 C C . VAL B 2 135 ? 10.505 1.690 36.553 1.00 7.97 135 VAL L C 1
ATOM 2650 O O . VAL B 2 135 ? 10.532 1.019 37.612 1.00 9.39 135 VAL L O 1
ATOM 2654 N N . CYS B 2 136 ? 9.529 2.571 36.344 1.00 7.58 136 CYS L N 1
ATOM 2655 C CA . CYS B 2 136 ? 8.378 2.727 37.247 1.00 8.10 136 CYS L CA 1
ATOM 2656 C C . CYS B 2 136 ? 7.124 2.412 36.410 1.00 7.61 136 CYS L C 1
ATOM 2657 O O . CYS B 2 136 ? 6.947 2.959 35.315 1.00 9.79 136 CYS L O 1
ATOM 2660 N N . LEU B 2 137 ? 6.320 1.486 36.924 1.00 7.91 137 LEU L N 1
ATOM 2661 C CA . LEU B 2 137 ? 5.100 1.033 36.260 1.00 8.13 137 LEU L CA 1
ATOM 2662 C C . LEU B 2 137 ? 3.918 1.508 37.094 1.00 7.77 137 LEU L C 1
ATOM 2663 O O . LEU B 2 137 ? 3.849 1.336 38.310 1.00 8.21 137 LEU L O 1
ATOM 2668 N N . LEU B 2 138 ? 2.982 2.124 36.366 1.00 8.26 138 LEU L N 1
ATOM 2669 C CA . LEU B 2 138 ? 1.660 2.527 36.924 1.00 9.99 138 LEU L CA 1
ATOM 2670 C C . LEU B 2 138 ? 0.623 1.645 36.272 1.00 9.51 138 LEU L C 1
ATOM 2671 O O . LEU B 2 138 ? 0.418 1.743 35.015 1.00 9.78 138 LEU L O 1
ATOM 2676 N N . ASN B 2 139 ? 0.014 0.705 36.962 1.00 9.86 139 ASN L N 1
ATOM 2677 C CA . ASN B 2 139 ? -0.784 -0.315 36.347 1.00 10.27 139 ASN L CA 1
ATOM 2678 C C . ASN B 2 139 ? -2.282 -0.044 36.569 1.00 11.11 139 ASN L C 1
ATOM 2679 O O . ASN B 2 139 ? -2.735 0.255 37.715 1.00 11.62 139 ASN L O 1
ATOM 2684 N N . ASN B 2 140 ? -3.007 -0.067 35.443 1.00 9.98 140 ASN L N 1
ATOM 2685 C CA A ASN B 2 140 ? -4.504 -0.171 35.396 0.70 12.45 140 ASN L CA 1
ATOM 2686 C CA B ASN B 2 140 ? -4.485 -0.204 35.467 0.30 11.15 140 ASN L CA 1
ATOM 2687 C C . ASN B 2 140 ? -5.202 0.962 36.140 1.00 10.64 140 ASN L C 1
ATOM 2688 O O . ASN B 2 140 ? -5.912 0.750 37.173 1.00 13.61 140 ASN L O 1
ATOM 2697 N N . PHE B 2 141 ? -5.030 2.165 35.669 1.00 9.81 141 PHE L N 1
ATOM 2698 C CA . PHE B 2 141 ? -5.624 3.346 36.248 1.00 10.96 141 PHE L CA 1
ATOM 2699 C C . PHE B 2 141 ? -6.594 4.024 35.236 1.00 11.24 141 PHE L C 1
ATOM 2700 O O . PHE B 2 141 ? -6.575 3.785 34.008 1.00 11.06 141 PHE L O 1
ATOM 2708 N N . TYR B 2 142 ? -7.413 4.947 35.783 1.00 11.95 142 TYR L N 1
ATOM 2709 C CA . TYR B 2 142 ? -8.344 5.734 34.967 1.00 12.13 142 TYR L CA 1
ATOM 2710 C C . TYR B 2 142 ? -8.727 6.950 35.768 1.00 12.86 142 TYR L C 1
ATOM 2711 O O . TYR B 2 142 ? -8.996 6.793 36.971 1.00 13.90 142 TYR L O 1
ATOM 2720 N N . PRO B 2 143 ? -8.726 8.170 35.182 1.00 13.44 143 PRO L N 1
ATOM 2721 C CA . PRO B 2 143 ? -8.539 8.486 33.771 1.00 14.41 143 PRO L CA 1
ATOM 2722 C C . PRO B 2 143 ? -7.046 8.524 33.451 1.00 13.54 143 PRO L C 1
ATOM 2723 O O . PRO B 2 143 ? -6.196 8.162 34.303 1.00 13.35 143 PRO L O 1
ATOM 2727 N N . ARG B 2 144 ? -6.767 8.815 32.200 1.00 12.72 144 ARG L N 1
ATOM 2728 C CA . ARG B 2 144 ? -5.419 8.695 31.623 1.00 14.54 144 ARG L CA 1
ATOM 2729 C C . ARG B 2 144 ? -4.393 9.645 32.189 1.00 15.52 144 ARG L C 1
ATOM 2730 O O . ARG B 2 144 ? -3.177 9.292 32.201 1.00 15.41 144 ARG L O 1
ATOM 2738 N N . GLU B 2 145 ? -4.794 10.787 32.703 1.00 15.26 145 GLU L N 1
ATOM 2739 C CA . GLU B 2 145 ? -3.865 11.769 33.212 1.00 14.79 145 GLU L CA 1
ATOM 2740 C C . GLU B 2 145 ? -3.177 11.259 34.490 1.00 14.87 145 GLU L C 1
ATOM 2741 O O . GLU B 2 145 ? -3.820 10.839 35.448 1.00 14.95 145 GLU L O 1
ATOM 2747 N N . ALA B 2 146 ? -1.814 11.254 34.448 1.00 14.99 146 ALA L N 1
ATOM 2748 C CA . ALA B 2 146 ? -1.041 10.795 35.638 1.00 16.86 146 ALA L CA 1
ATOM 2749 C C . ALA B 2 146 ? 0.259 11.576 35.565 1.00 17.06 146 ALA L C 1
ATOM 2750 O O . ALA B 2 146 ? 0.747 11.930 34.444 1.00 18.85 146 ALA L O 1
ATOM 2752 N N . LYS B 2 147 ? 0.875 11.723 36.721 1.00 15.55 147 LYS L N 1
ATOM 2753 C CA . LYS B 2 147 ? 2.173 12.385 36.761 1.00 14.87 147 LYS L CA 1
ATOM 2754 C C . LYS B 2 147 ? 3.155 11.498 37.522 1.00 13.45 147 LYS L C 1
ATOM 2755 O O . LYS B 2 147 ? 2.837 11.023 38.613 1.00 13.80 147 LYS L O 1
ATOM 2761 N N . VAL B 2 148 ? 4.309 11.300 36.871 1.00 12.54 148 VAL L N 1
ATOM 2762 C CA . VAL B 2 148 ? 5.401 10.602 37.545 1.00 12.65 148 VAL L CA 1
ATOM 2763 C C . VAL B 2 148 ? 6.534 11.586 37.761 1.00 11.62 148 VAL L C 1
ATOM 2764 O O . VAL B 2 148 ? 6.944 12.330 36.836 1.00 13.24 148 VAL L O 1
ATOM 2768 N N . GLN B 2 149 ? 7.034 11.631 39.012 1.00 9.59 149 GLN L N 1
ATOM 2769 C CA A GLN B 2 149 ? 8.240 12.394 39.274 0.30 5.74 149 GLN L CA 1
ATOM 2770 C CA B GLN B 2 149 ? 8.234 12.394 39.275 0.30 7.01 149 GLN L CA 1
ATOM 2771 C C . GLN B 2 149 ? 9.337 11.444 39.759 1.00 9.90 149 GLN L C 1
ATOM 2772 O O . GLN B 2 149 ? 9.111 10.685 40.685 1.00 11.84 149 GLN L O 1
ATOM 2783 N N . TRP B 2 150 ? 10.481 11.523 39.147 1.00 8.67 150 TRP L N 1
ATOM 2784 C CA . TRP B 2 150 ? 11.692 10.729 39.616 1.00 8.48 150 TRP L CA 1
ATOM 2785 C C . TRP B 2 150 ? 12.453 11.544 40.575 1.00 9.25 150 TRP L C 1
ATOM 2786 O O . TRP B 2 150 ? 12.715 12.765 40.331 1.00 8.87 150 TRP L O 1
ATOM 2797 N N . LYS B 2 151 ? 13.016 10.864 41.585 1.00 9.34 151 LYS L N 1
ATOM 2798 C CA A LYS B 2 151 ? 13.980 11.539 42.531 0.80 9.04 151 LYS L CA 1
ATOM 2799 C CA B LYS B 2 151 ? 13.995 11.540 42.472 0.20 9.70 151 LYS L CA 1
ATOM 2800 C C . LYS B 2 151 ? 15.158 10.625 42.718 1.00 9.92 151 LYS L C 1
ATOM 2801 O O . LYS B 2 151 ? 14.943 9.371 42.869 1.00 11.37 151 LYS L O 1
ATOM 2812 N N . VAL B 2 152 ? 16.343 11.118 42.730 1.00 7.76 152 VAL L N 1
ATOM 2813 C CA . VAL B 2 152 ? 17.568 10.345 42.942 1.00 8.40 152 VAL L CA 1
ATOM 2814 C C . VAL B 2 152 ? 18.310 11.040 44.112 1.00 9.55 152 VAL L C 1
ATOM 2815 O O . VAL B 2 152 ? 18.666 12.245 43.972 1.00 8.39 152 VAL L O 1
ATOM 2819 N N . ASP B 2 153 ? 18.416 10.377 45.249 1.00 9.26 153 ASP L N 1
ATOM 2820 C CA . ASP B 2 153 ? 18.961 11.126 46.437 1.00 10.47 153 ASP L CA 1
ATOM 2821 C C . ASP B 2 153 ? 18.256 12.449 46.651 1.00 10.14 153 ASP L C 1
ATOM 2822 O O . ASP B 2 153 ? 18.900 13.450 46.974 1.00 10.85 153 ASP L O 1
ATOM 2827 N N . ASN B 2 154 ? 16.943 12.426 46.528 1.00 9.88 154 ASN L N 1
ATOM 2828 C CA . ASN B 2 154 ? 16.078 13.595 46.757 1.00 9.77 154 ASN L CA 1
ATOM 2829 C C . ASN B 2 154 ? 16.237 14.652 45.668 1.00 9.57 154 ASN L C 1
ATOM 2830 O O . ASN B 2 154 ? 15.571 15.733 45.861 1.00 12.67 154 ASN L O 1
ATOM 2835 N N . ALA B 2 155 ? 17.035 14.483 44.657 1.00 8.39 155 ALA L N 1
ATOM 2836 C CA . ALA B 2 155 ? 17.119 15.471 43.527 1.00 9.22 155 ALA L CA 1
ATOM 2837 C C . ALA B 2 155 ? 16.011 15.165 42.572 1.00 8.51 155 ALA L C 1
ATOM 2838 O O . ALA B 2 155 ? 15.932 14.015 42.034 1.00 9.12 155 ALA L O 1
ATOM 2840 N N . LEU B 2 156 ? 15.162 16.103 42.259 1.00 9.18 156 LEU L N 1
ATOM 2841 C CA . LEU B 2 156 ? 14.124 15.912 41.247 1.00 10.11 156 LEU L CA 1
ATOM 2842 C C . LEU B 2 156 ? 14.765 15.817 39.879 1.00 9.97 156 LEU L C 1
ATOM 2843 O O . LEU B 2 156 ? 15.609 16.689 39.486 1.00 11.04 156 LEU L O 1
ATOM 2848 N N . GLN B 2 157 ? 14.443 14.787 39.100 1.00 7.83 157 GLN L N 1
ATOM 2849 C CA . GLN B 2 157 ? 15.009 14.612 37.772 1.00 7.96 157 GLN L CA 1
ATOM 2850 C C . GLN B 2 157 ? 14.113 15.274 36.793 1.00 10.11 157 GLN L C 1
ATOM 2851 O O . GLN B 2 157 ? 12.885 15.077 36.808 1.00 13.93 157 GLN L O 1
ATOM 2857 N N . SER B 2 158 ? 14.725 16.050 35.893 1.00 9.74 158 SER L N 1
ATOM 2858 C CA . SER B 2 158 ? 13.921 16.688 34.858 1.00 12.13 158 SER L CA 1
ATOM 2859 C C . SER B 2 158 ? 14.625 16.520 33.542 1.00 11.26 158 SER L C 1
ATOM 2860 O O . SER B 2 158 ? 15.706 16.921 33.346 1.00 11.56 158 SER L O 1
ATOM 2863 N N . GLY B 2 159 ? 14.026 15.748 32.604 1.00 13.35 159 GLY L N 1
ATOM 2864 C CA . GLY B 2 159 ? 14.521 15.562 31.288 1.00 13.10 159 GLY L CA 1
ATOM 2865 C C . GLY B 2 159 ? 15.263 14.274 31.015 1.00 13.86 159 GLY L C 1
ATOM 2866 O O . GLY B 2 159 ? 15.756 14.112 29.903 1.00 16.84 159 GLY L O 1
ATOM 2867 N N . ASN B 2 160 ? 15.420 13.440 32.082 1.00 13.55 160 ASN L N 1
ATOM 2868 C CA A ASN B 2 160 ? 16.252 12.210 31.763 0.80 14.35 160 ASN L CA 1
ATOM 2869 C CA B ASN B 2 160 ? 16.208 12.234 32.144 0.20 11.66 160 ASN L CA 1
ATOM 2870 C C . ASN B 2 160 ? 15.342 11.002 31.965 1.00 11.74 160 ASN L C 1
ATOM 2871 O O . ASN B 2 160 ? 15.818 9.892 32.239 1.00 12.64 160 ASN L O 1
ATOM 2880 N N . SER B 2 161 ? 14.047 11.205 31.751 1.00 10.50 161 SER L N 1
ATOM 2881 C CA . SER B 2 161 ? 13.147 10.082 31.681 1.00 9.23 161 SER L CA 1
ATOM 2882 C C . SER B 2 161 ? 12.268 10.167 30.468 1.00 11.29 161 SER L C 1
ATOM 2883 O O . SER B 2 161 ? 12.094 11.182 29.802 1.00 12.04 161 SER L O 1
ATOM 2886 N N . GLN B 2 162 ? 11.706 8.978 30.114 1.00 9.43 162 GLN L N 1
ATOM 2887 C CA . GLN B 2 162 ? 10.717 8.899 28.991 1.00 10.24 162 GLN L CA 1
ATOM 2888 C C . GLN B 2 162 ? 9.640 7.966 29.425 1.00 8.97 162 GLN L C 1
ATOM 2889 O O . GLN B 2 162 ? 9.880 6.990 30.206 1.00 10.15 162 GLN L O 1
ATOM 2895 N N . GLU B 2 163 ? 8.455 8.195 28.969 1.00 9.90 163 GLU L N 1
ATOM 2896 C CA . GLU B 2 163 ? 7.309 7.400 29.361 1.00 10.71 163 GLU L CA 1
ATOM 2897 C C . GLU B 2 163 ? 6.445 7.041 28.201 1.00 8.26 163 GLU L C 1
ATOM 2898 O O . GLU B 2 163 ? 6.476 7.730 27.171 1.00 9.74 163 GLU L O 1
ATOM 2904 N N . SER B 2 164 ? 5.665 5.988 28.346 1.00 7.51 164 SER L N 1
ATOM 2905 C CA . SER B 2 164 ? 4.620 5.696 27.337 1.00 8.87 164 SER L CA 1
ATOM 2906 C C . SER B 2 164 ? 3.441 5.024 28.039 1.00 7.48 164 SER L C 1
ATOM 2907 O O . SER B 2 164 ? 3.572 4.540 29.135 1.00 7.80 164 SER L O 1
ATOM 2910 N N . VAL B 2 165 ? 2.292 5.061 27.335 1.00 8.98 165 VAL L N 1
ATOM 2911 C CA . VAL B 2 165 ? 1.042 4.680 27.898 1.00 8.66 165 VAL L CA 1
ATOM 2912 C C . VAL B 2 165 ? 0.364 3.687 26.983 1.00 9.54 165 VAL L C 1
ATOM 2913 O O . VAL B 2 165 ? 0.399 3.889 25.751 1.00 10.51 165 VAL L O 1
ATOM 2917 N N . THR B 2 166 ? -0.239 2.618 27.502 1.00 9.32 166 THR L N 1
ATOM 2918 C CA . THR B 2 166 ? -0.992 1.674 26.677 1.00 9.68 166 THR L CA 1
ATOM 2919 C C . THR B 2 166 ? -2.277 2.297 26.140 1.00 11.04 166 THR L C 1
ATOM 2920 O O . THR B 2 166 ? -2.761 3.299 26.633 1.00 11.00 166 THR L O 1
ATOM 2924 N N . GLU B 2 167 ? -2.696 1.679 25.031 1.00 11.27 167 GLU L N 1
ATOM 2925 C CA . GLU B 2 167 ? -4.096 1.899 24.677 1.00 12.43 167 GLU L CA 1
ATOM 2926 C C . GLU B 2 167 ? -5.040 1.447 25.779 1.00 11.74 167 GLU L C 1
ATOM 2927 O O . GLU B 2 167 ? -4.739 0.590 26.603 1.00 12.40 167 GLU L O 1
ATOM 2933 N N . GLN B 2 168 ? -6.247 1.957 25.728 1.00 12.97 168 GLN L N 1
ATOM 2934 C CA . GLN B 2 168 ? -7.205 1.612 26.738 1.00 11.90 168 GLN L CA 1
ATOM 2935 C C . GLN B 2 168 ? -7.464 0.088 26.774 1.00 10.91 168 GLN L C 1
ATOM 2936 O O . GLN B 2 168 ? -7.577 -0.539 25.700 1.00 12.27 168 GLN L O 1
ATOM 2942 N N . ASP B 2 169 ? -7.497 -0.519 27.966 1.00 12.25 169 ASP L N 1
ATOM 2943 C CA . ASP B 2 169 ? -7.599 -1.969 28.087 1.00 12.56 169 ASP L CA 1
ATOM 2944 C C . ASP B 2 169 ? -8.987 -2.401 27.534 1.00 13.51 169 ASP L C 1
ATOM 2945 O O . ASP B 2 169 ? -10.021 -1.807 27.855 1.00 14.31 169 ASP L O 1
ATOM 2950 N N . SER B 2 170 ? -8.975 -3.487 26.820 1.00 16.16 170 SER L N 1
ATOM 2951 C CA . SER B 2 170 ? -10.198 -3.914 26.107 1.00 17.16 170 SER L CA 1
ATOM 2952 C C . SER B 2 170 ? -11.229 -4.550 27.034 1.00 18.11 170 SER L C 1
ATOM 2953 O O . SER B 2 170 ? -12.391 -4.764 26.592 1.00 18.90 170 SER L O 1
ATOM 2956 N N . LYS B 2 171 ? -10.793 -4.843 28.251 1.00 18.66 171 LYS L N 1
ATOM 2957 C CA . LYS B 2 171 ? -11.633 -5.522 29.266 1.00 18.73 171 LYS L CA 1
ATOM 2958 C C . LYS B 2 171 ? -12.080 -4.671 30.422 1.00 18.15 171 LYS L C 1
ATOM 2959 O O . LYS B 2 171 ? -13.266 -4.644 30.813 1.00 19.00 171 LYS L O 1
ATOM 2965 N N . ASP B 2 172 ? -11.168 -3.863 30.950 1.00 14.83 172 ASP L N 1
ATOM 2966 C CA . ASP B 2 172 ? -11.520 -3.025 32.072 1.00 15.14 172 ASP L CA 1
ATOM 2967 C C . ASP B 2 172 ? -11.419 -1.530 31.854 1.00 11.38 172 ASP L C 1
ATOM 2968 O O . ASP B 2 172 ? -11.574 -0.774 32.727 1.00 12.33 172 ASP L O 1
ATOM 2973 N N . SER B 2 173 ? -11.052 -1.112 30.575 1.00 12.36 173 SER L N 1
ATOM 2974 C CA . SER B 2 173 ? -11.011 0.288 30.173 1.00 12.20 173 SER L CA 1
ATOM 2975 C C . SER B 2 173 ? -9.985 1.200 30.862 1.00 10.57 173 SER L C 1
ATOM 2976 O O . SER B 2 173 ? -10.090 2.409 30.844 1.00 12.19 173 SER L O 1
ATOM 2979 N N . THR B 2 174 ? -9.022 0.546 31.529 1.00 11.16 174 THR L N 1
ATOM 2980 C CA . THR B 2 174 ? -7.961 1.323 32.200 1.00 11.66 174 THR L CA 1
ATOM 2981 C C . THR B 2 174 ? -6.762 1.532 31.190 1.00 10.14 174 THR L C 1
ATOM 2982 O O . THR B 2 174 ? -6.681 0.965 30.100 1.00 11.46 174 THR L O 1
ATOM 2986 N N . TYR B 2 175 ? -5.877 2.330 31.674 1.00 9.97 175 TYR L N 1
ATOM 2987 C CA . TYR B 2 175 ? -4.561 2.605 31.058 1.00 10.28 175 TYR L CA 1
ATOM 2988 C C . TYR B 2 175 ? -3.500 2.083 31.981 1.00 10.12 175 TYR L C 1
ATOM 2989 O O . TYR B 2 175 ? -3.655 1.996 33.188 1.00 10.44 175 TYR L O 1
ATOM 2998 N N . SER B 2 176 ? -2.309 1.842 31.403 1.00 9.14 176 SER L N 1
ATOM 2999 C CA . SER B 2 176 ? -1.091 1.593 32.217 1.00 8.49 176 SER L CA 1
ATOM 3000 C C . SER B 2 176 ? 0.022 2.455 31.627 1.00 8.66 176 SER L C 1
ATOM 3001 O O . SER B 2 176 ? -0.033 2.864 30.446 1.00 8.78 176 SER L O 1
ATOM 3004 N N . LEU B 2 177 ? 1.028 2.775 32.423 1.00 7.78 177 LEU L N 1
ATOM 3005 C CA . LEU B 2 177 ? 2.072 3.686 31.988 1.00 8.40 177 LEU L CA 1
ATOM 3006 C C . LEU B 2 177 ? 3.408 3.129 32.511 1.00 7.18 177 LEU L C 1
ATOM 3007 O O . LEU B 2 177 ? 3.506 2.650 33.665 1.00 8.03 177 LEU L O 1
ATOM 3012 N N . SER B 2 178 ? 4.439 3.231 31.662 1.00 7.39 178 SER L N 1
ATOM 3013 C CA . SER B 2 178 ? 5.821 2.874 32.022 1.00 7.85 178 SER L CA 1
ATOM 3014 C C . SER B 2 178 ? 6.668 4.051 31.858 1.00 9.51 178 SER L C 1
ATOM 3015 O O . SER B 2 178 ? 6.626 4.712 30.782 1.00 9.72 178 SER L O 1
ATOM 3018 N N . SER B 2 179 ? 7.511 4.371 32.849 1.00 9.03 179 SER L N 1
ATOM 3019 C CA . SER B 2 179 ? 8.477 5.476 32.762 1.00 9.57 179 SER L CA 1
ATOM 3020 C C . SER B 2 179 ? 9.849 4.929 33.020 1.00 9.28 179 SER L C 1
ATOM 3021 O O . SER B 2 179 ? 10.004 4.079 33.950 1.00 10.64 179 SER L O 1
ATOM 3024 N N . THR B 2 180 ? 10.810 5.284 32.217 1.00 8.91 180 THR L N 1
ATOM 3025 C CA . THR B 2 180 ? 12.202 4.776 32.366 1.00 8.11 180 THR L CA 1
ATOM 3026 C C . THR B 2 180 ? 13.073 5.982 32.687 1.00 7.95 180 THR L C 1
ATOM 3027 O O . THR B 2 180 ? 13.092 6.952 31.900 1.00 8.28 180 THR L O 1
ATOM 3031 N N . LEU B 2 181 ? 13.802 5.895 33.786 1.00 7.64 181 LEU L N 1
ATOM 3032 C CA . LEU B 2 181 ? 14.905 6.880 34.102 1.00 7.76 181 LEU L CA 1
ATOM 3033 C C . LEU B 2 181 ? 16.182 6.277 33.670 1.00 7.91 181 LEU L C 1
ATOM 3034 O O . LEU B 2 181 ? 16.467 5.123 34.076 1.00 9.03 181 LEU L O 1
ATOM 3039 N N . THR B 2 182 ? 16.919 6.976 32.811 1.00 11.99 182 THR L N 1
ATOM 3040 C CA . THR B 2 182 ? 18.217 6.401 32.373 1.00 14.75 182 THR L CA 1
ATOM 3041 C C . THR B 2 182 ? 19.407 7.146 32.949 1.00 13.58 182 THR L C 1
ATOM 3042 O O . THR B 2 182 ? 19.369 8.426 32.968 1.00 16.88 182 THR L O 1
ATOM 3046 N N . LEU B 2 183 ? 20.319 6.364 33.463 1.00 12.17 183 LEU L N 1
ATOM 3047 C CA . LEU B 2 183 ? 21.635 6.920 34.016 1.00 13.78 183 LEU L CA 1
ATOM 3048 C C . LEU B 2 183 ? 22.758 6.142 33.527 1.00 11.96 183 LEU L C 1
ATOM 3049 O O . LEU B 2 183 ? 22.628 4.973 33.250 1.00 13.19 183 LEU L O 1
ATOM 3054 N N . SER B 2 184 ? 23.932 6.774 33.433 1.00 13.44 184 SER L N 1
ATOM 3055 C CA . SER B 2 184 ? 25.021 5.936 33.247 1.00 13.75 184 SER L CA 1
ATOM 3056 C C . SER B 2 184 ? 25.356 4.972 34.393 1.00 12.48 184 SER L C 1
ATOM 3057 O O . SER B 2 184 ? 24.911 5.261 35.526 1.00 11.47 184 SER L O 1
ATOM 3060 N N . LYS B 2 185 ? 26.082 3.899 34.272 1.00 14.19 185 LYS L N 1
ATOM 3061 C CA . LYS B 2 185 ? 26.429 3.072 35.314 1.00 14.69 185 LYS L CA 1
ATOM 3062 C C . LYS B 2 185 ? 27.207 3.914 36.402 1.00 13.37 185 LYS L C 1
ATOM 3063 O O . LYS B 2 185 ? 26.963 3.744 37.606 1.00 12.35 185 LYS L O 1
ATOM 3069 N N . ALA B 2 186 ? 28.149 4.769 35.950 1.00 13.96 186 ALA L N 1
ATOM 3070 C CA . ALA B 2 186 ? 28.952 5.488 36.900 1.00 14.79 186 ALA L CA 1
ATOM 3071 C C . ALA B 2 186 ? 28.012 6.387 37.730 1.00 13.12 186 ALA L C 1
ATOM 3072 O O . ALA B 2 186 ? 28.166 6.498 38.989 1.00 13.96 186 ALA L O 1
ATOM 3074 N N . ASP B 2 187 ? 27.050 7.039 37.083 1.00 10.98 187 ASP L N 1
ATOM 3075 C CA . ASP B 2 187 ? 26.143 7.875 37.846 1.00 12.88 187 ASP L CA 1
ATOM 3076 C C . ASP B 2 187 ? 25.228 7.106 38.817 1.00 11.80 187 ASP L C 1
ATOM 3077 O O . ASP B 2 187 ? 24.932 7.463 39.967 1.00 11.05 187 ASP L O 1
ATOM 3082 N N . TYR B 2 188 ? 24.716 5.945 38.333 1.00 9.73 188 TYR L N 1
ATOM 3083 C CA . TYR B 2 188 ? 23.886 5.092 39.142 1.00 10.06 188 TYR L CA 1
ATOM 3084 C C . TYR B 2 188 ? 24.607 4.692 40.410 1.00 9.47 188 TYR L C 1
ATOM 3085 O O . TYR B 2 188 ? 24.033 4.727 41.511 1.00 9.16 188 TYR L O 1
ATOM 3094 N N . GLU B 2 189 ? 25.883 4.383 40.279 1.00 10.85 189 GLU L N 1
ATOM 3095 C CA . GLU B 2 189 ? 26.692 3.986 41.483 1.00 12.24 189 GLU L CA 1
ATOM 3096 C C . GLU B 2 189 ? 27.057 5.112 42.382 1.00 14.25 189 GLU L C 1
ATOM 3097 O O . GLU B 2 189 ? 27.639 4.852 43.490 1.00 16.61 189 GLU L O 1
ATOM 3103 N N . LYS B 2 190 ? 26.802 6.366 42.047 1.00 12.74 190 LYS L N 1
ATOM 3104 C CA . LYS B 2 190 ? 27.050 7.526 42.953 1.00 13.51 190 LYS L CA 1
ATOM 3105 C C . LYS B 2 190 ? 25.938 7.805 43.849 1.00 14.49 190 LYS L C 1
ATOM 3106 O O . LYS B 2 190 ? 26.039 8.705 44.712 1.00 16.58 190 LYS L O 1
ATOM 3112 N N . HIS B 2 191 ? 24.772 7.194 43.662 1.00 12.06 191 HIS L N 1
ATOM 3113 C CA . HIS B 2 191 ? 23.582 7.559 44.471 1.00 10.29 191 HIS L CA 1
ATOM 3114 C C . HIS B 2 191 ? 22.924 6.398 45.102 1.00 10.61 191 HIS L C 1
ATOM 3115 O O . HIS B 2 191 ? 23.120 5.263 44.588 1.00 11.90 191 HIS L O 1
ATOM 3122 N N . LYS B 2 192 ? 22.181 6.570 46.145 1.00 9.80 192 LYS L N 1
ATOM 3123 C CA . LYS B 2 192 ? 21.628 5.496 46.872 1.00 9.66 192 LYS L CA 1
ATOM 3124 C C . LYS B 2 192 ? 20.096 5.390 46.557 1.00 9.04 192 LYS L C 1
ATOM 3125 O O . LYS B 2 192 ? 19.629 4.248 46.251 1.00 9.27 192 LYS L O 1
ATOM 3131 N N . VAL B 2 193 ? 19.309 6.451 46.790 1.00 8.55 193 VAL L N 1
ATOM 3132 C CA . VAL B 2 193 ? 17.885 6.278 46.871 1.00 8.31 193 VAL L CA 1
ATOM 3133 C C . VAL B 2 193 ? 17.257 6.651 45.543 1.00 8.89 193 VAL L C 1
ATOM 3134 O O . VAL B 2 193 ? 17.402 7.827 45.053 1.00 9.55 193 VAL L O 1
ATOM 3138 N N . TYR B 2 194 ? 16.531 5.720 44.942 1.00 7.98 194 TYR L N 1
ATOM 3139 C CA . TYR B 2 194 ? 15.830 5.936 43.691 1.00 6.43 194 TYR L CA 1
ATOM 3140 C C . TYR B 2 194 ? 14.381 5.875 43.932 1.00 9.30 194 TYR L C 1
ATOM 3141 O O . TYR B 2 194 ? 13.860 4.830 44.477 1.00 9.04 194 TYR L O 1
ATOM 3150 N N . ALA B 2 195 ? 13.591 6.856 43.569 1.00 8.55 195 ALA L N 1
ATOM 3151 C CA . ALA B 2 195 ? 12.189 6.956 43.935 1.00 8.63 195 ALA L CA 1
ATOM 3152 C C . ALA B 2 195 ? 11.356 7.433 42.752 1.00 9.47 195 ALA L C 1
ATOM 3153 O O . ALA B 2 195 ? 11.747 8.354 41.997 1.00 9.06 195 ALA L O 1
ATOM 3155 N N . CYS B 2 196 ? 10.176 6.816 42.619 1.00 8.38 196 CYS L N 1
ATOM 3156 C CA A CYS B 2 196 ? 9.154 7.210 41.679 0.70 9.20 196 CYS L CA 1
ATOM 3157 C CA B CYS B 2 196 ? 9.206 7.410 41.695 0.30 8.07 196 CYS L CA 1
ATOM 3158 C C . CYS B 2 196 ? 7.924 7.711 42.441 1.00 9.43 196 CYS L C 1
ATOM 3159 O O . CYS B 2 196 ? 7.390 6.932 43.246 1.00 10.16 196 CYS L O 1
ATOM 3164 N N . GLU B 2 197 ? 7.531 8.952 42.255 1.00 9.10 197 GLU L N 1
ATOM 3165 C CA A GLU B 2 197 ? 6.381 9.431 43.001 0.70 10.02 197 GLU L CA 1
ATOM 3166 C CA B GLU B 2 197 ? 6.371 9.498 42.965 0.30 10.45 197 GLU L CA 1
ATOM 3167 C C . GLU B 2 197 ? 5.235 9.702 41.967 1.00 10.42 197 GLU L C 1
ATOM 3168 O O . GLU B 2 197 ? 5.466 10.393 40.937 1.00 10.76 197 GLU L O 1
ATOM 3179 N N . VAL B 2 198 ? 4.053 9.163 42.288 1.00 10.13 198 VAL L N 1
ATOM 3180 C CA . VAL B 2 198 ? 2.950 9.165 41.370 1.00 10.69 198 VAL L CA 1
ATOM 3181 C C . VAL B 2 198 ? 1.788 10.017 41.942 1.00 10.96 198 VAL L C 1
ATOM 3182 O O . VAL B 2 198 ? 1.400 9.779 43.070 1.00 12.30 198 VAL L O 1
ATOM 3186 N N . THR B 2 199 ? 1.280 10.860 41.088 1.00 13.19 199 THR L N 1
ATOM 3187 C CA . THR B 2 199 ? 0.079 11.698 41.396 1.00 16.19 199 THR L CA 1
ATOM 3188 C C . THR B 2 199 ? -1.001 11.274 40.388 1.00 15.77 199 THR L C 1
ATOM 3189 O O . THR B 2 199 ? -0.723 11.159 39.210 1.00 16.25 199 THR L O 1
ATOM 3193 N N . HIS B 2 200 ? -2.204 11.059 40.888 1.00 16.17 200 HIS L N 1
ATOM 3194 C CA . HIS B 2 200 ? -3.321 10.639 40.065 1.00 14.43 200 HIS L CA 1
ATOM 3195 C C . HIS B 2 200 ? -4.616 10.970 40.799 1.00 18.37 200 HIS L C 1
ATOM 3196 O O . HIS B 2 200 ? -4.634 10.868 42.050 1.00 17.47 200 HIS L O 1
ATOM 3203 N N . GLN B 2 201 ? -5.673 11.245 40.026 1.00 16.85 201 GLN L N 1
ATOM 3204 C CA . GLN B 2 201 ? -6.939 11.630 40.640 1.00 21.53 201 GLN L CA 1
ATOM 3205 C C . GLN B 2 201 ? -7.414 10.578 41.593 1.00 20.15 201 GLN L C 1
ATOM 3206 O O . GLN B 2 201 ? -8.135 10.962 42.520 1.00 20.55 201 GLN L O 1
ATOM 3212 N N . GLY B 2 202 ? -7.137 9.298 41.410 1.00 17.36 202 GLY L N 1
ATOM 3213 C CA . GLY B 2 202 ? -7.545 8.209 42.283 1.00 17.20 202 GLY L CA 1
ATOM 3214 C C . GLY B 2 202 ? -6.786 8.099 43.599 1.00 18.70 202 GLY L C 1
ATOM 3215 O O . GLY B 2 202 ? -7.128 7.302 44.435 1.00 19.87 202 GLY L O 1
ATOM 3216 N N . LEU B 2 203 ? -5.754 8.936 43.757 1.00 18.25 203 LEU L N 1
ATOM 3217 C CA . LEU B 2 203 ? -4.874 8.839 44.917 1.00 20.47 203 LEU L CA 1
ATOM 3218 C C . LEU B 2 203 ? -5.128 10.104 45.742 1.00 21.68 203 LEU L C 1
ATOM 3219 O O . LEU B 2 203 ? -4.917 11.269 45.277 1.00 24.74 203 LEU L O 1
ATOM 3224 N N . SER B 2 204 ? -5.442 9.876 47.013 1.00 25.55 204 SER L N 1
ATOM 3225 C CA . SER B 2 204 ? -5.678 11.082 47.873 1.00 27.28 204 SER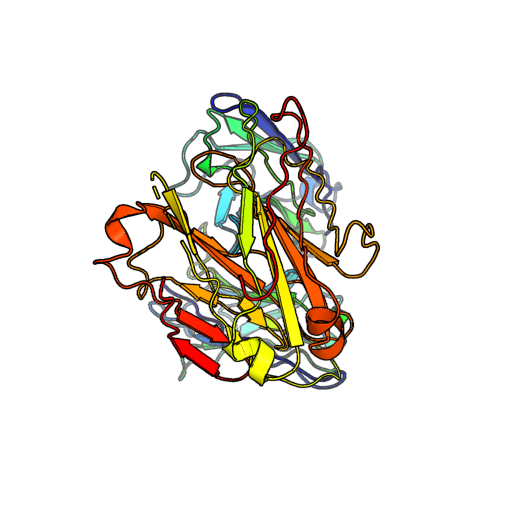 L CA 1
ATOM 3226 C C . SER B 2 204 ? -4.432 11.850 48.169 1.00 27.36 204 SER L C 1
ATOM 3227 O O . SER B 2 204 ? -4.463 13.064 48.342 1.00 28.26 204 SER L O 1
ATOM 3230 N N . SER B 2 205 ? -3.288 11.157 48.128 1.00 24.48 205 SER L N 1
ATOM 3231 C CA . SER B 2 205 ? -2.010 11.886 48.184 1.00 23.73 205 SER L CA 1
ATOM 3232 C C . SER B 2 205 ? -1.002 11.064 47.274 1.00 18.65 205 SER L C 1
ATOM 3233 O O . SER B 2 205 ? -1.318 9.871 47.073 1.00 19.39 205 SER L O 1
ATOM 3236 N N . PRO B 2 206 ? 0.086 11.728 46.838 1.00 21.00 206 PRO L N 1
ATOM 3237 C CA . PRO B 2 206 ? 1.001 10.941 45.939 1.00 18.36 206 PRO L CA 1
ATOM 3238 C C . PRO B 2 206 ? 1.581 9.685 46.566 1.00 18.42 206 PRO L C 1
ATOM 3239 O O . PRO B 2 206 ? 1.771 9.563 47.798 1.00 20.31 206 PRO L O 1
ATOM 3243 N N . VAL B 2 207 ? 1.773 8.628 45.773 1.00 14.18 207 VAL L N 1
ATOM 3244 C CA . VAL B 2 207 ? 2.363 7.356 46.213 1.00 14.73 207 VAL L CA 1
ATOM 3245 C C . VAL B 2 207 ? 3.821 7.347 45.762 1.00 14.45 207 VAL L C 1
ATOM 3246 O O . VAL B 2 207 ? 4.110 7.621 44.579 1.00 13.35 207 VAL L O 1
ATOM 3250 N N . THR B 2 208 ? 4.699 6.990 46.652 1.00 12.52 208 THR L N 1
ATOM 3251 C CA . THR B 2 208 ? 6.125 6.882 46.310 1.00 12.39 208 THR L CA 1
ATOM 3252 C C . THR B 2 208 ? 6.545 5.479 46.431 1.00 13.17 208 THR L C 1
ATOM 3253 O O . THR B 2 208 ? 6.373 4.829 47.486 1.00 14.59 208 THR L O 1
ATOM 3257 N N . LYS B 2 209 ? 7.168 4.905 45.408 1.00 9.67 209 LYS L N 1
ATOM 3258 C CA . LYS B 2 209 ? 7.873 3.622 45.506 1.00 11.31 209 LYS L CA 1
ATOM 3259 C C . LYS B 2 209 ? 9.350 3.891 45.335 1.00 10.31 209 LYS L C 1
ATOM 3260 O O . LYS B 2 209 ? 9.759 4.648 44.431 1.00 9.75 209 LYS L O 1
ATOM 3266 N N . SER B 2 210 ? 10.190 3.312 46.170 1.00 9.71 210 SER L N 1
ATOM 3267 C CA . SER B 2 210 ? 11.628 3.582 46.188 1.00 10.12 210 SER L CA 1
ATOM 3268 C C . SER B 2 210 ? 12.422 2.366 46.486 1.00 10.02 210 SER L C 1
ATOM 3269 O O . SER B 2 210 ? 11.888 1.333 47.009 1.00 12.19 210 SER L O 1
ATOM 3272 N N . PHE B 2 211 ? 13.711 2.387 46.133 1.00 9.11 211 PHE L N 1
ATOM 3273 C CA . PHE B 2 211 ? 14.644 1.372 46.612 1.00 8.41 211 PHE L CA 1
ATOM 3274 C C . PHE B 2 211 ? 15.974 2.037 46.829 1.00 10.51 211 PHE L C 1
ATOM 3275 O O . PHE B 2 211 ? 16.242 3.147 46.321 1.00 9.17 211 PHE L O 1
ATOM 3283 N N . ASN B 2 212 ? 16.842 1.386 47.614 1.00 9.80 212 ASN L N 1
ATOM 3284 C CA . ASN B 2 212 ? 18.203 1.765 47.803 1.00 10.22 212 ASN L CA 1
ATOM 3285 C C . ASN B 2 212 ? 19.112 0.905 47.012 1.00 7.90 212 ASN L C 1
ATOM 3286 O O . ASN B 2 212 ? 19.083 -0.348 47.157 1.00 10.45 212 ASN L O 1
ATOM 3291 N N . ARG B 2 213 ? 19.969 1.464 46.184 1.00 7.70 213 ARG L N 1
ATOM 3292 C CA . ARG B 2 213 ? 20.865 0.708 45.274 1.00 9.01 213 ARG L CA 1
ATOM 3293 C C . ARG B 2 213 ? 21.591 -0.317 46.170 1.00 9.15 213 ARG L C 1
ATOM 3294 O O . ARG B 2 213 ? 22.233 0.001 47.187 1.00 9.44 213 ARG L O 1
ATOM 3302 N N . GLY B 2 214 ? 21.583 -1.562 45.748 1.00 8.49 214 GLY L N 1
ATOM 3303 C CA . GLY B 2 214 ? 22.428 -2.608 46.336 1.00 10.93 214 GLY L CA 1
ATOM 3304 C C . GLY B 2 214 ? 21.849 -3.136 47.623 1.00 12.58 214 GLY L C 1
ATOM 3305 O O . GLY B 2 214 ? 22.557 -4.015 48.226 1.00 12.48 214 GLY L O 1
ATOM 3306 N N . GLU B 2 215 ? 20.701 -2.758 48.069 1.00 12.94 215 GLU L N 1
ATOM 3307 C CA . GLU B 2 215 ? 20.093 -3.187 49.380 1.00 15.91 215 GLU L CA 1
ATOM 3308 C C . GLU B 2 215 ? 18.924 -4.103 49.155 1.00 19.17 215 GLU L C 1
ATOM 3309 O O . GLU B 2 215 ? 18.889 -4.730 48.071 1.00 27.41 215 GLU L O 1
ATOM 3315 N N . CYS B 2 216 ? 18.022 -4.286 49.966 1.00 22.12 216 CYS L N 1
#